Protein AF-A0A8J2J5H0-F1 (afdb_monomer)

Foldseek 3Di:
DDPLVPDDVVVVLVVCVPPQLVVLVVQLVVDVVSVVSCLVVCLVDPLSLLQLLLCCLQVVPLVSVVVSVVSPDDLFWRQDYPPDPDSWIDGSCLSNLVHVVSLVSSVVVPYALLDDIVPQDLVNSLVSLLPHALVSLLVCVVVVNCVSHPHSQLSLQSNLLCLLVCVLVVVDPDPCSVVRNLSSVVVVHAQQDFDDDDVDATAGSLLVLLLQLQPPPDLGGDPVSVSVNCSNCVSLHPLCVQLQVVLVVCLVPVVVDPDRPQRHGNCSSNLLSLPPVSNVVVVVSPDALADDSDDDPPPDPPPSRSLLVSLCCCLVPDPDRNPCCLVDPSNLVSSLVSLVRHNLFQNLLVCCVRRVVVAFDVNDDPVCLVSSLVSLLVNNVSSPPPRNHNPVPPVSLQVLLQVQQVVQQVPDDDDWRWRDRRHQSSLSNNLVSVVVVHDNPYPDDDPVQRVVSNVCSVVCSRDDTRGD

Solvent-accessible surface area (backbone atoms only — not comparable to full-atom values): 26565 Å² total; per-residue (Å²): 132,66,73,70,83,77,52,57,69,69,59,51,48,65,56,52,72,77,46,54,50,65,56,51,51,59,54,26,72,77,36,75,65,46,31,66,68,45,51,61,58,44,66,72,39,84,56,30,36,27,36,28,32,46,51,16,25,57,73,43,34,59,70,45,36,54,47,20,44,75,71,67,36,61,66,33,50,23,59,40,55,92,90,57,88,64,82,45,48,41,51,37,59,68,44,7,54,90,24,64,72,36,39,53,49,38,54,77,69,66,42,60,75,69,66,86,41,69,89,55,54,71,70,56,49,52,56,58,60,31,69,51,48,49,70,57,54,50,51,36,54,79,68,69,48,53,83,42,44,94,51,49,63,58,24,38,28,47,29,54,32,46,59,55,53,35,43,73,69,64,72,51,86,68,99,49,63,70,56,43,50,49,48,30,50,71,77,62,33,49,43,52,47,77,42,82,42,93,96,55,73,48,24,9,41,47,8,49,51,39,40,64,27,38,48,98,84,46,102,57,61,49,83,69,46,58,62,52,52,53,57,59,48,70,76,60,58,66,58,56,52,38,48,55,52,49,38,57,47,42,76,74,44,70,82,83,54,89,85,57,68,67,29,37,30,43,65,43,12,25,56,77,40,68,37,69,74,48,49,62,52,41,42,78,60,64,42,73,55,59,64,78,50,77,91,74,94,77,84,71,90,69,62,63,38,60,68,53,46,52,52,48,48,48,35,66,58,60,93,93,49,51,60,45,54,65,71,36,69,67,54,38,51,52,51,51,53,41,49,78,56,32,40,34,45,48,36,20,68,57,48,42,59,74,65,56,62,73,54,51,49,95,78,55,58,80,86,52,44,66,53,44,52,53,48,48,52,55,49,49,60,58,36,69,35,73,75,13,42,41,84,91,49,64,62,56,60,41,50,53,48,46,51,55,52,51,53,16,54,71,69,51,87,60,104,57,59,45,52,48,69,69,26,75,57,56,47,46,49,50,36,53,43,44,76,72,66,51,64,90,78,64,98,82,65,61,74,69,60,55,56,47,52,56,50,44,35,70,73,41,42,86,72,67,74,46,85,106

Mean predicted aligned error: 13.59 Å

Organism: Fusarium equiseti (NCBI:txid61235)

Structure (mmCIF, N/CA/C/O backbone):
data_AF-A0A8J2J5H0-F1
#
_entry.id   AF-A0A8J2J5H0-F1
#
loop_
_atom_site.group_PDB
_atom_site.id
_atom_site.type_symbol
_atom_site.label_atom_id
_atom_site.label_alt_id
_atom_site.label_comp_id
_atom_site.label_asym_id
_atom_site.label_entity_id
_atom_site.label_seq_id
_atom_site.pdbx_PDB_ins_code
_atom_site.Cartn_x
_atom_site.Cartn_y
_atom_site.Cartn_z
_atom_site.occupancy
_atom_site.B_iso_or_equiv
_atom_site.auth_seq_id
_atom_site.auth_comp_id
_atom_site.auth_asym_id
_atom_site.auth_atom_id
_atom_site.pdbx_PDB_model_num
ATOM 1 N N . MET A 1 1 ? 33.997 16.350 -49.266 1.00 54.44 1 MET A N 1
ATOM 2 C CA . MET A 1 1 ? 34.744 15.076 -49.368 1.00 54.44 1 MET A CA 1
ATOM 3 C C . MET A 1 1 ? 34.903 14.554 -47.956 1.00 54.44 1 MET A C 1
ATOM 5 O O . MET A 1 1 ? 35.323 15.339 -47.118 1.00 54.44 1 MET A O 1
ATOM 9 N N . ASP A 1 2 ? 34.510 13.311 -47.688 1.00 60.66 2 ASP A N 1
ATOM 10 C CA . ASP A 1 2 ? 34.562 12.729 -46.342 1.00 60.66 2 ASP A CA 1
ATOM 11 C C . ASP A 1 2 ? 36.013 12.357 -45.970 1.00 60.66 2 ASP A C 1
ATOM 13 O O . ASP A 1 2 ? 36.608 11.532 -46.672 1.00 60.66 2 ASP A O 1
ATOM 17 N N . PRO A 1 3 ? 36.612 12.961 -44.925 1.00 63.59 3 PRO A N 1
ATOM 18 C CA . PRO A 1 3 ? 38.009 12.723 -44.556 1.00 63.59 3 PRO A CA 1
ATOM 19 C C . PRO A 1 3 ? 38.295 11.261 -44.190 1.00 63.59 3 PRO A C 1
ATOM 21 O O . PRO A 1 3 ? 39.418 10.803 -44.395 1.00 63.59 3 PRO A O 1
ATOM 24 N N . PHE A 1 4 ? 37.290 10.507 -43.736 1.00 65.75 4 PHE A N 1
ATOM 25 C CA . PHE A 1 4 ? 37.459 9.111 -43.326 1.00 65.75 4 PHE A CA 1
ATOM 26 C C . PHE A 1 4 ? 37.600 8.144 -44.507 1.00 65.75 4 PHE A C 1
ATOM 28 O O . PHE A 1 4 ? 38.238 7.111 -44.378 1.00 65.75 4 PHE A O 1
ATOM 35 N N . THR A 1 5 ? 37.122 8.507 -45.702 1.00 64.38 5 THR A N 1
ATOM 36 C CA . THR A 1 5 ? 37.251 7.654 -46.905 1.00 64.38 5 THR A CA 1
ATOM 37 C C . THR A 1 5 ? 38.675 7.551 -47.461 1.00 64.38 5 THR A C 1
ATOM 39 O O . THR A 1 5 ? 38.933 6.731 -48.340 1.00 64.38 5 THR A O 1
ATOM 42 N N . ARG A 1 6 ? 39.602 8.397 -46.992 1.00 70.44 6 ARG A N 1
ATOM 43 C CA . ARG A 1 6 ? 41.007 8.430 -47.438 1.00 70.44 6 ARG A CA 1
ATOM 44 C C . ARG A 1 6 ? 41.990 7.900 -46.399 1.00 70.44 6 ARG A C 1
ATOM 46 O O . ARG A 1 6 ? 43.173 7.782 -46.712 1.00 70.44 6 ARG A O 1
ATOM 53 N N . LEU A 1 7 ? 41.529 7.641 -45.180 1.00 73.31 7 LEU A N 1
ATOM 54 C CA . LEU A 1 7 ? 42.373 7.136 -44.109 1.00 73.31 7 LEU A CA 1
ATOM 55 C C . LEU A 1 7 ? 42.416 5.601 -44.164 1.00 73.31 7 LEU A C 1
ATOM 57 O O . LEU A 1 7 ? 41.376 4.981 -44.375 1.00 73.31 7 LEU A O 1
ATOM 61 N N . PRO A 1 8 ? 43.592 4.977 -43.975 1.00 79.44 8 PRO A N 1
ATOM 62 C CA . PRO A 1 8 ? 43.678 3.545 -43.713 1.00 79.44 8 PRO A CA 1
ATOM 63 C C . PRO A 1 8 ? 42.857 3.176 -42.473 1.00 79.44 8 PRO A C 1
ATOM 65 O O . PRO A 1 8 ? 42.834 3.941 -41.503 1.00 79.44 8 PRO A O 1
ATOM 68 N N . ASN A 1 9 ? 42.221 2.002 -42.490 1.00 73.19 9 ASN A N 1
ATOM 69 C CA . ASN A 1 9 ? 41.387 1.523 -41.383 1.00 73.19 9 ASN A CA 1
ATOM 70 C C . ASN A 1 9 ? 42.159 1.503 -40.057 1.00 73.19 9 ASN A C 1
ATOM 72 O O . ASN A 1 9 ? 41.582 1.811 -39.025 1.00 73.19 9 ASN A O 1
ATOM 76 N N . GLU A 1 10 ? 43.469 1.257 -40.088 1.00 78.00 10 GLU A N 1
ATOM 77 C CA . GLU A 1 10 ? 44.342 1.230 -38.912 1.00 78.00 10 GLU A CA 1
ATOM 78 C C . GLU A 1 10 ? 44.469 2.606 -38.239 1.00 78.00 10 GLU A C 1
ATOM 80 O O . GLU A 1 10 ? 44.567 2.700 -37.017 1.00 78.00 10 GLU A O 1
ATOM 85 N N . ILE A 1 11 ? 44.458 3.690 -39.025 1.00 79.00 11 ILE A N 1
ATOM 86 C CA . ILE A 1 11 ? 44.484 5.060 -38.488 1.00 79.00 11 ILE A CA 1
ATOM 87 C C . ILE A 1 11 ? 43.112 5.419 -37.917 1.00 79.00 11 ILE A C 1
ATOM 89 O O . ILE A 1 11 ? 43.029 6.066 -36.874 1.00 79.00 11 ILE A O 1
ATOM 93 N N . ILE A 1 12 ? 42.041 4.981 -38.581 1.00 75.06 12 ILE A N 1
ATOM 94 C CA . ILE A 1 12 ? 40.669 5.150 -38.097 1.00 75.06 12 ILE A CA 1
ATOM 95 C C . ILE A 1 12 ? 40.523 4.412 -36.756 1.00 75.06 12 ILE A C 1
ATOM 97 O O . ILE A 1 12 ? 40.180 5.037 -35.756 1.00 75.06 12 ILE A O 1
ATOM 101 N N . ASP A 1 13 ? 40.913 3.141 -36.678 1.00 73.44 13 ASP A N 1
ATOM 102 C CA . ASP A 1 13 ? 40.928 2.349 -35.444 1.00 73.44 13 ASP A CA 1
ATOM 103 C C . ASP A 1 13 ? 41.720 3.031 -34.320 1.00 73.44 13 ASP A C 1
ATOM 105 O O . ASP A 1 13 ? 41.224 3.147 -33.199 1.00 73.44 13 ASP A O 1
ATOM 109 N N . ALA A 1 14 ? 42.916 3.552 -34.617 1.00 79.75 14 ALA A N 1
ATOM 110 C CA . ALA A 1 14 ? 43.751 4.245 -33.636 1.00 79.75 14 ALA A CA 1
ATOM 111 C C . ALA A 1 14 ? 43.118 5.540 -33.098 1.00 79.75 14 ALA A C 1
ATOM 113 O O . ALA A 1 14 ? 43.367 5.911 -31.955 1.00 79.75 14 ALA A O 1
ATOM 114 N N . ILE A 1 15 ? 42.293 6.232 -33.887 1.00 79.62 15 ILE A N 1
ATOM 115 C CA . ILE A 1 15 ? 41.553 7.416 -33.426 1.00 79.62 15 ILE A CA 1
ATOM 116 C C . ILE A 1 15 ? 40.339 6.981 -32.598 1.00 79.62 15 ILE A C 1
ATOM 118 O O . ILE A 1 15 ? 40.121 7.479 -31.492 1.00 79.62 15 ILE A O 1
ATOM 122 N N . PHE A 1 16 ? 39.552 6.035 -33.111 1.00 76.56 16 PHE A N 1
ATOM 123 C CA . PHE A 1 16 ? 38.263 5.671 -32.525 1.00 76.56 16 PHE A CA 1
ATOM 124 C C . PHE A 1 16 ? 38.369 4.747 -31.308 1.00 76.56 16 PHE A C 1
ATOM 126 O O . PHE A 1 16 ? 37.439 4.723 -30.500 1.00 76.56 16 PHE A O 1
ATOM 133 N N . ILE A 1 17 ? 39.494 4.055 -31.095 1.00 75.88 17 ILE A N 1
ATOM 134 C CA . ILE A 1 17 ? 39.741 3.309 -29.849 1.00 75.88 17 ILE A CA 1
ATOM 135 C C . ILE A 1 17 ? 39.779 4.231 -28.619 1.00 75.88 17 ILE A C 1
ATOM 137 O O . ILE A 1 17 ? 39.434 3.801 -27.519 1.00 75.88 17 ILE A O 1
ATOM 141 N N . HIS A 1 18 ? 40.137 5.506 -28.809 1.00 81.50 18 HIS A N 1
ATOM 142 C CA . HIS A 1 18 ? 40.194 6.515 -27.750 1.00 81.50 18 HIS A CA 1
ATOM 143 C C . HIS A 1 18 ? 38.890 7.296 -27.560 1.00 81.50 18 HIS A C 1
ATOM 145 O O . HIS A 1 18 ? 38.761 8.009 -26.568 1.00 81.50 18 HIS A O 1
ATOM 151 N N . LEU A 1 19 ? 37.927 7.154 -28.471 1.00 83.12 19 LEU A N 1
ATOM 152 C CA . LEU A 1 19 ? 36.612 7.776 -28.347 1.00 83.12 19 LEU A CA 1
ATOM 153 C C . LEU A 1 19 ? 35.642 6.839 -27.635 1.00 83.12 19 LEU A C 1
ATOM 155 O O . LEU A 1 19 ? 35.757 5.613 -27.720 1.00 83.12 19 LEU A O 1
ATOM 159 N N . ARG A 1 20 ? 34.664 7.397 -26.931 1.00 85.31 20 ARG A N 1
ATOM 160 C CA . ARG A 1 20 ? 33.553 6.620 -26.376 1.00 85.31 20 ARG A CA 1
ATOM 161 C C . ARG A 1 20 ? 32.531 6.311 -27.478 1.00 85.31 20 ARG A C 1
ATOM 163 O O . ARG A 1 20 ? 32.402 7.096 -28.419 1.00 85.31 20 ARG A O 1
ATOM 170 N N . PRO A 1 21 ? 31.798 5.187 -27.416 1.00 84.81 21 PRO A N 1
ATOM 171 C CA . PRO A 1 21 ? 30.831 4.840 -28.462 1.00 84.81 21 PRO A CA 1
ATOM 172 C C . PRO A 1 21 ? 29.758 5.916 -28.727 1.00 84.81 21 PRO A C 1
ATOM 174 O O . PRO A 1 21 ? 29.340 6.071 -29.874 1.00 84.81 21 PRO A O 1
ATOM 177 N N . ASP A 1 22 ? 29.375 6.719 -27.727 1.00 86.19 22 ASP A N 1
ATOM 178 C CA . ASP A 1 22 ? 28.482 7.882 -27.888 1.00 86.19 22 ASP A CA 1
ATOM 179 C C . ASP A 1 22 ? 29.107 9.022 -28.724 1.00 86.19 22 ASP A C 1
ATOM 181 O O . ASP A 1 22 ? 28.436 9.669 -29.537 1.00 86.19 22 ASP A O 1
ATOM 185 N N . GLU A 1 23 ? 30.418 9.226 -28.604 1.00 87.69 23 GLU A N 1
ATOM 186 C CA . GLU A 1 23 ? 31.182 10.212 -29.381 1.00 87.69 23 GLU A CA 1
ATOM 187 C C . GLU A 1 23 ? 31.368 9.748 -30.832 1.00 87.69 23 GLU A C 1
ATOM 189 O O . GLU A 1 23 ? 31.260 10.543 -31.775 1.00 87.69 23 GLU A O 1
ATOM 194 N N . VAL A 1 24 ? 31.582 8.441 -31.027 1.00 86.19 24 VAL A N 1
ATOM 195 C CA . VAL A 1 24 ? 31.617 7.821 -32.360 1.00 86.19 24 VAL A CA 1
ATOM 196 C C . VAL A 1 24 ? 30.269 7.997 -33.053 1.00 86.19 24 VAL A C 1
ATOM 198 O O . VAL A 1 24 ? 30.225 8.485 -34.181 1.00 86.19 24 VAL A O 1
ATOM 201 N N . TRP A 1 25 ? 29.169 7.691 -32.363 1.00 87.81 25 TRP A N 1
ATOM 202 C CA . TRP A 1 25 ? 27.814 7.895 -32.876 1.00 87.81 25 TRP A CA 1
ATOM 203 C C . TRP A 1 25 ? 27.547 9.355 -33.261 1.00 87.81 25 TRP A C 1
ATOM 205 O O . TRP A 1 25 ? 27.049 9.629 -34.353 1.00 87.81 25 TRP A O 1
ATOM 215 N N . THR A 1 26 ? 27.929 10.307 -32.411 1.00 87.31 26 THR A N 1
ATOM 216 C CA . THR A 1 26 ? 27.772 11.739 -32.710 1.00 87.31 26 THR A CA 1
ATOM 217 C C . THR A 1 26 ? 28.530 12.127 -33.984 1.00 87.31 26 THR A C 1
ATOM 219 O O . THR A 1 26 ? 28.010 12.858 -34.825 1.00 87.31 26 THR A O 1
ATOM 222 N N . THR A 1 27 ? 29.723 11.561 -34.186 1.00 85.19 27 THR A N 1
ATOM 223 C CA . THR A 1 27 ? 30.531 11.763 -35.399 1.00 85.19 27 THR A CA 1
ATOM 224 C C . THR A 1 27 ? 29.880 11.138 -36.640 1.00 85.19 27 THR A C 1
ATOM 226 O O . THR A 1 27 ? 29.919 11.730 -37.721 1.00 85.19 27 THR A O 1
ATOM 229 N N . GLN A 1 28 ? 29.227 9.978 -36.502 1.00 84.75 28 GLN A N 1
ATOM 230 C CA . GLN A 1 28 ? 28.496 9.324 -37.596 1.00 84.75 28 GLN A CA 1
ATOM 231 C C . GLN A 1 28 ? 27.339 10.174 -38.132 1.00 84.75 28 GLN A C 1
ATOM 233 O O . GLN A 1 28 ? 27.037 10.105 -39.323 1.00 84.75 28 GLN A O 1
ATOM 238 N N . GLN A 1 29 ? 26.725 11.019 -37.299 1.00 85.69 29 GLN A N 1
ATOM 239 C CA . GLN A 1 29 ? 25.613 11.875 -37.726 1.00 85.69 29 GLN A CA 1
ATOM 240 C C . GLN A 1 29 ? 26.025 13.004 -38.683 1.00 85.69 29 GLN A C 1
ATOM 242 O O . GLN A 1 29 ? 25.162 13.608 -39.320 1.00 85.69 29 GLN A O 1
ATOM 247 N N . CYS A 1 30 ? 27.322 13.289 -38.823 1.00 83.50 30 CYS A N 1
ATOM 248 C CA . CYS A 1 30 ? 27.812 14.375 -39.671 1.00 83.50 30 CYS A CA 1
ATOM 249 C C . CYS A 1 30 ? 27.607 14.112 -41.174 1.00 83.50 30 CYS A C 1
ATOM 251 O O . CYS A 1 30 ? 27.437 15.064 -41.939 1.00 83.50 30 CYS A O 1
ATOM 253 N N . SER A 1 31 ? 27.643 12.850 -41.628 1.00 82.94 31 SER A N 1
ATOM 254 C CA . SER A 1 31 ? 27.342 12.486 -43.021 1.00 82.94 31 SER A CA 1
ATOM 255 C C . SER A 1 31 ? 27.097 10.982 -43.206 1.00 82.94 31 SER A C 1
ATOM 257 O O . SER A 1 31 ? 27.693 10.161 -42.516 1.00 82.94 31 SER A O 1
ATOM 259 N N . THR A 1 32 ? 26.317 10.594 -44.225 1.00 82.38 32 THR A N 1
ATOM 260 C CA . THR A 1 32 ? 26.093 9.175 -44.589 1.00 82.38 32 THR A CA 1
ATOM 261 C C . THR A 1 32 ? 27.384 8.436 -44.958 1.00 82.38 32 THR A C 1
ATOM 263 O O . THR A 1 32 ? 27.482 7.221 -44.802 1.00 82.38 32 THR A O 1
ATOM 266 N N . SER A 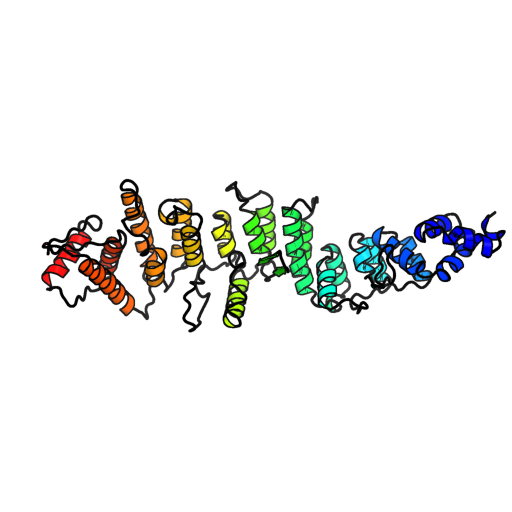1 33 ? 28.380 9.155 -45.482 1.00 80.38 33 SER A N 1
ATOM 267 C CA . SER A 1 33 ? 29.688 8.575 -45.797 1.00 80.38 33 SER A CA 1
ATOM 268 C C . SER A 1 33 ? 30.439 8.211 -44.515 1.00 80.38 33 SER A C 1
ATOM 270 O O . SER A 1 33 ? 30.919 7.087 -44.385 1.00 80.38 33 SER A O 1
ATOM 272 N N . THR A 1 34 ? 30.435 9.123 -43.541 1.00 80.12 34 THR A N 1
ATOM 273 C CA . THR A 1 34 ? 31.058 8.934 -42.228 1.00 80.12 34 THR A CA 1
ATOM 274 C C . THR A 1 34 ? 30.359 7.826 -41.445 1.00 80.12 34 THR A C 1
ATOM 276 O O . THR A 1 34 ? 31.020 6.980 -40.856 1.00 80.12 34 THR A O 1
ATOM 279 N N . GLU A 1 35 ? 29.028 7.762 -41.500 1.00 83.44 35 GLU A N 1
ATOM 280 C CA . GLU A 1 35 ? 28.255 6.664 -40.917 1.00 83.44 35 GLU A CA 1
ATOM 281 C C . GLU A 1 35 ? 28.731 5.297 -41.436 1.00 83.44 35 GLU A C 1
ATOM 283 O O . GLU A 1 35 ? 29.135 4.440 -40.649 1.00 83.44 35 GLU A O 1
ATOM 288 N N . ARG A 1 36 ? 28.764 5.120 -42.765 1.00 82.62 36 ARG A N 1
ATOM 289 C CA . ARG A 1 36 ? 29.197 3.863 -43.399 1.00 82.62 36 ARG A CA 1
ATOM 290 C C . ARG A 1 36 ? 30.649 3.516 -43.099 1.00 82.62 36 ARG A C 1
ATOM 292 O O . ARG A 1 36 ? 30.963 2.337 -42.969 1.00 82.62 36 ARG A O 1
ATOM 299 N N . ALA A 1 37 ? 31.519 4.522 -43.025 1.00 80.62 37 ALA A N 1
ATOM 300 C CA . ALA A 1 37 ? 32.927 4.320 -42.717 1.00 80.62 37 ALA A CA 1
ATOM 301 C C . ALA A 1 37 ? 33.124 3.814 -41.281 1.00 80.62 37 ALA A C 1
ATOM 303 O O . ALA A 1 37 ? 33.997 2.987 -41.059 1.00 80.62 37 ALA A O 1
ATOM 304 N N . LEU A 1 38 ? 32.305 4.268 -40.325 1.00 83.81 38 LEU A N 1
ATOM 305 C CA . LEU A 1 38 ? 32.493 3.990 -38.896 1.00 83.81 38 LEU A CA 1
ATOM 306 C C . LEU A 1 38 ? 31.690 2.791 -38.358 1.00 83.81 38 LEU A C 1
ATOM 308 O O . LEU A 1 38 ? 32.040 2.250 -37.311 1.00 83.81 38 LEU A O 1
ATOM 312 N N . ASP A 1 39 ? 30.666 2.320 -39.076 1.00 87.25 39 ASP A N 1
ATOM 313 C CA . ASP A 1 39 ? 29.870 1.144 -38.680 1.00 87.25 39 ASP A CA 1
ATOM 314 C C . ASP A 1 39 ? 30.697 -0.128 -38.416 1.00 87.25 39 ASP A C 1
ATOM 316 O O . ASP A 1 39 ? 30.445 -0.798 -37.408 1.00 87.25 39 ASP A O 1
ATOM 320 N N . PRO A 1 40 ? 31.684 -0.499 -39.262 1.00 85.94 40 PRO A N 1
ATOM 321 C CA . PRO A 1 40 ? 32.524 -1.664 -39.000 1.00 85.94 40 PRO A CA 1
ATOM 322 C C . PRO A 1 40 ? 33.300 -1.547 -37.685 1.00 85.94 40 PRO A C 1
ATOM 324 O O . PRO A 1 40 ? 33.435 -2.540 -36.981 1.00 85.94 40 PRO A O 1
ATOM 327 N N . HIS A 1 41 ? 33.741 -0.341 -37.325 1.00 80.69 41 HIS A N 1
ATOM 328 C CA . HIS A 1 41 ? 34.549 -0.098 -36.128 1.00 80.69 41 HIS A CA 1
ATOM 329 C C . HIS A 1 41 ? 33.739 -0.258 -34.835 1.00 80.69 41 HIS A C 1
ATOM 331 O O . HIS A 1 41 ? 34.240 -0.794 -33.847 1.00 80.69 41 HIS A O 1
ATOM 337 N N . LEU A 1 42 ? 32.461 0.140 -34.840 1.00 84.56 42 LEU A N 1
ATOM 338 C CA . LEU A 1 42 ? 31.557 -0.145 -33.720 1.00 84.56 42 LEU A CA 1
ATOM 339 C C . LEU A 1 42 ? 31.283 -1.647 -33.570 1.00 84.56 42 LEU A C 1
ATOM 341 O O . LEU A 1 42 ? 31.132 -2.124 -32.452 1.00 84.56 42 LEU A O 1
ATOM 345 N N . ARG A 1 43 ? 31.244 -2.399 -34.677 1.00 85.88 43 ARG A N 1
ATOM 346 C CA . ARG A 1 43 ? 31.010 -3.854 -34.652 1.00 85.88 43 ARG A CA 1
ATOM 347 C C . ARG A 1 43 ? 32.217 -4.658 -34.184 1.00 85.88 43 ARG A C 1
ATOM 349 O O . ARG A 1 43 ? 32.038 -5.697 -33.560 1.00 85.88 43 ARG A O 1
ATOM 356 N N . THR A 1 44 ? 33.429 -4.227 -34.522 1.00 82.56 44 THR A N 1
ATOM 357 C CA . THR A 1 44 ? 34.660 -4.952 -34.165 1.00 82.56 44 THR A CA 1
ATOM 358 C C . THR A 1 44 ? 35.124 -4.654 -32.746 1.00 82.56 44 THR A C 1
ATOM 360 O O . THR A 1 44 ? 35.828 -5.470 -32.149 1.00 82.56 44 THR A O 1
ATOM 363 N N . ARG A 1 45 ? 34.732 -3.507 -32.184 1.00 82.25 45 ARG A N 1
ATOM 364 C CA . ARG A 1 45 ? 35.090 -3.132 -30.820 1.00 82.25 45 ARG A CA 1
ATOM 365 C C . ARG A 1 45 ? 34.205 -3.844 -29.801 1.00 82.25 45 ARG A C 1
ATOM 367 O O . ARG A 1 45 ? 32.988 -3.667 -29.771 1.00 82.25 45 ARG A O 1
ATOM 374 N N . LEU A 1 46 ? 34.854 -4.589 -28.909 1.00 80.56 46 LEU A N 1
ATOM 375 C CA . LEU A 1 46 ? 34.206 -5.272 -27.794 1.00 80.56 46 LEU A CA 1
ATOM 376 C C . LEU A 1 46 ? 33.330 -4.291 -26.987 1.00 80.56 46 LEU A C 1
ATOM 378 O O . LEU A 1 46 ? 33.782 -3.197 -26.649 1.00 80.56 46 LEU A O 1
ATOM 382 N N . HIS A 1 47 ? 32.084 -4.687 -26.710 1.00 84.69 47 HIS A N 1
ATOM 383 C CA . HIS A 1 47 ? 31.081 -3.938 -25.934 1.00 84.69 47 HIS A CA 1
ATOM 384 C C . HIS A 1 47 ? 30.646 -2.570 -26.487 1.00 84.69 47 HIS A C 1
ATOM 386 O O . HIS A 1 47 ? 29.828 -1.899 -25.862 1.00 84.69 47 HIS A O 1
ATOM 392 N N . ALA A 1 48 ? 31.137 -2.126 -27.649 1.00 87.38 48 ALA A N 1
ATOM 393 C CA . ALA A 1 48 ? 30.808 -0.791 -28.154 1.00 87.38 48 ALA A CA 1
ATOM 394 C C . ALA A 1 48 ? 29.322 -0.637 -28.509 1.00 87.38 48 ALA A C 1
ATOM 396 O O . ALA A 1 48 ? 28.738 0.419 -28.270 1.00 87.38 48 ALA A O 1
ATOM 397 N N . ILE A 1 49 ? 28.708 -1.696 -29.045 1.00 91.69 49 ILE A N 1
ATOM 398 C CA . ILE A 1 49 ? 27.277 -1.730 -29.362 1.00 91.69 49 ILE A CA 1
ATOM 399 C C . ILE A 1 49 ? 26.429 -1.732 -28.082 1.00 91.69 49 ILE A C 1
ATOM 401 O O . ILE A 1 49 ? 25.478 -0.958 -27.999 1.00 91.69 49 ILE A O 1
ATOM 405 N N . ASP A 1 50 ? 26.794 -2.539 -27.078 1.00 89.56 50 ASP A N 1
ATOM 406 C CA . ASP A 1 50 ? 26.096 -2.588 -25.784 1.00 89.56 50 ASP A CA 1
ATOM 407 C C . ASP A 1 50 ? 26.177 -1.236 -25.063 1.00 89.56 50 ASP A C 1
ATOM 409 O O . ASP A 1 50 ? 25.160 -0.702 -24.629 1.00 89.56 50 ASP A O 1
ATOM 413 N N . TYR A 1 51 ? 27.361 -0.618 -25.024 1.00 89.44 51 TYR A N 1
ATOM 414 C CA . TYR A 1 51 ? 27.534 0.719 -24.457 1.00 89.44 51 TYR A CA 1
ATOM 415 C C . TYR A 1 51 ? 26.664 1.747 -25.192 1.00 89.44 51 TYR A C 1
ATOM 417 O O . TYR A 1 51 ? 26.021 2.581 -24.553 1.00 89.44 51 TYR A O 1
ATOM 425 N N . LEU A 1 52 ? 26.647 1.721 -26.534 1.00 91.94 52 LEU A N 1
ATOM 426 C CA . LEU A 1 52 ? 25.826 2.644 -27.320 1.00 91.94 52 LEU A CA 1
ATOM 427 C C . LEU A 1 52 ? 24.341 2.452 -26.997 1.00 91.94 52 LEU A C 1
ATOM 429 O O . LEU A 1 52 ? 23.633 3.443 -26.843 1.00 91.94 52 LEU A O 1
ATOM 433 N N . MET A 1 53 ? 23.888 1.203 -26.863 1.00 94.75 53 MET A N 1
ATOM 434 C CA . MET A 1 53 ? 22.516 0.868 -26.486 1.00 94.75 53 MET A CA 1
ATOM 435 C C . MET A 1 53 ? 22.172 1.385 -25.087 1.00 94.75 53 MET A C 1
ATOM 437 O O . MET A 1 53 ? 21.156 2.057 -24.923 1.00 94.75 53 MET A O 1
ATOM 441 N N . TRP A 1 54 ? 23.036 1.143 -24.099 1.00 92.44 54 TRP A N 1
ATOM 442 C CA . TRP A 1 54 ? 22.872 1.632 -22.728 1.00 92.44 54 TRP A CA 1
ATOM 443 C C . TRP A 1 54 ? 22.751 3.151 -22.667 1.00 92.44 54 TRP A C 1
ATOM 445 O O . TRP A 1 54 ? 21.777 3.680 -22.131 1.00 92.44 54 TRP A O 1
ATOM 455 N N . TRP A 1 55 ? 23.722 3.847 -23.263 1.00 92.25 55 TRP A N 1
ATOM 456 C CA . TRP A 1 55 ? 23.745 5.304 -23.308 1.00 92.25 55 TRP A CA 1
ATOM 457 C C . TRP A 1 55 ? 22.504 5.845 -24.017 1.00 92.25 55 TRP A C 1
ATOM 459 O O . TRP A 1 55 ? 21.850 6.752 -23.513 1.00 92.25 55 TRP A O 1
ATOM 469 N N . ALA A 1 56 ? 22.137 5.252 -25.157 1.00 94.69 56 ALA A N 1
ATOM 470 C CA . ALA A 1 56 ? 20.968 5.662 -25.921 1.00 94.69 56 ALA A CA 1
ATOM 471 C C . ALA A 1 56 ? 19.660 5.474 -25.143 1.00 94.69 56 ALA A C 1
ATOM 473 O O . ALA A 1 56 ? 18.787 6.336 -25.225 1.00 94.69 56 ALA A O 1
ATOM 474 N N . CYS A 1 57 ? 19.526 4.381 -24.388 1.00 94.69 57 CYS A N 1
ATOM 475 C CA . CYS A 1 57 ? 18.365 4.131 -23.537 1.00 94.69 57 CYS A CA 1
ATOM 476 C C . CYS A 1 57 ? 18.285 5.153 -22.395 1.00 94.69 57 CYS A C 1
ATOM 478 O O . CYS A 1 57 ? 17.249 5.799 -22.221 1.00 94.69 57 CYS A O 1
ATOM 480 N N . ARG A 1 58 ? 19.397 5.358 -21.682 1.00 91.62 58 ARG A N 1
ATOM 481 C CA . ARG A 1 58 ? 19.501 6.277 -20.540 1.00 91.62 58 ARG A CA 1
ATOM 482 C C . ARG A 1 58 ? 19.264 7.738 -20.918 1.00 91.62 58 ARG A C 1
ATOM 484 O O . ARG A 1 58 ? 18.561 8.449 -20.207 1.00 91.62 58 ARG A O 1
ATOM 491 N N . ASP A 1 59 ? 19.822 8.177 -22.042 1.00 92.38 59 ASP A N 1
ATOM 492 C CA . ASP A 1 59 ? 19.738 9.568 -22.505 1.00 92.38 59 ASP A CA 1
ATOM 493 C C . ASP A 1 59 ? 18.519 9.812 -23.427 1.00 92.38 59 ASP A C 1
ATOM 495 O O . ASP A 1 59 ? 18.357 10.904 -23.970 1.00 92.38 59 ASP A O 1
ATOM 499 N N . GLY A 1 60 ? 17.669 8.804 -23.657 1.00 94.75 60 GLY A N 1
ATOM 500 C CA . GLY A 1 60 ? 16.452 8.949 -24.462 1.00 94.75 60 GLY A CA 1
ATOM 501 C C . GLY A 1 60 ? 16.682 9.111 -25.975 1.00 94.75 60 GLY A C 1
ATOM 502 O O . GLY A 1 60 ? 15.849 9.665 -26.697 1.00 94.75 60 GLY A O 1
ATOM 503 N N . ASN A 1 61 ? 17.826 8.663 -26.498 1.00 95.88 61 ASN A N 1
ATOM 504 C CA . ASN A 1 61 ? 18.210 8.870 -27.894 1.00 95.88 61 ASN A CA 1
ATOM 505 C C . ASN A 1 61 ? 17.673 7.770 -28.825 1.00 95.88 61 ASN A C 1
ATOM 507 O O . ASN A 1 61 ? 18.392 6.861 -29.247 1.00 95.88 61 ASN A O 1
ATOM 511 N N . ASN A 1 62 ? 16.416 7.911 -29.243 1.00 96.81 62 ASN A N 1
ATOM 512 C CA . ASN A 1 62 ? 15.724 6.965 -30.130 1.00 96.81 62 ASN A CA 1
ATOM 513 C C . ASN A 1 62 ? 16.447 6.660 -31.455 1.00 96.81 62 ASN A C 1
ATOM 515 O O . ASN A 1 62 ? 16.332 5.556 -31.993 1.00 96.81 62 ASN A O 1
ATOM 519 N N . LYS A 1 63 ? 17.205 7.616 -32.010 1.00 95.06 63 LYS A N 1
ATOM 520 C CA . LYS A 1 63 ? 17.991 7.379 -33.234 1.00 95.06 63 LYS A CA 1
ATOM 521 C C . LYS A 1 63 ? 19.179 6.460 -32.956 1.00 95.06 63 LYS A C 1
ATOM 523 O O . LYS A 1 63 ? 19.445 5.563 -33.753 1.00 95.06 63 LYS A O 1
ATOM 528 N N . ALA A 1 64 ? 19.852 6.664 -31.826 1.00 94.94 64 ALA A N 1
ATOM 529 C CA . ALA A 1 64 ? 20.960 5.825 -31.391 1.00 94.94 64 ALA A CA 1
ATOM 530 C C . ALA A 1 64 ? 20.493 4.409 -31.024 1.00 94.94 64 ALA A C 1
ATOM 532 O O . ALA A 1 64 ? 21.151 3.453 -31.421 1.00 94.94 64 ALA A O 1
ATOM 533 N N . VAL A 1 65 ? 19.323 4.256 -30.384 1.00 96.81 65 VAL A N 1
ATOM 534 C CA . VAL A 1 65 ? 18.710 2.936 -30.120 1.00 96.81 65 VAL A CA 1
ATOM 535 C C . VAL A 1 65 ? 18.506 2.170 -31.427 1.00 96.81 65 VAL A C 1
ATOM 537 O O . VAL A 1 65 ? 19.006 1.059 -31.591 1.00 96.81 65 VAL A O 1
ATOM 540 N N . ARG A 1 66 ? 17.843 2.787 -32.417 1.00 96.75 66 ARG A N 1
ATOM 541 C CA . ARG A 1 66 ? 17.645 2.160 -33.738 1.00 96.75 66 ARG A CA 1
ATOM 542 C C . ARG A 1 66 ? 18.973 1.813 -34.407 1.00 96.75 66 ARG A C 1
ATOM 544 O O . ARG A 1 66 ? 19.072 0.766 -35.047 1.00 96.75 66 ARG A O 1
ATOM 551 N N . LYS A 1 67 ? 19.994 2.664 -34.252 1.00 94.31 67 LYS A N 1
ATOM 552 C CA . LYS A 1 67 ? 21.330 2.388 -34.782 1.00 94.31 67 LYS A CA 1
ATOM 553 C C . LYS A 1 67 ? 21.955 1.172 -34.111 1.00 94.31 67 LYS A C 1
ATOM 555 O O . LYS A 1 67 ? 22.371 0.267 -34.829 1.00 94.31 67 LYS A O 1
ATOM 560 N N . ALA A 1 68 ? 21.988 1.125 -32.783 1.00 94.75 68 ALA A N 1
ATOM 561 C CA . ALA A 1 68 ? 22.543 0.008 -32.027 1.00 94.75 68 ALA A CA 1
ATOM 562 C C . ALA A 1 68 ? 21.882 -1.316 -32.446 1.00 94.75 68 ALA A C 1
ATOM 564 O O . ALA A 1 68 ? 22.579 -2.259 -32.819 1.00 94.75 68 ALA A O 1
ATOM 565 N N . VAL A 1 69 ? 20.548 -1.345 -32.535 1.00 96.00 69 VAL A N 1
ATOM 566 C CA . VAL A 1 69 ? 19.790 -2.519 -33.004 1.00 96.00 69 VAL A CA 1
ATOM 567 C C . VAL A 1 69 ? 20.156 -2.894 -34.445 1.00 96.00 69 VAL A C 1
ATOM 569 O O . VAL A 1 69 ? 20.420 -4.059 -34.728 1.00 96.00 69 VAL A O 1
ATOM 572 N N . SER A 1 70 ? 20.289 -1.924 -35.358 1.00 94.75 70 SER A N 1
ATOM 573 C CA . SER A 1 70 ? 20.729 -2.190 -36.744 1.00 94.75 70 SER A CA 1
ATOM 574 C C . SER A 1 70 ? 22.165 -2.729 -36.855 1.00 94.75 70 SER A C 1
ATOM 576 O O . SER A 1 70 ? 22.533 -3.349 -37.858 1.00 94.75 70 SER A O 1
ATOM 578 N N . LEU A 1 71 ? 22.995 -2.480 -35.839 1.00 92.56 71 LEU A N 1
ATOM 579 C CA . LEU A 1 71 ? 24.358 -2.996 -35.746 1.00 92.56 71 LEU A CA 1
ATOM 580 C C . LEU A 1 71 ? 24.424 -4.372 -35.069 1.00 92.56 71 LEU A C 1
ATOM 582 O O . LEU A 1 71 ? 25.487 -4.987 -35.127 1.00 92.56 71 LEU A O 1
ATOM 586 N N . GLY A 1 72 ? 23.310 -4.870 -34.523 1.00 92.50 72 GLY A N 1
ATOM 587 C CA . GLY A 1 72 ? 23.197 -6.184 -33.890 1.00 92.50 72 GLY A CA 1
ATOM 588 C C . GLY A 1 72 ? 23.047 -6.154 -32.368 1.00 92.50 72 GLY A C 1
ATOM 589 O O . GLY A 1 72 ? 23.254 -7.194 -31.748 1.00 92.50 72 GLY A O 1
ATOM 590 N N . ALA A 1 73 ? 22.723 -5.004 -31.760 1.00 92.94 73 ALA A N 1
ATOM 591 C CA . ALA A 1 73 ? 22.397 -4.948 -30.334 1.00 92.94 73 A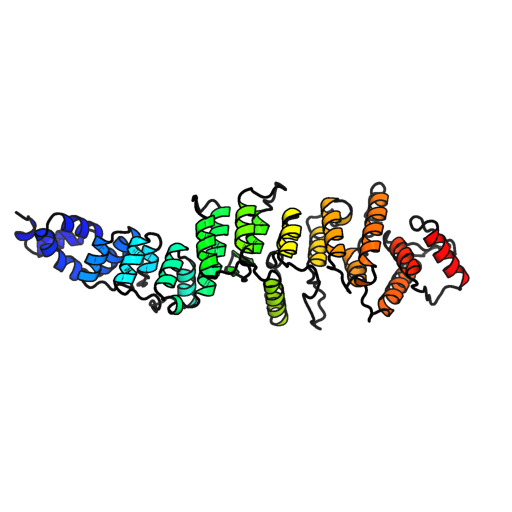LA A CA 1
ATOM 592 C C . ALA A 1 73 ? 21.189 -5.836 -30.018 1.00 92.94 73 ALA A C 1
ATOM 594 O O . ALA A 1 73 ? 20.215 -5.864 -30.775 1.00 92.94 73 ALA A O 1
ATOM 595 N N . ASP A 1 74 ? 21.240 -6.499 -28.868 1.00 92.31 74 ASP A N 1
ATOM 596 C CA . ASP A 1 74 ? 20.066 -7.134 -28.285 1.00 92.31 74 ASP A CA 1
ATOM 597 C C . ASP A 1 74 ? 19.099 -6.037 -27.816 1.00 92.31 74 ASP A C 1
ATOM 599 O O . ASP A 1 74 ? 19.497 -5.085 -27.145 1.00 92.31 74 ASP A O 1
ATOM 603 N N . VAL A 1 75 ? 17.829 -6.132 -28.211 1.00 94.56 75 VAL A N 1
ATOM 604 C CA . VAL A 1 75 ? 16.820 -5.114 -27.876 1.00 94.56 75 VAL A CA 1
ATOM 605 C C . VAL A 1 75 ? 16.500 -5.129 -26.384 1.00 94.56 75 VAL A C 1
ATOM 607 O O . VAL A 1 75 ? 16.047 -4.114 -25.862 1.00 94.56 75 VAL A O 1
ATOM 610 N N . SER A 1 76 ? 16.744 -6.242 -25.694 1.00 91.88 76 SER A N 1
ATOM 611 C CA . SER A 1 76 ? 16.250 -6.458 -24.334 1.00 91.88 76 SER A CA 1
ATOM 612 C C . SER A 1 76 ? 17.325 -6.443 -23.256 1.00 91.88 76 SER A C 1
ATOM 614 O O . SER A 1 76 ? 17.018 -6.197 -22.090 1.00 91.88 76 SER A O 1
ATOM 616 N N . VAL A 1 77 ? 18.585 -6.650 -23.638 1.00 89.69 77 VAL A N 1
ATOM 617 C CA . VAL A 1 77 ? 19.706 -6.752 -22.700 1.00 89.69 77 VAL A CA 1
ATOM 618 C C . VAL A 1 77 ? 20.877 -5.892 -23.144 1.00 89.69 77 VAL A C 1
ATOM 620 O O . VAL A 1 77 ? 21.267 -5.896 -24.309 1.00 89.69 77 VAL A O 1
ATOM 623 N N . VAL A 1 78 ? 21.498 -5.226 -22.178 1.00 88.12 78 VAL A N 1
ATOM 624 C CA . VAL A 1 78 ? 22.821 -4.616 -22.290 1.00 88.12 78 VAL A CA 1
ATOM 625 C C . VAL A 1 78 ? 23.799 -5.441 -21.461 1.00 88.12 78 VAL A C 1
ATOM 627 O O . VAL A 1 78 ? 23.611 -5.583 -20.259 1.00 88.12 78 VAL A O 1
ATOM 630 N N . ARG A 1 79 ? 24.868 -5.955 -22.077 1.00 81.38 79 ARG A N 1
ATOM 631 C CA . ARG A 1 79 ? 25.839 -6.840 -21.395 1.00 81.38 79 ARG A CA 1
ATOM 632 C C . ARG A 1 79 ? 27.068 -6.136 -20.820 1.00 81.38 79 ARG A C 1
ATOM 634 O O . ARG A 1 79 ? 27.906 -6.781 -20.206 1.00 81.38 79 ARG A O 1
ATOM 641 N N . ALA A 1 80 ? 27.224 -4.842 -21.080 1.00 71.56 80 ALA A N 1
ATOM 642 C CA . ALA A 1 80 ? 28.381 -4.085 -20.627 1.00 71.56 80 ALA A CA 1
ATOM 643 C C . ALA A 1 80 ? 28.024 -2.620 -20.395 1.00 71.56 80 ALA A C 1
ATOM 645 O O . ALA A 1 80 ? 27.710 -1.880 -21.332 1.00 71.56 80 ALA A O 1
ATOM 646 N N . VAL A 1 81 ? 28.117 -2.212 -19.133 1.00 66.56 81 VAL A N 1
ATOM 647 C CA . VAL A 1 81 ? 27.868 -0.845 -18.679 1.00 66.56 81 VAL A CA 1
ATOM 648 C C . VAL A 1 81 ? 29.199 -0.199 -18.288 1.00 66.56 81 VAL A C 1
ATOM 650 O O . VAL A 1 81 ? 30.012 -0.816 -17.598 1.00 66.56 81 VAL A O 1
ATOM 653 N N . PRO A 1 82 ? 29.482 1.041 -18.720 1.00 65.00 82 PRO A N 1
ATOM 654 C CA . PRO A 1 82 ? 30.732 1.698 -18.363 1.00 65.00 82 PRO A CA 1
ATOM 655 C C . PRO A 1 82 ? 30.899 1.897 -16.857 1.00 65.00 82 PRO A C 1
ATOM 657 O O . PRO A 1 82 ? 30.050 2.482 -16.193 1.00 65.00 82 PRO A O 1
ATOM 660 N N . GLY A 1 83 ? 32.055 1.469 -16.343 1.00 60.84 83 GLY A N 1
ATOM 661 C CA . GLY A 1 83 ? 32.409 1.583 -14.927 1.00 60.84 83 GLY A CA 1
ATOM 662 C C . GLY A 1 83 ? 31.985 0.384 -14.081 1.00 60.84 83 GLY A C 1
ATOM 663 O O . GLY A 1 83 ? 32.467 0.262 -12.954 1.00 60.84 83 GLY A O 1
ATOM 664 N N . ASP A 1 84 ? 31.173 -0.522 -14.628 1.00 61.25 84 ASP A N 1
ATOM 665 C CA . ASP A 1 84 ? 30.850 -1.785 -13.981 1.00 61.25 84 ASP A CA 1
ATOM 666 C C . ASP A 1 84 ? 31.973 -2.805 -14.229 1.00 61.25 84 ASP A C 1
ATOM 668 O O . ASP A 1 84 ? 32.421 -3.010 -15.358 1.00 61.25 84 ASP A O 1
ATOM 672 N N . ARG A 1 85 ? 32.497 -3.385 -13.146 1.00 53.62 85 ARG A N 1
ATOM 673 C CA . ARG A 1 85 ? 33.508 -4.459 -13.198 1.00 53.62 85 ARG A CA 1
ATOM 674 C C . ARG A 1 85 ? 32.875 -5.843 -13.140 1.00 53.62 85 ARG A C 1
ATOM 676 O O . ARG A 1 85 ? 33.590 -6.830 -13.295 1.00 53.62 85 ARG A O 1
ATOM 683 N N . SER A 1 86 ? 31.582 -5.910 -12.842 1.00 56.12 86 SER A N 1
ATOM 684 C CA . SER A 1 86 ? 30.806 -7.127 -12.975 1.00 56.12 86 SER A CA 1
ATOM 685 C C . SER A 1 86 ? 30.356 -7.235 -14.429 1.00 56.12 86 SER A C 1
ATOM 687 O O . SER A 1 86 ? 29.921 -6.247 -15.015 1.00 56.12 86 SER A O 1
ATOM 689 N N . ASP A 1 87 ? 30.470 -8.419 -15.029 1.00 57.34 87 ASP A N 1
ATOM 690 C CA . ASP A 1 87 ? 29.878 -8.731 -16.339 1.00 57.34 87 ASP A CA 1
ATOM 691 C C . ASP A 1 87 ? 28.335 -8.806 -16.227 1.00 57.34 87 ASP A C 1
ATOM 693 O O . ASP A 1 87 ? 27.711 -9.762 -16.691 1.00 57.34 87 ASP A O 1
ATOM 697 N N . SER A 1 88 ? 27.720 -7.859 -15.508 1.00 66.31 88 SER A N 1
ATOM 698 C CA . SER A 1 88 ? 26.302 -7.868 -15.188 1.00 66.31 88 SER A CA 1
ATOM 699 C C . SER A 1 88 ? 25.486 -7.417 -16.395 1.00 66.31 88 SER A C 1
ATOM 701 O O . SER A 1 88 ? 25.797 -6.442 -17.086 1.00 66.31 88 SER A O 1
ATOM 703 N N . GLU A 1 89 ? 24.442 -8.184 -16.682 1.00 77.38 89 GLU A N 1
ATOM 704 C CA . GLU A 1 89 ? 23.488 -7.882 -17.736 1.00 77.38 89 GLU A CA 1
ATOM 705 C C . GLU A 1 89 ? 22.397 -6.959 -17.181 1.00 77.38 89 GLU A C 1
ATOM 707 O O . GLU A 1 89 ? 21.856 -7.202 -16.104 1.00 77.38 89 GLU A O 1
ATOM 712 N N . HIS A 1 90 ? 22.059 -5.905 -17.924 1.00 79.31 90 HIS A N 1
ATOM 713 C CA . HIS A 1 90 ? 21.049 -4.915 -17.547 1.00 79.31 90 HIS A CA 1
ATOM 714 C C . HIS A 1 90 ? 19.886 -4.924 -18.530 1.00 79.31 90 HIS A C 1
ATOM 716 O O . HIS A 1 90 ? 20.077 -5.054 -19.741 1.00 79.31 90 HIS A O 1
ATOM 722 N N . SER A 1 91 ? 18.674 -4.712 -18.022 1.00 87.12 91 SER A N 1
ATOM 723 C CA . SER A 1 91 ? 17.486 -4.507 -18.854 1.00 87.12 91 SER A CA 1
ATOM 724 C C . SER A 1 91 ? 17.584 -3.185 -19.621 1.00 87.12 91 SER A C 1
ATOM 726 O O . SER A 1 91 ? 17.789 -2.124 -19.021 1.00 87.12 91 SER A O 1
ATOM 728 N N . THR A 1 92 ? 17.378 -3.212 -20.941 1.00 91.25 92 THR A N 1
ATOM 729 C CA . THR A 1 92 ? 17.287 -1.980 -21.756 1.00 91.25 92 THR A CA 1
ATOM 730 C C . THR A 1 92 ? 16.102 -1.113 -21.335 1.00 91.25 92 THR A C 1
ATOM 732 O O . THR A 1 92 ? 16.200 0.113 -21.337 1.00 91.25 92 THR A O 1
ATOM 735 N N . ILE A 1 93 ? 15.010 -1.746 -20.901 1.00 92.00 93 ILE A N 1
ATOM 736 C CA . ILE A 1 93 ? 13.817 -1.081 -20.375 1.00 92.00 93 ILE A CA 1
ATOM 737 C C . ILE A 1 93 ? 14.120 -0.371 -19.059 1.00 92.00 93 ILE A C 1
ATOM 739 O O . ILE A 1 93 ? 13.730 0.782 -18.897 1.00 92.00 93 ILE A O 1
ATOM 743 N N . HIS A 1 94 ? 14.868 -1.008 -18.155 1.00 87.25 94 HIS A N 1
ATOM 744 C CA . HIS A 1 94 ? 15.307 -0.353 -16.923 1.00 87.25 94 HIS A CA 1
ATOM 745 C C . HIS A 1 94 ? 16.211 0.848 -17.217 1.00 87.25 94 HIS A C 1
ATOM 747 O O . HIS A 1 94 ? 16.034 1.912 -16.638 1.00 87.25 94 HIS A O 1
ATOM 753 N N . CYS A 1 95 ? 17.116 0.729 -18.192 1.00 89.00 95 CYS A N 1
ATOM 754 C CA . CYS A 1 95 ? 17.951 1.853 -18.616 1.00 89.00 95 CYS A CA 1
ATOM 755 C C . CYS A 1 95 ? 17.121 3.010 -19.203 1.00 89.00 95 CYS A C 1
ATOM 757 O O . CYS A 1 95 ? 17.495 4.169 -19.054 1.00 89.00 95 CYS A O 1
ATOM 759 N N . ALA A 1 96 ? 16.010 2.704 -19.877 1.00 92.62 96 ALA A N 1
ATOM 760 C CA . ALA A 1 96 ? 15.132 3.675 -20.522 1.00 92.62 96 ALA A CA 1
ATOM 761 C C . ALA A 1 96 ? 13.967 4.163 -19.644 1.00 92.62 96 ALA A C 1
ATOM 763 O O . ALA A 1 96 ? 13.160 4.944 -20.142 1.00 92.62 96 ALA A O 1
ATOM 764 N N . CYS A 1 97 ? 13.840 3.733 -18.382 1.00 85.56 97 CYS A N 1
ATOM 765 C CA . CYS A 1 97 ? 12.597 3.882 -17.609 1.00 85.56 97 CYS A CA 1
ATOM 766 C C . CYS A 1 97 ? 12.143 5.338 -17.399 1.00 85.56 97 CYS A C 1
ATOM 768 O O . CYS A 1 97 ? 10.946 5.592 -17.301 1.00 85.56 97 CYS A O 1
ATOM 770 N N . TYR A 1 98 ? 13.071 6.297 -17.416 1.00 85.50 98 TYR A N 1
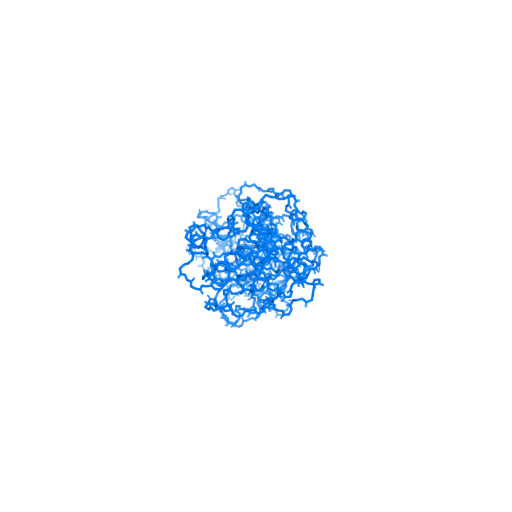ATOM 771 C CA . TYR A 1 98 ? 12.778 7.733 -17.328 1.00 85.50 98 TYR A CA 1
ATOM 772 C C . TYR A 1 98 ? 12.465 8.398 -18.684 1.00 85.50 98 TYR A C 1
ATOM 774 O O . TYR A 1 98 ? 12.148 9.582 -18.734 1.00 85.50 98 TYR A O 1
ATOM 782 N N . ASN A 1 99 ? 12.547 7.660 -19.795 1.00 92.94 99 ASN A N 1
ATOM 783 C CA . ASN A 1 99 ? 12.327 8.147 -21.157 1.00 92.94 99 ASN A CA 1
ATOM 784 C C . ASN A 1 99 ? 11.200 7.350 -21.834 1.00 92.94 99 ASN A C 1
ATOM 786 O O . ASN A 1 99 ? 11.452 6.415 -22.599 1.00 92.94 99 ASN A O 1
ATOM 790 N N . LEU A 1 100 ? 9.945 7.738 -21.593 1.00 92.38 100 LEU A N 1
ATOM 791 C CA . LEU A 1 100 ? 8.764 6.987 -22.044 1.00 92.38 100 LEU A CA 1
ATOM 792 C C . LEU A 1 100 ? 8.734 6.719 -23.560 1.00 92.38 100 LEU A C 1
ATOM 794 O O . LEU A 1 100 ? 8.369 5.627 -23.992 1.00 92.38 100 LEU A O 1
ATOM 798 N N . ASP A 1 101 ? 9.157 7.678 -24.387 1.00 95.94 101 ASP A N 1
ATOM 799 C CA . ASP A 1 101 ? 9.222 7.491 -25.844 1.00 95.94 101 ASP A CA 1
ATOM 800 C C . ASP A 1 101 ? 10.249 6.437 -26.267 1.00 95.94 101 ASP A C 1
ATOM 802 O O . ASP A 1 101 ? 10.059 5.744 -27.270 1.00 95.94 101 ASP A O 1
ATOM 806 N N . THR A 1 102 ? 11.320 6.285 -25.494 1.00 96.81 102 THR A N 1
ATOM 807 C CA . THR A 1 102 ? 12.320 5.238 -25.703 1.00 96.81 102 THR A CA 1
ATOM 808 C C . THR A 1 102 ? 11.785 3.884 -25.275 1.00 96.81 102 THR A C 1
ATOM 810 O O . THR A 1 102 ? 11.971 2.908 -25.997 1.00 96.81 102 THR A O 1
ATOM 813 N N . VAL A 1 103 ? 11.043 3.815 -24.167 1.00 95.94 103 VAL A N 1
ATOM 814 C CA . VAL A 1 103 ? 10.339 2.589 -23.759 1.00 95.94 103 VAL A CA 1
ATOM 815 C C . VAL A 1 103 ? 9.355 2.157 -24.850 1.00 95.94 103 VAL A C 1
ATOM 817 O O . VAL A 1 103 ? 9.395 1.008 -25.285 1.00 95.94 103 VAL A O 1
ATOM 820 N N . ARG A 1 104 ? 8.537 3.079 -25.379 1.00 96.50 104 ARG A N 1
ATOM 821 C CA . ARG A 1 104 ? 7.630 2.809 -26.514 1.00 96.50 104 ARG A CA 1
ATOM 822 C C . ARG A 1 104 ? 8.379 2.246 -27.719 1.00 96.50 104 ARG A C 1
ATOM 824 O O . ARG A 1 104 ? 7.949 1.246 -28.288 1.00 96.50 104 ARG A O 1
ATOM 831 N N . LEU A 1 105 ? 9.509 2.857 -28.075 1.00 97.62 105 LEU A N 1
ATOM 832 C CA . LEU A 1 105 ? 10.359 2.373 -29.157 1.00 97.62 105 LEU A CA 1
ATOM 833 C C . LEU A 1 105 ? 10.862 0.947 -28.900 1.00 97.62 105 LEU A C 1
ATOM 835 O O . LEU A 1 105 ? 10.805 0.120 -29.805 1.00 97.62 105 LEU A O 1
ATOM 839 N N . LEU A 1 106 ? 11.365 0.653 -27.702 1.00 96.56 106 LEU A N 1
ATOM 840 C CA . LEU A 1 106 ? 11.871 -0.679 -27.361 1.00 96.56 106 LEU A CA 1
ATOM 841 C C . LEU A 1 106 ? 10.762 -1.735 -27.461 1.00 96.56 106 LEU A C 1
ATOM 843 O O . LEU A 1 106 ? 10.984 -2.802 -28.032 1.00 96.56 106 LEU A O 1
ATOM 847 N N . LEU A 1 107 ? 9.549 -1.415 -27.008 1.00 94.94 107 LEU A N 1
ATOM 848 C CA . LEU A 1 107 ? 8.385 -2.296 -27.150 1.00 94.94 107 LEU A CA 1
ATOM 849 C C . LEU A 1 107 ? 8.024 -2.537 -28.620 1.00 94.94 107 LEU A C 1
ATOM 851 O O . LEU A 1 107 ? 7.767 -3.673 -29.010 1.00 94.94 107 LEU A O 1
ATOM 855 N N . ASP A 1 108 ? 8.070 -1.501 -29.462 1.00 95.62 108 ASP A N 1
ATOM 856 C CA . ASP A 1 108 ? 7.857 -1.639 -30.911 1.00 95.62 108 ASP A CA 1
ATOM 857 C C . ASP A 1 108 ? 8.944 -2.481 -31.596 1.00 95.62 108 ASP A C 1
ATOM 859 O O . ASP A 1 108 ? 8.696 -3.103 -32.629 1.00 95.62 108 ASP A O 1
ATOM 863 N N . LEU A 1 109 ? 10.151 -2.504 -31.028 1.00 95.94 109 LEU A N 1
ATOM 864 C CA . LEU A 1 109 ? 11.271 -3.318 -31.495 1.00 95.94 109 LEU A CA 1
ATOM 865 C C . LEU A 1 109 ? 11.241 -4.757 -30.949 1.00 95.94 109 LEU A C 1
ATOM 867 O O . LEU A 1 109 ? 12.110 -5.547 -31.315 1.00 95.94 109 LEU A O 1
ATOM 871 N N . GLY A 1 110 ? 10.243 -5.119 -30.136 1.00 93.88 110 GLY A N 1
ATOM 872 C CA . GLY A 1 110 ? 10.054 -6.481 -29.632 1.00 93.88 110 GLY A CA 1
ATOM 873 C C . GLY A 1 110 ? 10.880 -6.811 -28.390 1.00 93.88 110 GLY A C 1
ATOM 874 O O . GLY A 1 110 ? 11.335 -7.945 -28.244 1.00 93.88 110 GLY A O 1
ATOM 875 N N . VAL A 1 111 ? 11.100 -5.827 -27.516 1.00 93.00 111 VAL A N 1
ATOM 876 C CA . VAL A 1 111 ? 11.748 -6.044 -26.218 1.00 93.00 111 VAL A CA 1
ATOM 877 C C . VAL A 1 111 ? 10.998 -7.074 -25.365 1.00 93.00 111 VAL A C 1
ATOM 879 O O . VAL A 1 111 ? 9.767 -7.126 -25.373 1.00 93.00 111 VAL A O 1
ATOM 882 N N . ARG A 1 112 ? 11.745 -7.879 -24.610 1.00 89.88 112 ARG A N 1
ATOM 883 C CA . ARG A 1 112 ? 11.218 -8.841 -23.635 1.00 89.88 112 ARG A CA 1
ATOM 884 C C . ARG A 1 112 ? 11.536 -8.395 -22.213 1.00 89.88 112 ARG A C 1
ATOM 886 O O . ARG A 1 112 ? 12.621 -7.874 -21.965 1.00 89.88 112 ARG A O 1
ATOM 893 N N . LEU A 1 113 ? 10.597 -8.612 -21.296 1.00 84.50 113 LEU A N 1
ATOM 894 C CA . LEU A 1 113 ? 10.757 -8.319 -19.866 1.00 84.50 113 LEU A CA 1
ATOM 895 C C . LEU A 1 113 ? 11.119 -9.577 -19.064 1.00 84.50 113 LEU A C 1
ATOM 897 O O . LEU A 1 113 ? 11.773 -9.483 -18.031 1.00 84.50 113 LEU A O 1
ATOM 901 N N . ASP A 1 114 ? 10.760 -10.755 -19.576 1.00 82.31 114 ASP A N 1
ATOM 902 C CA . ASP A 1 114 ? 10.926 -12.065 -18.939 1.00 82.31 114 ASP A CA 1
ATOM 903 C C . ASP A 1 114 ? 12.341 -12.651 -19.077 1.00 82.31 114 ASP A C 1
ATOM 905 O O . ASP A 1 114 ? 12.526 -13.832 -19.381 1.00 82.31 114 ASP A O 1
ATOM 909 N N . ILE A 1 115 ? 13.358 -11.814 -18.887 1.00 72.75 115 ILE A N 1
ATOM 910 C CA . ILE A 1 115 ? 14.748 -12.192 -19.134 1.00 72.75 115 ILE A CA 1
ATOM 911 C C . ILE A 1 115 ? 15.430 -12.621 -17.846 1.00 72.75 115 ILE A C 1
ATOM 913 O O . ILE A 1 115 ? 15.423 -11.912 -16.844 1.00 72.75 115 ILE A O 1
ATOM 917 N N . ASP A 1 116 ? 16.063 -13.786 -17.923 1.00 67.12 116 ASP A N 1
ATOM 918 C CA . ASP A 1 116 ? 16.973 -14.299 -16.911 1.00 67.12 116 ASP A CA 1
ATOM 919 C C . ASP A 1 116 ? 18.340 -13.618 -17.092 1.00 67.12 116 ASP A C 1
ATOM 921 O O . ASP A 1 116 ? 19.115 -13.964 -17.990 1.00 67.12 116 ASP A O 1
ATOM 925 N N . PHE A 1 117 ? 18.594 -12.566 -16.309 1.00 68.06 117 PHE A N 1
ATOM 926 C CA . PHE A 1 117 ? 19.870 -11.855 -16.333 1.00 68.06 117 PHE A CA 1
ATOM 927 C C . PHE A 1 117 ? 20.926 -12.705 -15.635 1.00 68.06 117 PHE A C 1
ATOM 929 O O . PHE A 1 117 ? 20.752 -13.108 -14.482 1.00 68.06 117 PHE A O 1
ATOM 936 N N . LYS A 1 118 ? 22.070 -12.938 -16.289 1.00 61.84 118 LYS A N 1
ATOM 937 C CA . LYS A 1 118 ? 23.164 -13.685 -15.655 1.00 61.84 118 LYS A CA 1
ATOM 938 C C . LYS A 1 118 ? 23.573 -13.053 -14.321 1.00 61.84 118 LYS A C 1
ATOM 940 O O . LYS A 1 118 ? 24.165 -11.979 -14.286 1.00 61.84 118 LYS A O 1
ATOM 945 N N . GLY A 1 119 ? 23.323 -13.779 -13.231 1.00 55.72 119 GLY A N 1
ATOM 946 C CA . GLY A 1 119 ? 23.753 -13.402 -11.883 1.00 55.72 119 GLY A CA 1
ATOM 947 C C . GLY A 1 119 ? 22.756 -12.555 -11.089 1.00 55.72 119 GLY A C 1
ATOM 948 O O . GLY A 1 119 ? 23.086 -12.171 -9.968 1.00 55.72 119 GLY A O 1
ATOM 949 N N . VAL A 1 120 ? 21.553 -12.296 -11.611 1.00 61.09 120 VAL A N 1
ATOM 950 C CA . VAL A 1 120 ? 20.474 -11.647 -10.854 1.00 61.09 120 VAL A CA 1
ATOM 951 C C . VAL A 1 120 ? 19.525 -12.736 -10.363 1.00 61.09 120 VAL A C 1
ATOM 953 O O . VAL A 1 120 ? 18.868 -13.391 -11.160 1.00 61.09 120 VAL A O 1
ATOM 956 N N . ALA A 1 121 ? 19.484 -12.967 -9.049 1.00 66.12 121 ALA A N 1
ATOM 957 C CA . ALA A 1 121 ? 18.463 -13.831 -8.453 1.00 66.12 121 ALA A CA 1
ATOM 958 C C . ALA A 1 121 ? 17.060 -13.243 -8.695 1.00 66.12 121 ALA A C 1
ATOM 960 O O . ALA A 1 121 ? 16.944 -12.029 -8.872 1.00 66.12 121 ALA A O 1
ATOM 961 N N . ASP A 1 122 ? 16.008 -14.064 -8.632 1.00 69.19 122 ASP A N 1
ATOM 962 C CA . ASP A 1 122 ? 14.613 -13.615 -8.799 1.00 69.19 122 ASP A CA 1
ATOM 963 C C . ASP A 1 122 ? 14.296 -12.376 -7.937 1.00 69.19 122 ASP A C 1
ATOM 965 O O . ASP A 1 122 ? 13.722 -11.411 -8.431 1.00 69.19 122 ASP A O 1
ATOM 969 N N . GLU A 1 123 ? 14.816 -12.314 -6.705 1.00 68.44 123 GLU A N 1
ATOM 970 C CA . GLU A 1 123 ? 14.702 -11.149 -5.809 1.00 68.44 123 GLU A CA 1
ATOM 971 C C . GLU A 1 123 ? 15.272 -9.845 -6.403 1.00 68.44 123 GLU A C 1
ATOM 973 O O . GLU A 1 123 ? 14.734 -8.753 -6.207 1.00 68.44 123 GLU A O 1
ATOM 978 N N . GLY A 1 124 ? 16.387 -9.927 -7.131 1.00 72.69 124 GLY A N 1
ATOM 979 C CA . GLY A 1 124 ? 16.991 -8.776 -7.799 1.00 72.69 124 GLY A CA 1
ATOM 980 C C . GLY A 1 124 ? 16.150 -8.301 -8.981 1.00 72.69 124 GLY A C 1
ATOM 981 O O . GLY A 1 124 ? 16.039 -7.096 -9.210 1.00 72.69 124 GLY A O 1
ATOM 982 N N . ARG A 1 125 ? 15.510 -9.232 -9.692 1.00 75.00 125 ARG A N 1
ATOM 983 C CA . ARG A 1 125 ? 14.602 -8.921 -10.795 1.00 75.00 125 ARG A CA 1
ATOM 984 C C . ARG A 1 125 ? 13.287 -8.321 -10.291 1.00 75.00 125 ARG A C 1
ATOM 986 O O . ARG A 1 125 ? 12.873 -7.298 -10.829 1.00 75.00 125 ARG A O 1
ATOM 993 N N . GLU A 1 126 ? 12.696 -8.870 -9.231 1.00 77.75 126 GLU A N 1
ATOM 994 C CA . GLU A 1 126 ? 11.523 -8.284 -8.562 1.00 77.75 126 GLU A CA 1
ATOM 995 C C . GLU A 1 126 ? 11.788 -6.830 -8.154 1.00 77.75 126 GLU A C 1
ATOM 997 O O . GLU A 1 126 ? 10.983 -5.938 -8.415 1.00 77.75 126 GLU A O 1
ATOM 1002 N N . ASN A 1 127 ? 12.955 -6.559 -7.565 1.00 77.62 127 ASN A N 1
ATOM 1003 C CA . ASN A 1 127 ? 13.327 -5.200 -7.176 1.00 77.62 127 ASN A CA 1
ATOM 1004 C C . ASN A 1 127 ? 13.475 -4.255 -8.376 1.00 77.62 127 ASN A C 1
ATOM 1006 O O . ASN A 1 127 ? 13.130 -3.081 -8.264 1.00 77.62 127 ASN A O 1
ATOM 1010 N N . LEU A 1 128 ? 13.967 -4.724 -9.525 1.00 79.88 128 LEU A N 1
ATOM 1011 C CA . LEU A 1 128 ? 14.015 -3.905 -10.741 1.00 79.88 128 LEU A CA 1
ATOM 1012 C C . LEU A 1 128 ? 12.611 -3.616 -11.276 1.00 79.88 128 LEU A C 1
ATOM 1014 O O . LEU A 1 128 ? 12.329 -2.474 -11.640 1.00 79.88 128 LEU A O 1
ATOM 1018 N N . GLU A 1 129 ? 11.745 -4.632 -11.295 1.00 85.94 129 GLU A N 1
ATOM 1019 C CA . GLU A 1 129 ? 10.366 -4.520 -11.772 1.00 85.94 129 GLU A CA 1
ATOM 1020 C C . GLU A 1 129 ? 9.557 -3.533 -10.927 1.00 85.94 129 GLU A C 1
ATOM 1022 O O . GLU A 1 129 ? 8.864 -2.709 -11.510 1.00 85.94 129 GLU A O 1
ATOM 1027 N N . ARG A 1 130 ? 9.742 -3.511 -9.599 1.00 85.56 130 ARG A N 1
ATOM 1028 C CA . ARG A 1 130 ? 9.081 -2.581 -8.658 1.00 85.56 130 ARG A CA 1
ATOM 1029 C C . ARG A 1 130 ? 9.387 -1.091 -8.885 1.00 85.56 130 ARG A C 1
ATOM 1031 O O . ARG A 1 130 ? 8.628 -0.247 -8.411 1.00 85.56 130 ARG A O 1
ATOM 1038 N N . ASN A 1 131 ? 10.469 -0.756 -9.593 1.00 83.88 131 ASN A N 1
ATOM 1039 C CA . ASN A 1 131 ? 11.006 0.609 -9.705 1.00 83.88 131 ASN A CA 1
ATOM 1040 C C . ASN A 1 131 ? 10.641 1.343 -11.013 1.00 83.88 131 ASN A C 1
ATOM 1042 O O . ASN A 1 131 ? 11.246 2.369 -11.334 1.00 83.88 131 ASN A O 1
ATOM 1046 N N . PHE A 1 132 ? 9.686 0.842 -11.802 1.00 89.69 132 PHE A N 1
ATOM 1047 C CA . PHE A 1 132 ? 9.188 1.582 -12.967 1.00 89.69 132 PHE A CA 1
ATOM 1048 C C . PHE A 1 132 ? 8.257 2.733 -12.574 1.00 89.69 132 PHE A C 1
ATOM 1050 O O . PHE A 1 132 ? 7.610 2.699 -11.529 1.00 89.69 132 PHE A O 1
ATOM 1057 N N . ASN A 1 133 ? 8.163 3.745 -13.443 1.00 89.50 133 ASN A N 1
ATOM 1058 C CA . ASN A 1 133 ? 7.180 4.808 -13.267 1.00 89.50 133 ASN A CA 1
ATOM 1059 C C . ASN A 1 133 ? 5.756 4.313 -13.641 1.00 89.50 133 ASN A C 1
ATOM 1061 O O . ASN A 1 133 ? 5.602 3.354 -14.412 1.00 89.50 133 ASN A O 1
ATOM 1065 N N . PRO A 1 134 ? 4.696 4.980 -13.154 1.00 93.25 134 PRO A N 1
ATOM 1066 C CA . PRO A 1 134 ? 3.308 4.604 -13.445 1.00 93.25 134 PRO A CA 1
ATOM 1067 C C . PRO A 1 134 ? 2.961 4.538 -14.938 1.00 93.25 134 PRO A C 1
ATOM 1069 O O . PRO A 1 134 ? 2.266 3.620 -15.381 1.00 93.25 134 PRO A O 1
ATOM 1072 N N . GLU A 1 135 ? 3.463 5.479 -15.742 1.00 93.19 135 GLU A N 1
ATOM 1073 C CA . GLU A 1 135 ? 3.197 5.518 -17.186 1.00 93.19 135 GLU A CA 1
ATOM 1074 C C . GLU A 1 135 ? 3.796 4.324 -17.940 1.00 93.19 135 GLU A C 1
ATOM 1076 O O . GLU A 1 135 ? 3.206 3.838 -18.909 1.00 93.19 135 GLU A O 1
ATOM 1081 N N . VAL A 1 136 ? 4.949 3.824 -17.498 1.00 93.81 136 VAL A N 1
ATOM 1082 C CA . VAL A 1 136 ? 5.599 2.640 -18.063 1.00 93.81 136 VAL A CA 1
ATOM 1083 C C . VAL A 1 136 ? 4.793 1.384 -17.729 1.00 93.81 136 VAL A C 1
ATOM 1085 O O . VAL A 1 136 ? 4.538 0.586 -18.632 1.00 93.81 136 VAL A O 1
ATOM 1088 N N . TYR A 1 137 ? 4.283 1.234 -16.500 1.00 95.62 137 TYR A N 1
ATOM 1089 C CA . TYR A 1 137 ? 3.359 0.135 -16.182 1.00 95.62 137 TYR A CA 1
ATOM 1090 C C . TYR A 1 137 ? 2.085 0.182 -17.022 1.00 95.62 137 TYR A C 1
ATOM 1092 O O . TYR A 1 137 ? 1.636 -0.852 -17.526 1.00 95.62 137 TYR A O 1
ATOM 1100 N N . LYS A 1 138 ? 1.521 1.380 -17.218 1.00 96.00 138 LYS A N 1
ATOM 1101 C CA . LYS A 1 138 ? 0.356 1.569 -18.087 1.00 96.00 138 LYS A CA 1
ATOM 1102 C C . LYS A 1 138 ? 0.648 1.101 -19.503 1.00 96.00 138 LYS A C 1
ATOM 1104 O O . LYS A 1 138 ? -0.133 0.347 -20.074 1.00 96.00 138 LYS A O 1
ATOM 1109 N N . LEU A 1 139 ? 1.812 1.464 -20.030 1.00 95.38 139 LEU A N 1
ATOM 1110 C CA . LEU A 1 139 ? 2.246 1.042 -21.351 1.00 95.38 139 LEU A CA 1
ATOM 1111 C C . LEU A 1 139 ? 2.405 -0.485 -21.460 1.00 95.38 139 LEU A C 1
ATOM 1113 O O . LEU A 1 139 ? 2.003 -1.057 -22.472 1.00 95.38 139 LEU A O 1
ATOM 1117 N N . PHE A 1 140 ? 2.938 -1.162 -20.439 1.00 95.50 140 PHE A N 1
ATOM 1118 C CA . PHE A 1 140 ? 3.017 -2.630 -20.433 1.00 95.50 140 PHE A CA 1
ATOM 1119 C C . PHE A 1 140 ? 1.641 -3.291 -20.393 1.00 95.50 140 PHE A C 1
ATOM 1121 O O . PHE A 1 140 ? 1.405 -4.252 -21.128 1.00 95.50 140 PHE A O 1
ATOM 1128 N N . SER A 1 141 ? 0.722 -2.755 -19.589 1.00 95.88 141 SER A N 1
ATOM 1129 C CA . SER A 1 141 ? -0.667 -3.217 -19.545 1.00 95.88 141 SER A CA 1
ATOM 1130 C C . SER A 1 141 ? -1.364 -3.036 -20.895 1.00 95.88 141 SER A C 1
ATOM 1132 O O . SER A 1 141 ? -1.949 -3.985 -21.416 1.00 95.88 141 SER A O 1
ATOM 1134 N N . ASP A 1 142 ? -1.234 -1.862 -21.518 1.00 95.50 142 ASP A N 1
ATOM 1135 C CA . ASP A 1 142 ? -1.820 -1.552 -22.830 1.00 95.50 142 ASP A CA 1
ATOM 1136 C C . ASP A 1 142 ? -1.279 -2.461 -23.949 1.00 95.50 142 ASP A C 1
ATOM 1138 O O . ASP A 1 142 ? -1.966 -2.728 -24.938 1.00 95.50 142 ASP A O 1
ATOM 1142 N N . ARG A 1 143 ? -0.043 -2.955 -23.800 1.00 94.06 143 ARG A N 1
ATOM 1143 C CA . ARG A 1 143 ? 0.603 -3.897 -24.727 1.00 94.06 143 ARG A CA 1
ATOM 1144 C C . ARG A 1 143 ? 0.370 -5.369 -24.373 1.00 94.06 143 ARG A C 1
ATOM 1146 O O . ARG A 1 143 ? 0.838 -6.228 -25.115 1.00 94.06 143 ARG A O 1
ATOM 1153 N N . GLY A 1 144 ? -0.349 -5.665 -23.289 1.00 93.94 144 GLY A N 1
ATOM 1154 C CA . GLY A 1 144 ? -0.632 -7.033 -22.850 1.00 93.94 144 GLY A CA 1
ATOM 1155 C C . GLY A 1 144 ? 0.610 -7.804 -22.400 1.00 93.94 144 GLY A C 1
ATOM 1156 O O . GLY A 1 144 ? 0.689 -8.998 -22.652 1.00 93.94 144 GLY A O 1
ATOM 1157 N N . MET A 1 145 ? 1.581 -7.124 -21.781 1.00 93.00 145 MET A N 1
ATOM 1158 C CA . MET A 1 145 ? 2.865 -7.704 -21.347 1.00 93.00 145 MET A CA 1
ATOM 1159 C C . MET A 1 145 ? 2.935 -7.979 -19.837 1.00 93.00 145 MET A C 1
ATOM 1161 O O . MET A 1 145 ? 4.016 -8.172 -19.286 1.00 93.00 145 MET A O 1
ATOM 1165 N N . THR A 1 146 ? 1.797 -7.955 -19.142 1.00 92.94 146 THR A N 1
ATOM 1166 C CA . THR A 1 146 ? 1.737 -8.133 -17.683 1.00 92.94 146 THR A CA 1
ATOM 1167 C C . THR A 1 146 ? 2.122 -9.545 -17.235 1.00 92.94 146 THR A C 1
ATOM 1169 O O . THR A 1 146 ? 2.543 -9.725 -16.099 1.00 92.94 146 THR A O 1
ATOM 1172 N N . ASP A 1 147 ? 2.025 -10.535 -18.123 1.00 93.00 147 ASP A N 1
ATOM 1173 C CA . ASP A 1 147 ? 2.406 -11.934 -17.903 1.00 93.00 147 ASP A CA 1
ATOM 1174 C C . ASP A 1 147 ? 3.923 -12.171 -17.917 1.00 93.00 147 ASP A C 1
ATOM 1176 O O . ASP A 1 147 ? 4.381 -13.233 -17.501 1.00 93.00 147 ASP A O 1
ATOM 1180 N N . GLN A 1 148 ? 4.703 -11.192 -18.383 1.00 91.31 148 GLN A N 1
ATOM 1181 C CA . GLN A 1 148 ? 6.162 -11.270 -18.390 1.00 91.31 148 GLN A CA 1
ATOM 1182 C C . GLN A 1 148 ? 6.794 -10.840 -17.066 1.00 91.31 148 GLN A C 1
ATOM 1184 O O . GLN A 1 148 ? 7.993 -11.035 -16.911 1.00 91.31 148 GLN A O 1
ATOM 1189 N N . PHE A 1 149 ? 6.028 -10.270 -16.133 1.00 90.38 149 PHE A N 1
ATOM 1190 C CA . PHE A 1 149 ? 6.491 -9.912 -14.789 1.00 90.38 149 PHE A CA 1
ATOM 1191 C C . PHE A 1 149 ? 6.555 -11.141 -13.881 1.00 90.38 149 PHE A C 1
ATOM 1193 O O . PHE A 1 149 ? 5.806 -12.099 -14.081 1.00 90.38 149 PHE A O 1
ATOM 1200 N N . ILE A 1 150 ? 7.401 -11.093 -12.850 1.00 88.75 150 ILE A N 1
ATOM 1201 C CA . ILE A 1 150 ? 7.367 -12.096 -11.772 1.00 88.75 150 ILE A CA 1
ATOM 1202 C C . ILE A 1 150 ? 6.039 -11.974 -11.021 1.00 88.75 150 ILE A C 1
ATOM 1204 O O . ILE A 1 150 ? 5.295 -12.945 -10.886 1.00 88.75 150 ILE A O 1
ATOM 1208 N N . ASP A 1 151 ? 5.727 -10.752 -10.594 1.00 90.50 151 ASP A N 1
ATOM 1209 C CA . ASP A 1 151 ? 4.446 -10.395 -10.001 1.00 90.50 151 ASP A CA 1
ATOM 1210 C C . ASP A 1 151 ? 4.097 -8.947 -10.377 1.00 90.50 151 ASP A C 1
ATOM 1212 O O . ASP A 1 151 ? 4.542 -7.970 -9.762 1.00 90.50 151 ASP A O 1
ATOM 1216 N N . PHE A 1 152 ? 3.289 -8.799 -11.431 1.00 93.38 152 PHE A N 1
ATOM 1217 C CA . PHE A 1 152 ? 2.823 -7.485 -11.878 1.00 93.38 152 PHE A CA 1
ATOM 1218 C C . PHE A 1 152 ? 2.005 -6.777 -10.793 1.00 93.38 152 PHE A C 1
ATOM 1220 O O . PHE A 1 152 ? 2.061 -5.552 -10.682 1.00 93.38 152 PHE A O 1
ATOM 1227 N N . LYS A 1 153 ? 1.246 -7.534 -9.988 1.00 93.94 153 LYS A N 1
ATOM 1228 C CA . LYS A 1 153 ? 0.371 -6.970 -8.962 1.00 93.94 153 LYS A CA 1
ATOM 1229 C C . LYS A 1 153 ? 1.189 -6.398 -7.811 1.00 93.94 153 LYS A C 1
ATOM 1231 O O . LYS A 1 153 ? 0.923 -5.272 -7.395 1.00 93.94 153 LYS A O 1
ATOM 1236 N N . ASP A 1 154 ? 2.182 -7.142 -7.341 1.00 91.06 154 ASP A N 1
ATOM 1237 C CA . ASP A 1 154 ? 3.128 -6.666 -6.331 1.00 91.06 154 ASP A CA 1
ATOM 1238 C C . ASP A 1 154 ? 3.906 -5.437 -6.827 1.00 91.06 154 ASP A C 1
ATOM 1240 O O . ASP A 1 154 ? 4.033 -4.451 -6.104 1.00 91.06 154 ASP A O 1
ATOM 1244 N N . SER A 1 155 ? 4.326 -5.438 -8.096 1.00 92.25 155 SER A N 1
ATOM 1245 C CA . SER A 1 155 ? 5.060 -4.318 -8.704 1.00 92.25 155 SER A CA 1
ATOM 1246 C C . SER A 1 155 ? 4.260 -3.007 -8.683 1.00 92.25 155 SER A C 1
ATOM 1248 O O . SER A 1 155 ? 4.764 -1.978 -8.224 1.00 92.25 155 SER A O 1
ATOM 1250 N N . ILE A 1 156 ? 2.990 -3.031 -9.115 1.00 95.25 156 ILE A N 1
ATOM 1251 C CA . ILE A 1 156 ? 2.134 -1.829 -9.103 1.00 95.25 156 ILE A CA 1
ATOM 1252 C C . ILE A 1 156 ? 1.690 -1.425 -7.687 1.00 95.25 156 ILE A C 1
ATOM 1254 O O . ILE A 1 156 ? 1.526 -0.231 -7.427 1.00 95.25 156 ILE A O 1
ATOM 1258 N N . ASP A 1 157 ? 1.529 -2.379 -6.762 1.00 93.00 157 ASP A N 1
ATOM 1259 C CA . ASP A 1 157 ? 1.222 -2.097 -5.350 1.00 93.00 157 ASP A CA 1
ATOM 1260 C C . ASP A 1 157 ? 2.409 -1.418 -4.657 1.00 93.00 157 ASP A C 1
ATOM 1262 O O . ASP A 1 157 ? 2.239 -0.414 -3.958 1.00 93.00 157 ASP A O 1
ATOM 1266 N N . HIS A 1 158 ? 3.622 -1.915 -4.903 1.00 90.12 158 HIS A N 1
ATOM 1267 C CA . HIS A 1 158 ? 4.854 -1.321 -4.404 1.00 90.12 158 HIS A CA 1
ATOM 1268 C C . HIS A 1 158 ? 5.079 0.077 -4.987 1.00 90.12 158 HIS A C 1
ATOM 1270 O O . HIS A 1 158 ? 5.337 1.013 -4.230 1.00 90.12 158 HIS A O 1
ATOM 1276 N N . CYS A 1 159 ? 4.924 0.244 -6.306 1.00 91.75 159 CYS A N 1
ATOM 1277 C CA . CYS A 1 159 ? 5.035 1.545 -6.970 1.00 91.75 159 CYS A CA 1
ATOM 1278 C C . CYS A 1 159 ? 4.071 2.570 -6.355 1.00 91.75 159 CYS A C 1
ATOM 1280 O O . CYS A 1 159 ? 4.483 3.675 -6.012 1.00 91.75 159 CYS A O 1
ATOM 1282 N N . LEU A 1 160 ? 2.817 2.175 -6.095 1.00 92.56 160 LEU A N 1
ATOM 1283 C CA . LEU A 1 160 ? 1.823 3.040 -5.450 1.00 92.56 160 LEU A CA 1
ATOM 1284 C C . LEU A 1 160 ? 2.286 3.539 -4.076 1.00 92.56 160 LEU A C 1
ATOM 1286 O O . LEU A 1 160 ? 2.044 4.693 -3.729 1.00 92.56 160 LEU A O 1
ATOM 1290 N N . SER A 1 161 ? 2.955 2.693 -3.294 1.00 88.38 161 SER A N 1
ATOM 1291 C CA . SER A 1 161 ? 3.543 3.095 -2.011 1.00 88.38 161 SER A CA 1
ATOM 1292 C C . SER A 1 161 ? 4.738 4.032 -2.180 1.00 88.38 161 SER A C 1
ATOM 1294 O O . SER A 1 161 ? 4.820 5.046 -1.484 1.00 88.38 161 SER A O 1
ATOM 1296 N N . GLN A 1 162 ? 5.632 3.747 -3.131 1.00 86.50 162 GLN A N 1
ATOM 1297 C CA . GLN A 1 162 ? 6.815 4.575 -3.385 1.00 86.50 162 GLN A CA 1
ATOM 1298 C C . GLN A 1 162 ? 6.466 5.977 -3.883 1.00 86.50 162 GLN A C 1
ATOM 1300 O O . GLN A 1 162 ? 7.120 6.926 -3.465 1.00 86.50 162 GLN A O 1
ATOM 1305 N N . GLU A 1 163 ? 5.417 6.142 -4.693 1.00 87.44 163 GLU A N 1
ATOM 1306 C CA . GLU A 1 163 ? 4.946 7.472 -5.111 1.00 87.44 163 GLU A CA 1
ATOM 1307 C C . GLU A 1 163 ? 4.589 8.350 -3.897 1.00 87.44 163 GLU A C 1
ATOM 1309 O O . GLU A 1 163 ? 4.943 9.528 -3.840 1.00 87.44 163 GLU A O 1
ATOM 1314 N N . ILE A 1 164 ? 3.955 7.768 -2.873 1.00 84.62 164 ILE A N 1
ATOM 1315 C CA . ILE A 1 164 ? 3.581 8.492 -1.649 1.00 84.62 164 ILE A CA 1
ATOM 1316 C C . ILE A 1 164 ? 4.799 8.737 -0.747 1.00 84.62 164 ILE A C 1
ATOM 1318 O O . ILE A 1 164 ? 4.949 9.832 -0.203 1.00 84.62 164 ILE A O 1
ATOM 1322 N N . ILE A 1 165 ? 5.688 7.747 -0.601 1.00 79.62 165 ILE A N 1
ATOM 1323 C CA . ILE A 1 165 ? 6.923 7.870 0.194 1.00 79.62 165 ILE A CA 1
ATOM 1324 C C . ILE A 1 165 ? 7.877 8.906 -0.419 1.00 79.62 165 ILE A C 1
ATOM 1326 O O . ILE A 1 165 ? 8.425 9.748 0.294 1.00 79.62 165 ILE A O 1
ATOM 1330 N N . GLY A 1 166 ? 8.091 8.851 -1.733 1.00 76.62 166 GLY A N 1
ATOM 1331 C CA . GLY A 1 166 ? 8.977 9.753 -2.463 1.00 76.62 166 GLY A CA 1
ATOM 1332 C C . GLY A 1 166 ? 8.504 11.202 -2.399 1.00 76.62 166 GLY A C 1
ATOM 1333 O O . GLY A 1 166 ? 9.318 12.103 -2.198 1.00 76.62 166 GLY A O 1
ATOM 1334 N N . TRP A 1 167 ? 7.192 11.422 -2.485 1.00 75.00 167 TRP A N 1
ATOM 1335 C CA . TRP A 1 167 ? 6.591 12.740 -2.295 1.00 75.00 167 TRP A CA 1
ATOM 1336 C C . TRP A 1 167 ? 6.785 13.285 -0.883 1.00 75.00 167 TRP A C 1
ATOM 1338 O O . TRP A 1 167 ? 7.185 14.434 -0.719 1.00 75.00 167 TRP A O 1
ATOM 1348 N N . TRP A 1 168 ? 6.547 12.456 0.138 1.00 71.81 168 TRP A N 1
ATOM 1349 C CA . TRP A 1 168 ? 6.738 12.855 1.534 1.00 71.81 168 TRP A CA 1
ATOM 1350 C C . TRP A 1 168 ? 8.172 13.307 1.826 1.00 71.81 168 TRP A C 1
ATOM 1352 O O . TRP A 1 168 ? 8.380 14.296 2.519 1.00 71.81 168 TRP A O 1
ATOM 1362 N N . ASN A 1 169 ? 9.162 12.605 1.277 1.00 68.19 169 ASN A N 1
ATOM 1363 C CA . ASN A 1 169 ? 10.572 12.925 1.493 1.00 68.19 169 ASN A CA 1
ATOM 1364 C C . ASN A 1 169 ? 11.078 14.104 0.635 1.00 68.19 169 ASN A C 1
ATOM 1366 O O . ASN A 1 169 ? 12.289 14.309 0.572 1.00 68.19 169 ASN A O 1
ATOM 1370 N N . GLU A 1 170 ? 10.190 14.829 -0.061 1.00 65.75 170 GLU A N 1
ATOM 1371 C CA . GLU A 1 170 ? 10.529 15.884 -1.033 1.00 65.75 170 GLU A CA 1
ATOM 1372 C C . GLU A 1 170 ? 11.484 15.398 -2.147 1.00 65.75 170 GLU A C 1
ATOM 1374 O O . GLU A 1 170 ? 12.142 16.187 -2.820 1.00 65.75 170 GLU A O 1
ATOM 1379 N N . ILE A 1 171 ? 11.566 14.079 -2.363 1.00 55.59 171 ILE A N 1
ATOM 1380 C CA . ILE A 1 171 ? 12.417 13.461 -3.392 1.00 55.59 171 ILE A CA 1
ATOM 1381 C C . ILE A 1 171 ? 11.770 13.627 -4.774 1.00 55.59 171 ILE A C 1
ATOM 1383 O O . ILE A 1 171 ? 12.463 13.676 -5.790 1.00 55.59 171 ILE A O 1
ATOM 1387 N N . VAL A 1 172 ? 10.439 13.733 -4.813 1.00 53.25 172 VAL A N 1
ATOM 1388 C CA . VAL A 1 172 ? 9.658 13.936 -6.034 1.00 53.25 172 VAL A CA 1
ATOM 1389 C C . VAL A 1 172 ? 9.175 15.387 -6.087 1.00 53.25 172 VAL A C 1
ATOM 1391 O O . VAL A 1 172 ? 8.148 15.732 -5.512 1.00 53.25 172 VAL A O 1
ATOM 1394 N N . GLU A 1 173 ? 9.896 16.249 -6.805 1.00 45.16 173 GLU A N 1
ATOM 1395 C CA . GLU A 1 173 ? 9.357 17.537 -7.255 1.00 45.16 173 GLU A CA 1
ATOM 1396 C C . GLU A 1 173 ? 8.463 17.282 -8.480 1.00 45.16 173 GLU A C 1
ATOM 1398 O O . GLU A 1 173 ? 8.964 17.013 -9.573 1.00 45.16 173 GLU A O 1
ATOM 1403 N N . GLY A 1 174 ? 7.136 17.332 -8.336 1.00 53.81 174 GLY A N 1
ATOM 1404 C CA . GLY A 1 174 ? 6.258 17.078 -9.482 1.00 53.81 174 GLY A CA 1
ATOM 1405 C C . GLY A 1 174 ? 4.785 17.472 -9.301 1.00 53.81 174 GLY A C 1
ATOM 1406 O O . GLY A 1 174 ? 4.180 17.129 -8.293 1.00 53.81 174 GLY A O 1
ATOM 1407 N N . PRO A 1 175 ? 4.158 18.154 -10.276 1.00 52.72 175 PRO A N 1
ATOM 1408 C CA . PRO A 1 175 ? 2.743 18.533 -10.214 1.00 52.72 175 PRO A CA 1
ATOM 1409 C C . PRO A 1 175 ? 1.728 17.371 -10.322 1.00 52.72 175 PRO A C 1
ATOM 1411 O O . PRO A 1 175 ? 0.547 17.615 -10.086 1.00 52.72 175 PRO A O 1
ATOM 1414 N N . ASP A 1 176 ? 2.148 16.125 -10.590 1.00 77.00 176 ASP A N 1
ATOM 1415 C CA . ASP A 1 176 ? 1.238 15.060 -11.058 1.00 77.00 176 ASP A CA 1
ATOM 1416 C C . ASP A 1 176 ? 1.191 13.777 -10.197 1.00 77.00 176 ASP A C 1
ATOM 1418 O O . ASP A 1 176 ? 0.782 12.718 -10.673 1.00 77.00 176 ASP A O 1
ATOM 1422 N N . ILE A 1 177 ? 1.498 13.839 -8.891 1.00 84.69 177 ILE A N 1
ATOM 1423 C CA . ILE A 1 177 ? 1.304 12.681 -7.982 1.00 84.69 177 ILE A CA 1
ATOM 1424 C C . ILE A 1 177 ? -0.125 12.109 -8.047 1.00 84.69 177 ILE A C 1
ATOM 1426 O O . ILE A 1 177 ? -0.337 10.899 -7.995 1.00 84.69 177 ILE A O 1
ATOM 1430 N N . MET A 1 178 ? -1.128 12.976 -8.196 1.00 87.44 178 MET A N 1
ATOM 1431 C CA . MET A 1 178 ? -2.525 12.553 -8.313 1.00 87.44 178 MET A CA 1
ATOM 1432 C C . MET A 1 178 ? -2.784 11.763 -9.600 1.00 87.44 178 MET A C 1
ATOM 1434 O O . MET A 1 178 ? -3.568 10.814 -9.579 1.00 87.44 178 MET A O 1
ATOM 1438 N N . GLU A 1 179 ? -2.132 12.131 -10.705 1.00 91.19 179 GLU A N 1
ATOM 1439 C CA . GLU A 1 179 ? -2.230 11.405 -11.973 1.00 91.19 179 GLU A CA 1
ATOM 1440 C C . GLU A 1 179 ? -1.535 10.048 -11.867 1.00 91.19 179 GLU A C 1
ATOM 1442 O O . GLU A 1 179 ? -2.145 9.028 -12.188 1.00 91.19 179 GLU A O 1
ATOM 1447 N N . ASN A 1 180 ? -0.326 10.015 -11.305 1.00 91.56 180 ASN A N 1
ATOM 1448 C CA . ASN A 1 180 ? 0.431 8.791 -11.043 1.00 91.56 180 ASN A CA 1
ATOM 1449 C C . ASN A 1 180 ? -0.367 7.784 -10.205 1.00 91.56 180 ASN A C 1
ATOM 1451 O O . ASN A 1 180 ? -0.535 6.626 -10.597 1.00 91.56 180 ASN A O 1
ATOM 1455 N N . ILE A 1 181 ? -0.940 8.237 -9.087 1.00 93.12 181 ILE A N 1
ATOM 1456 C CA . ILE A 1 181 ? -1.804 7.407 -8.240 1.00 93.12 181 ILE A CA 1
ATOM 1457 C C . ILE A 1 181 ? -3.040 6.948 -9.021 1.00 93.12 181 ILE A C 1
ATOM 1459 O O . ILE A 1 181 ? -3.427 5.784 -8.922 1.00 93.12 181 ILE A O 1
ATOM 1463 N N . SER A 1 182 ? -3.662 7.826 -9.815 1.00 94.62 182 SER A N 1
ATOM 1464 C CA . SER A 1 182 ? -4.832 7.462 -10.622 1.00 94.62 182 SER A CA 1
ATOM 1465 C C . SER A 1 182 ? -4.506 6.358 -11.625 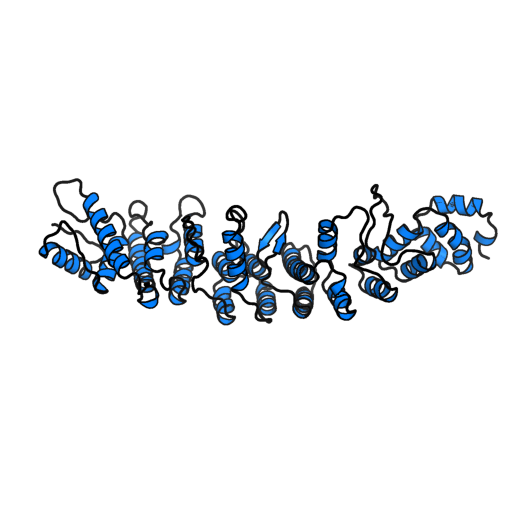1.00 94.62 182 SER A C 1
ATOM 1467 O O . SER A 1 182 ? -5.256 5.385 -11.707 1.00 94.62 182 SER A O 1
ATOM 1469 N N . ILE A 1 183 ? -3.376 6.464 -12.333 1.00 95.56 183 ILE A N 1
ATOM 1470 C CA . ILE A 1 183 ? -2.897 5.443 -13.272 1.00 95.56 183 ILE A CA 1
ATOM 1471 C C . ILE A 1 183 ? -2.748 4.099 -12.554 1.00 95.56 183 ILE A C 1
ATOM 1473 O O . ILE A 1 183 ? -3.308 3.099 -12.998 1.00 95.56 183 ILE A O 1
ATOM 1477 N N . LEU A 1 184 ? -2.053 4.066 -11.417 1.00 96.19 184 LEU A N 1
ATOM 1478 C CA . LEU A 1 184 ? -1.828 2.823 -10.674 1.00 96.19 184 LEU A CA 1
ATOM 1479 C C . LEU A 1 184 ? -3.142 2.204 -10.178 1.00 96.19 184 LEU A C 1
ATOM 1481 O O . LEU A 1 184 ? -3.354 0.998 -10.309 1.00 96.19 184 LEU A O 1
ATOM 1485 N N . LEU A 1 185 ? -4.072 3.017 -9.671 1.00 96.06 185 LEU A N 1
ATOM 1486 C CA . LEU A 1 185 ? -5.394 2.543 -9.250 1.00 96.06 185 LEU A CA 1
ATOM 1487 C C . LEU A 1 185 ? -6.256 2.056 -10.428 1.00 96.06 185 LEU A C 1
ATOM 1489 O O . LEU A 1 185 ? -7.108 1.185 -10.243 1.00 96.06 185 LEU A O 1
ATOM 1493 N N . GLU A 1 186 ? -6.092 2.615 -11.628 1.00 96.00 186 GLU A N 1
ATOM 1494 C CA . GLU A 1 186 ? -6.727 2.120 -12.859 1.00 96.00 186 GLU A CA 1
ATOM 1495 C C . GLU A 1 186 ? -6.152 0.773 -13.301 1.00 96.00 186 GLU A C 1
ATOM 1497 O O . GLU A 1 186 ? -6.912 -0.087 -13.743 1.00 96.00 186 GLU A O 1
ATOM 1502 N N . LEU A 1 187 ? -4.849 0.564 -13.102 1.00 96.44 187 LEU A N 1
ATOM 1503 C CA . LEU A 1 187 ? -4.167 -0.712 -13.339 1.00 96.44 187 LEU A CA 1
ATOM 1504 C C . LEU A 1 187 ? -4.512 -1.790 -12.299 1.00 96.44 187 LEU A C 1
ATOM 1506 O O . LEU A 1 187 ? -4.159 -2.953 -12.477 1.00 96.44 187 LEU A O 1
ATOM 1510 N N . GLY A 1 188 ? -5.232 -1.427 -11.235 1.00 95.56 188 GLY A N 1
ATOM 1511 C CA . GLY A 1 188 ? -5.669 -2.349 -10.188 1.00 95.56 188 GLY A CA 1
ATOM 1512 C C . GLY A 1 188 ? -4.736 -2.415 -8.982 1.00 95.56 188 GLY A C 1
ATOM 1513 O O . GLY A 1 188 ? -4.848 -3.353 -8.188 1.00 95.56 188 GLY A O 1
ATOM 1514 N N . ALA A 1 189 ? -3.842 -1.436 -8.811 1.00 95.19 189 ALA A N 1
ATOM 1515 C CA . ALA A 1 189 ? -3.065 -1.311 -7.588 1.00 95.19 189 ALA A CA 1
ATOM 1516 C C . ALA A 1 189 ? -3.996 -1.182 -6.370 1.00 95.19 189 ALA A C 1
ATOM 1518 O O . ALA A 1 189 ? -5.059 -0.556 -6.419 1.00 95.19 189 ALA A O 1
ATOM 1519 N N . SER A 1 190 ? -3.604 -1.805 -5.267 1.00 93.00 190 SER A N 1
ATOM 1520 C CA . SER A 1 190 ? -4.366 -1.870 -4.029 1.00 93.00 190 SER A CA 1
ATOM 1521 C C . SER A 1 190 ? -3.704 -0.994 -2.981 1.00 93.00 190 SER A C 1
ATOM 1523 O O . SER A 1 190 ? -2.548 -1.177 -2.613 1.00 93.00 190 SER A O 1
ATOM 1525 N N . SER A 1 191 ? -4.482 -0.061 -2.440 1.00 90.75 191 SER A N 1
ATOM 1526 C CA . SER A 1 191 ? -4.044 0.810 -1.351 1.00 90.75 191 SER A CA 1
ATOM 1527 C C . SER A 1 191 ? -3.969 0.092 0.003 1.00 90.75 191 SER A C 1
ATOM 1529 O O . SER A 1 191 ? -3.450 0.657 0.963 1.00 90.75 191 SER A O 1
ATOM 1531 N N . VAL A 1 192 ? -4.473 -1.143 0.082 1.00 88.81 192 VAL A N 1
ATOM 1532 C CA . VAL A 1 192 ? -4.560 -1.958 1.302 1.00 88.81 192 VAL A CA 1
ATOM 1533 C C . VAL A 1 192 ? -3.726 -3.241 1.223 1.00 88.81 192 VAL A C 1
ATOM 1535 O O . VAL A 1 192 ? -3.772 -4.048 2.141 1.00 88.81 192 VAL A O 1
ATOM 1538 N N . THR A 1 193 ? -2.945 -3.459 0.162 1.00 86.81 193 THR A N 1
ATOM 1539 C CA . THR A 1 193 ? -2.001 -4.588 0.141 1.00 86.81 193 THR A CA 1
ATOM 1540 C C . THR A 1 193 ? -0.893 -4.344 1.158 1.00 86.81 193 THR A C 1
ATOM 1542 O O . THR A 1 193 ? -0.404 -3.219 1.294 1.00 86.81 193 THR A O 1
ATOM 1545 N N . LEU A 1 194 ? -0.507 -5.391 1.888 1.00 81.38 194 LEU A N 1
ATOM 1546 C CA . LEU A 1 194 ? 0.626 -5.335 2.798 1.00 81.38 194 LEU A CA 1
ATOM 1547 C C . LEU A 1 194 ? 1.933 -5.305 2.001 1.00 81.38 194 LEU A C 1
ATOM 1549 O O . LEU A 1 194 ? 2.266 -6.268 1.317 1.00 81.38 194 LEU A O 1
ATOM 1553 N N . ILE A 1 195 ? 2.691 -4.224 2.144 1.00 78.75 195 ILE A N 1
ATOM 1554 C CA . ILE A 1 195 ? 3.981 -4.044 1.482 1.00 78.75 195 ILE A CA 1
ATOM 1555 C C . ILE A 1 195 ? 5.076 -4.265 2.516 1.00 78.75 195 ILE A C 1
ATOM 1557 O O . ILE A 1 195 ? 5.052 -3.685 3.607 1.00 78.75 195 ILE A O 1
ATOM 1561 N N . GLN A 1 196 ? 6.025 -5.133 2.175 1.00 72.19 196 GLN A N 1
ATOM 1562 C CA . GLN A 1 196 ? 7.190 -5.434 2.996 1.00 72.19 196 GLN A CA 1
ATOM 1563 C C . GLN A 1 196 ? 8.432 -4.884 2.305 1.00 72.19 196 GLN A C 1
ATOM 1565 O O . GLN A 1 196 ? 8.911 -5.456 1.331 1.00 72.19 196 GLN A O 1
ATOM 1570 N N . ASN A 1 197 ? 8.964 -3.780 2.827 1.00 64.69 197 ASN A N 1
ATOM 1571 C CA . ASN A 1 197 ? 10.239 -3.241 2.371 1.00 64.69 197 ASN A CA 1
ATOM 1572 C C . ASN A 1 197 ? 11.362 -3.739 3.287 1.00 64.69 197 ASN A C 1
ATOM 1574 O O . ASN A 1 197 ? 11.344 -3.419 4.480 1.00 64.69 197 ASN A O 1
ATOM 1578 N N . PRO A 1 198 ? 12.357 -4.483 2.770 1.00 55.59 198 PRO A N 1
ATOM 1579 C CA . PRO A 1 198 ? 13.538 -4.849 3.543 1.00 55.59 198 PRO A CA 1
ATOM 1580 C C . PRO A 1 198 ? 14.218 -3.590 4.106 1.00 55.59 198 PRO A C 1
ATOM 1582 O O . PRO A 1 198 ? 14.706 -2.749 3.355 1.00 55.59 198 PRO A O 1
ATOM 1585 N N . GLY A 1 199 ? 14.213 -3.433 5.434 1.00 55.19 199 GLY A N 1
ATOM 1586 C CA . GLY A 1 199 ? 14.790 -2.267 6.119 1.00 55.19 199 GLY A CA 1
ATOM 1587 C C . GLY A 1 199 ? 13.942 -0.985 6.091 1.00 55.19 199 GLY A C 1
ATOM 1588 O O . GLY A 1 199 ? 14.443 0.063 6.497 1.00 55.19 199 GLY A O 1
ATOM 1589 N N . GLY A 1 200 ? 12.685 -1.047 5.634 1.00 62.12 200 GLY A N 1
ATOM 1590 C CA . GLY A 1 200 ? 11.784 0.103 5.507 1.00 62.12 200 GLY A CA 1
ATOM 1591 C C . GLY A 1 200 ? 10.421 -0.084 6.181 1.00 62.12 200 GLY A C 1
ATOM 1592 O O . GLY A 1 200 ? 10.214 -0.977 6.999 1.00 62.12 200 GLY A O 1
ATOM 1593 N N . PHE A 1 201 ? 9.470 0.790 5.839 1.00 64.12 201 PHE A N 1
ATOM 1594 C CA . PHE A 1 201 ? 8.088 0.715 6.320 1.00 64.12 201 PHE A CA 1
ATOM 1595 C C . PHE A 1 201 ? 7.437 -0.624 5.937 1.00 64.12 201 PHE A C 1
ATOM 1597 O O . PHE A 1 201 ? 7.459 -1.015 4.772 1.00 64.12 201 PHE A O 1
ATOM 1604 N N . THR A 1 202 ? 6.830 -1.294 6.920 1.00 70.50 202 THR A N 1
ATOM 1605 C CA . THR A 1 202 ? 5.925 -2.428 6.700 1.00 70.50 202 THR A CA 1
ATOM 1606 C C . THR A 1 202 ? 4.505 -1.980 7.018 1.00 70.50 202 THR A C 1
ATOM 1608 O O . THR A 1 202 ? 4.225 -1.538 8.132 1.00 70.50 202 THR A O 1
ATOM 1611 N N . GLY A 1 203 ? 3.608 -2.080 6.045 1.00 76.69 203 GLY A N 1
ATOM 1612 C CA . GLY A 1 203 ? 2.221 -1.652 6.194 1.00 76.69 203 GLY A CA 1
ATOM 1613 C C . GLY A 1 203 ? 1.533 -1.513 4.846 1.00 76.69 203 GLY A C 1
ATOM 1614 O O . GLY A 1 203 ? 2.035 -1.992 3.833 1.00 76.69 203 GLY A O 1
ATOM 1615 N N . THR A 1 204 ? 0.373 -0.866 4.832 1.00 85.81 204 THR A N 1
ATOM 1616 C CA . THR A 1 204 ? -0.341 -0.583 3.582 1.00 85.81 204 THR A CA 1
ATOM 1617 C C . THR A 1 204 ? -0.097 0.848 3.137 1.00 85.81 204 THR A C 1
ATOM 1619 O O . THR A 1 204 ? 0.143 1.734 3.965 1.00 85.81 204 THR A O 1
ATOM 1622 N N . THR A 1 205 ? -0.208 1.101 1.835 1.00 88.25 205 THR A N 1
ATOM 1623 C CA . THR A 1 205 ? -0.076 2.451 1.276 1.00 88.25 205 THR A CA 1
ATOM 1624 C C . THR A 1 205 ? -1.060 3.437 1.913 1.00 88.25 205 THR A C 1
ATOM 1626 O O . THR A 1 205 ? -0.710 4.574 2.239 1.00 88.25 205 THR A O 1
ATOM 1629 N N . LEU A 1 206 ? -2.294 2.990 2.155 1.00 87.62 206 LEU A N 1
ATOM 1630 C CA . LEU A 1 206 ? -3.333 3.782 2.803 1.00 87.62 206 LEU A CA 1
ATOM 1631 C C . LEU A 1 206 ? -2.961 4.135 4.247 1.00 87.62 206 LEU A C 1
ATOM 1633 O O . LEU A 1 206 ? -3.052 5.298 4.637 1.00 87.62 206 LEU A O 1
ATOM 1637 N N . SER A 1 207 ? -2.501 3.161 5.028 1.00 80.69 207 SER A N 1
ATOM 1638 C CA . SER A 1 207 ? -2.065 3.405 6.403 1.00 80.69 207 SER A CA 1
ATOM 1639 C C . SER A 1 207 ? -0.842 4.319 6.477 1.00 80.69 207 SER A C 1
ATOM 1641 O O . SER A 1 207 ? -0.773 5.162 7.370 1.00 80.69 207 SER A O 1
ATOM 1643 N N . TYR A 1 208 ? 0.095 4.209 5.530 1.00 80.81 208 TYR A N 1
ATOM 1644 C CA . TYR A 1 208 ? 1.230 5.128 5.432 1.00 80.81 208 TYR A CA 1
ATOM 1645 C C . TYR A 1 208 ? 0.779 6.558 5.125 1.00 80.81 208 TYR A C 1
ATOM 1647 O O . TYR A 1 208 ? 1.199 7.495 5.794 1.00 80.81 208 TYR A O 1
ATOM 1655 N N . THR A 1 209 ? -0.149 6.728 4.180 1.00 82.50 209 THR A N 1
ATOM 1656 C CA . THR A 1 209 ? -0.708 8.047 3.833 1.00 82.50 209 THR A CA 1
ATOM 1657 C C . THR A 1 209 ? -1.368 8.701 5.044 1.00 82.50 209 THR A C 1
ATOM 1659 O O . THR A 1 209 ? -1.191 9.890 5.296 1.00 82.50 209 THR A O 1
ATOM 1662 N N . ILE A 1 210 ? -2.119 7.914 5.817 1.00 79.88 210 ILE A N 1
ATOM 1663 C CA . ILE A 1 210 ? -2.742 8.369 7.058 1.00 79.88 210 ILE A CA 1
ATOM 1664 C C . ILE A 1 210 ? -1.678 8.737 8.098 1.00 79.88 210 ILE A C 1
ATOM 1666 O O . ILE A 1 210 ? -1.802 9.769 8.749 1.00 79.88 210 ILE A O 1
ATOM 1670 N N . LYS A 1 211 ? -0.603 7.949 8.213 1.00 75.88 211 LYS A N 1
ATOM 1671 C CA . LYS A 1 211 ? 0.535 8.275 9.079 1.00 75.88 211 LYS A CA 1
ATOM 1672 C C . LYS A 1 211 ? 1.173 9.615 8.710 1.00 75.88 211 LYS A C 1
ATOM 1674 O O . LYS A 1 211 ? 1.418 10.425 9.598 1.00 75.88 211 LYS A O 1
ATOM 1679 N N . CYS A 1 212 ? 1.385 9.873 7.423 1.00 73.50 212 CYS A N 1
ATOM 1680 C CA . CYS A 1 212 ? 1.940 11.135 6.927 1.00 73.50 212 CYS A CA 1
ATOM 1681 C C . CYS A 1 212 ? 1.021 12.348 7.160 1.00 73.50 212 CYS A C 1
ATOM 1683 O O . CYS A 1 212 ? 1.489 13.478 7.100 1.00 73.50 212 CYS A O 1
ATOM 1685 N N . MET A 1 213 ? -0.275 12.159 7.445 1.00 69.62 213 MET A N 1
ATOM 1686 C CA . MET A 1 213 ? -1.147 13.269 7.868 1.00 69.62 213 MET A CA 1
ATOM 1687 C C . MET A 1 213 ? -0.790 13.809 9.250 1.00 69.62 213 MET A C 1
ATOM 1689 O O . MET A 1 213 ? -1.132 14.946 9.553 1.00 69.62 213 MET A O 1
ATOM 1693 N N . HIS A 1 214 ? -0.156 12.996 10.087 1.00 63.88 214 HIS A N 1
ATOM 1694 C CA . HIS A 1 214 ? 0.228 13.349 11.445 1.00 63.88 214 HIS A CA 1
ATOM 1695 C C . HIS A 1 214 ? 1.725 13.629 11.477 1.00 63.88 214 HIS A C 1
ATOM 1697 O O . HIS A 1 214 ? 2.510 12.873 12.060 1.00 63.88 214 HIS A O 1
ATOM 1703 N N . ASP A 1 215 ? 2.123 14.702 10.794 1.00 55.09 215 ASP A N 1
ATOM 1704 C CA . ASP A 1 215 ? 3.468 15.235 10.948 1.00 55.09 215 ASP A CA 1
ATOM 1705 C C . ASP A 1 215 ? 3.683 15.549 12.433 1.00 55.09 215 ASP A C 1
ATOM 1707 O O . ASP A 1 215 ? 2.812 16.125 13.087 1.00 55.09 215 ASP A O 1
ATOM 1711 N N . TRP A 1 216 ? 4.794 15.081 12.997 1.00 51.75 216 TRP A N 1
ATOM 1712 C CA . TRP A 1 216 ? 4.945 14.765 14.428 1.00 51.75 216 TRP A CA 1
ATOM 1713 C C . TRP A 1 216 ? 4.878 15.973 15.391 1.00 51.75 216 TRP A C 1
ATOM 1715 O O . TRP A 1 216 ? 5.111 15.815 16.589 1.00 51.75 216 TRP A O 1
ATOM 1725 N N . TYR A 1 217 ? 4.542 17.167 14.895 1.00 46.94 217 TYR A N 1
ATOM 1726 C CA . TYR A 1 217 ? 4.559 18.425 15.642 1.00 46.94 217 TYR A CA 1
ATOM 1727 C C . TYR A 1 217 ? 3.374 19.368 15.379 1.00 46.94 217 TYR A C 1
ATOM 1729 O O . TYR A 1 217 ? 3.185 20.289 16.171 1.00 46.94 217 TYR A O 1
ATOM 1737 N N . ASP A 1 218 ? 2.550 19.135 14.350 1.00 48.19 218 ASP A N 1
ATOM 1738 C CA . ASP A 1 218 ? 1.390 19.976 14.038 1.00 48.19 218 ASP A CA 1
ATOM 1739 C C . ASP A 1 218 ? 0.146 19.102 13.835 1.00 48.19 218 ASP A C 1
ATOM 1741 O O . ASP A 1 218 ? 0.038 18.334 12.885 1.00 48.19 218 ASP A O 1
ATOM 1745 N N . TYR A 1 219 ? -0.842 19.244 14.722 1.00 51.81 219 TYR A N 1
ATOM 1746 C CA . TYR A 1 219 ? -2.118 18.508 14.708 1.00 51.81 219 TYR A CA 1
ATOM 1747 C C . TYR A 1 219 ? -3.027 18.835 13.498 1.00 51.81 219 TYR A C 1
ATOM 1749 O O . TYR A 1 219 ? -4.241 18.611 13.550 1.00 51.81 219 TYR A O 1
ATOM 1757 N N . GLN A 1 220 ? -2.488 19.406 12.416 1.00 56.19 220 GLN A N 1
ATOM 1758 C CA . GLN A 1 220 ? -3.229 19.729 11.202 1.00 56.19 220 GLN A CA 1
ATOM 1759 C C . GLN A 1 220 ? -2.773 18.842 10.039 1.00 56.19 220 GLN A C 1
ATOM 1761 O O . GLN A 1 220 ? -1.604 18.890 9.663 1.00 56.19 220 GLN A O 1
ATOM 1766 N N . PRO A 1 221 ? -3.687 18.066 9.423 1.00 61.00 221 PRO A N 1
ATOM 1767 C CA . PRO A 1 221 ? -3.341 17.249 8.272 1.00 61.00 221 PRO A CA 1
ATOM 1768 C C . PRO A 1 221 ? -2.869 18.137 7.126 1.00 61.00 221 PRO A C 1
ATOM 1770 O O . PRO A 1 221 ? -3.542 19.109 6.764 1.00 61.00 221 PRO A O 1
ATOM 1773 N N . ALA A 1 222 ? -1.732 17.781 6.531 1.00 67.25 222 ALA A N 1
ATOM 1774 C CA . ALA A 1 222 ? -1.200 18.528 5.407 1.00 67.25 222 ALA A CA 1
ATOM 1775 C C . ALA A 1 222 ? -2.241 18.591 4.260 1.00 67.25 222 ALA A C 1
ATOM 1777 O O . ALA A 1 222 ? -2.892 17.580 3.959 1.00 67.25 222 ALA A O 1
ATOM 1778 N N . PRO A 1 223 ? -2.425 19.750 3.592 1.00 69.81 223 PRO A N 1
ATOM 1779 C CA . PRO A 1 223 ? -3.495 19.942 2.605 1.00 69.81 223 PRO A CA 1
ATOM 1780 C C . PRO A 1 223 ? -3.499 18.932 1.447 1.00 69.81 223 PRO A C 1
ATOM 1782 O O . PRO A 1 223 ? -4.549 18.670 0.859 1.00 69.81 223 PRO A O 1
ATOM 1785 N N . TRP A 1 224 ? -2.337 18.356 1.127 1.00 75.19 224 TRP A N 1
ATOM 1786 C CA . TRP A 1 224 ? -2.157 17.384 0.048 1.00 75.19 224 TRP A CA 1
ATOM 1787 C C . TRP A 1 224 ? -2.675 15.979 0.400 1.00 75.19 224 TRP A C 1
ATOM 1789 O O . TRP A 1 224 ? -3.064 15.229 -0.497 1.00 75.19 224 TRP A O 1
ATOM 1799 N N . CYS A 1 225 ? -2.753 15.619 1.686 1.00 75.75 225 CYS A N 1
ATOM 1800 C CA . CYS A 1 225 ? -3.101 14.259 2.096 1.00 75.75 225 CYS A CA 1
ATOM 1801 C C . CYS A 1 225 ? -4.566 13.909 1.821 1.00 75.75 225 CYS A C 1
ATOM 1803 O O . CYS A 1 225 ? -4.886 12.775 1.468 1.00 75.75 225 CYS A O 1
ATOM 1805 N N . LEU A 1 226 ? -5.485 14.864 2.005 1.00 78.00 226 LEU A N 1
ATOM 1806 C CA . LEU A 1 226 ? -6.921 14.603 1.873 1.00 78.00 226 LEU A CA 1
ATOM 1807 C C . LEU A 1 226 ? -7.334 14.257 0.426 1.00 78.00 226 LEU A C 1
ATOM 1809 O O . LEU A 1 226 ? -8.089 13.296 0.258 1.00 78.00 226 LEU A O 1
ATOM 1813 N N . PRO A 1 227 ? -6.878 14.972 -0.624 1.00 84.56 227 PRO A N 1
ATOM 1814 C CA . PRO A 1 227 ? -7.079 14.551 -2.012 1.00 84.56 227 PRO A CA 1
ATOM 1815 C C . PRO A 1 227 ? -6.583 13.129 -2.298 1.00 84.56 227 PRO A C 1
ATOM 1817 O O . PRO A 1 227 ? -7.328 12.342 -2.882 1.00 84.56 227 PRO A O 1
ATOM 1820 N N . ILE A 1 228 ? -5.381 12.779 -1.827 1.00 86.94 228 ILE A N 1
ATOM 1821 C CA . ILE A 1 228 ? -4.813 11.437 -2.006 1.00 86.94 228 ILE A CA 1
ATOM 1822 C C . ILE A 1 228 ? -5.664 10.391 -1.282 1.00 86.94 228 ILE A C 1
ATOM 1824 O O . ILE A 1 228 ? -6.043 9.389 -1.882 1.00 86.94 228 ILE A O 1
ATOM 1828 N N . LEU A 1 229 ? -6.060 10.641 -0.031 1.00 85.69 229 LEU A N 1
ATOM 1829 C CA . LEU A 1 229 ? -6.923 9.735 0.731 1.00 85.69 229 LEU A CA 1
ATOM 1830 C C . LEU A 1 229 ? -8.245 9.460 0.003 1.00 85.69 229 LEU A C 1
ATOM 1832 O O . LEU A 1 229 ? -8.663 8.310 -0.123 1.00 85.69 229 LEU A O 1
ATOM 1836 N N . LYS A 1 230 ? -8.893 10.513 -0.510 1.00 86.94 230 LYS A N 1
ATOM 1837 C CA . LYS A 1 230 ? -10.127 10.390 -1.301 1.00 86.94 230 LYS A CA 1
ATOM 1838 C C . LYS A 1 230 ? -9.908 9.537 -2.548 1.00 86.94 230 LYS A C 1
ATOM 1840 O O . LYS A 1 230 ? -10.759 8.714 -2.881 1.00 86.94 230 LYS A O 1
ATOM 1845 N N . LEU A 1 231 ? -8.775 9.719 -3.224 1.00 90.88 231 LEU A N 1
ATOM 1846 C CA . LEU A 1 231 ? -8.426 8.956 -4.415 1.00 90.88 231 LEU A CA 1
ATOM 1847 C C . LEU A 1 231 ? -8.180 7.475 -4.086 1.00 90.88 231 LEU A C 1
ATOM 1849 O O . LEU A 1 231 ? -8.789 6.614 -4.719 1.00 90.88 231 LEU A O 1
ATOM 1853 N N . LEU A 1 232 ? -7.403 7.165 -3.044 1.00 91.44 232 LEU A N 1
ATOM 1854 C CA . LEU A 1 232 ? -7.136 5.788 -2.599 1.00 91.44 232 LEU A CA 1
ATOM 1855 C C . LEU A 1 232 ? -8.407 5.044 -2.154 1.00 91.44 232 LEU A C 1
ATOM 1857 O O . LEU A 1 232 ? -8.510 3.832 -2.353 1.00 91.44 232 LEU A O 1
ATOM 1861 N N . LEU A 1 233 ? -9.385 5.750 -1.575 1.00 89.94 233 LEU A N 1
ATOM 1862 C CA . LEU A 1 233 ? -10.677 5.177 -1.178 1.00 89.94 233 LEU A CA 1
ATOM 1863 C C . LEU A 1 233 ? -11.702 5.115 -2.320 1.00 89.94 233 LEU A C 1
ATOM 1865 O O . LEU A 1 233 ? -12.704 4.407 -2.199 1.00 89.94 233 LEU A O 1
ATOM 1869 N N . SER A 1 234 ? -11.465 5.803 -3.441 1.00 90.06 234 SER A N 1
ATOM 1870 C CA . SER A 1 234 ? -12.407 5.855 -4.572 1.00 90.06 234 SER A CA 1
ATOM 1871 C C . SER A 1 234 ? -12.697 4.478 -5.180 1.00 90.06 234 SER A C 1
ATOM 1873 O O . SER A 1 234 ? -13.800 4.235 -5.674 1.00 90.06 234 SER A O 1
ATOM 1875 N N . LYS A 1 235 ? -11.736 3.551 -5.085 1.00 89.44 235 LYS A N 1
ATOM 1876 C CA . LYS A 1 235 ? -11.866 2.158 -5.534 1.00 89.44 235 LYS A CA 1
ATOM 1877 C C . LYS A 1 235 ? -12.550 1.241 -4.513 1.00 89.44 235 LYS A C 1
ATOM 1879 O O . LYS A 1 235 ? -12.718 0.062 -4.798 1.00 89.44 235 LYS A O 1
ATOM 1884 N N . ARG A 1 236 ? -12.986 1.778 -3.364 1.00 88.25 236 ARG A N 1
ATOM 1885 C CA . ARG A 1 236 ? -13.642 1.050 -2.260 1.00 88.25 236 ARG A CA 1
ATOM 1886 C C . ARG A 1 236 ? -12.849 -0.192 -1.817 1.00 88.25 236 ARG A C 1
ATOM 1888 O O . ARG A 1 236 ? -13.389 -1.298 -1.868 1.00 88.25 236 ARG A O 1
ATOM 1895 N N . PRO A 1 237 ? -11.573 -0.027 -1.426 1.00 87.69 237 PRO A N 1
ATOM 1896 C CA . PRO A 1 237 ? -10.778 -1.143 -0.924 1.00 87.69 237 PRO A CA 1
ATOM 1897 C C . PRO A 1 237 ? -11.421 -1.749 0.333 1.00 87.69 237 PRO A C 1
ATOM 1899 O O . PRO A 1 237 ? -12.080 -1.042 1.097 1.00 87.69 237 PRO A O 1
ATOM 1902 N N . ASP A 1 238 ? -11.202 -3.043 0.577 1.00 85.81 238 ASP A N 1
ATOM 1903 C CA . ASP A 1 238 ? -11.593 -3.659 1.847 1.00 85.81 238 ASP A CA 1
ATOM 1904 C C . ASP A 1 238 ? -10.638 -3.201 2.953 1.00 85.81 238 ASP A C 1
ATOM 1906 O O . ASP A 1 238 ? -9.529 -3.709 3.115 1.00 85.81 238 ASP A O 1
ATOM 1910 N N . LEU A 1 239 ? -11.092 -2.217 3.724 1.00 82.81 239 LEU A N 1
ATOM 1911 C CA . LEU A 1 239 ? -10.326 -1.586 4.797 1.00 82.81 239 LEU A CA 1
ATOM 1912 C C . LEU A 1 239 ? -10.001 -2.538 5.958 1.00 82.81 239 LEU A C 1
ATOM 1914 O O . LEU A 1 239 ? -9.163 -2.200 6.795 1.00 82.81 239 LEU A O 1
ATOM 1918 N N . ASN A 1 240 ? -10.633 -3.713 6.004 1.00 76.38 240 ASN A N 1
ATOM 1919 C CA . ASN A 1 240 ? -10.448 -4.716 7.049 1.00 76.38 240 ASN A CA 1
ATOM 1920 C C . ASN A 1 240 ? -9.610 -5.920 6.568 1.00 76.38 240 ASN A C 1
ATOM 1922 O O . ASN A 1 240 ? -9.184 -6.732 7.388 1.00 76.38 240 ASN A O 1
ATOM 1926 N N . ALA A 1 241 ? -9.328 -6.041 5.266 1.00 76.62 241 ALA A N 1
ATOM 1927 C CA . ALA A 1 241 ? -8.509 -7.125 4.715 1.00 76.62 241 ALA A CA 1
ATOM 1928 C C . ALA A 1 241 ? -7.067 -7.191 5.274 1.00 76.62 241 ALA A C 1
ATOM 1930 O O . ALA A 1 241 ? -6.636 -8.296 5.618 1.00 76.62 241 ALA A O 1
ATOM 1931 N N . PRO A 1 242 ? -6.329 -6.070 5.454 1.00 73.56 242 PRO A N 1
ATOM 1932 C CA . PRO A 1 242 ? -4.955 -6.113 5.978 1.00 73.56 242 PRO A CA 1
ATOM 1933 C C . PRO A 1 242 ? -4.888 -6.728 7.376 1.00 73.56 242 PRO A C 1
ATOM 1935 O O . PRO A 1 242 ? -3.971 -7.473 7.718 1.00 73.56 242 PRO A O 1
ATOM 1938 N N . SER A 1 243 ? -5.903 -6.416 8.179 1.00 64.56 243 SER A N 1
ATOM 1939 C CA . SER A 1 243 ? -6.095 -6.918 9.531 1.00 64.56 243 SER A CA 1
ATOM 1940 C C . SER A 1 243 ? -6.201 -8.437 9.550 1.00 64.56 243 SER A C 1
ATOM 1942 O O . SER A 1 243 ? -5.467 -9.105 10.272 1.00 64.56 243 SER A O 1
ATOM 1944 N N . LEU A 1 244 ? -7.074 -8.985 8.701 1.00 65.69 244 LEU A N 1
ATOM 1945 C CA . LEU A 1 244 ? -7.282 -10.426 8.571 1.00 65.69 244 LEU A CA 1
ATOM 1946 C C . LEU A 1 244 ? -6.016 -11.142 8.089 1.00 65.69 244 LEU A C 1
ATOM 1948 O O . LEU A 1 244 ? -5.694 -12.229 8.573 1.00 65.69 244 LEU A O 1
ATOM 1952 N N . GLU A 1 245 ? -5.290 -10.535 7.150 1.00 69.56 245 GLU A N 1
ATOM 1953 C CA . GLU A 1 245 ? -4.057 -11.102 6.615 1.00 69.56 245 GLU A CA 1
ATOM 1954 C C . GLU A 1 245 ? -2.964 -11.203 7.687 1.00 69.56 245 GLU A C 1
ATOM 1956 O O . GLU A 1 245 ? -2.370 -12.273 7.857 1.00 69.56 245 GLU A O 1
ATOM 1961 N N . ILE A 1 246 ? -2.731 -10.128 8.449 1.00 64.69 246 ILE A N 1
ATOM 1962 C CA . ILE A 1 246 ? -1.771 -10.138 9.560 1.00 64.69 246 ILE A CA 1
ATOM 1963 C C . ILE A 1 246 ? -2.175 -11.136 10.627 1.00 64.69 246 ILE A C 1
ATOM 1965 O O . ILE A 1 246 ? -1.332 -11.923 11.057 1.00 64.69 246 ILE A O 1
ATOM 1969 N N . THR A 1 247 ? -3.453 -11.167 11.004 1.00 55.41 247 THR A N 1
ATOM 1970 C CA . THR A 1 247 ? -3.977 -12.178 11.923 1.00 55.41 247 THR A CA 1
ATOM 1971 C C . THR A 1 247 ? -3.621 -13.584 11.436 1.00 55.41 247 THR A C 1
ATOM 1973 O O . THR A 1 247 ? -3.134 -14.404 12.214 1.00 55.41 247 THR A O 1
ATOM 1976 N N . GLY A 1 248 ? -3.787 -13.862 10.141 1.00 59.31 248 GLY A N 1
ATOM 1977 C CA . GLY A 1 248 ? -3.393 -15.134 9.538 1.00 59.31 248 GLY A CA 1
ATOM 1978 C C . GLY A 1 248 ? -1.882 -15.400 9.566 1.00 59.31 248 GLY A C 1
ATOM 1979 O O . GLY A 1 248 ? -1.476 -16.543 9.770 1.00 59.31 248 GLY A O 1
ATOM 1980 N N . ARG A 1 249 ? -1.038 -14.377 9.371 1.00 65.00 249 ARG A N 1
ATOM 1981 C CA . ARG A 1 249 ? 0.431 -14.496 9.450 1.00 65.00 249 ARG A CA 1
ATOM 1982 C C . ARG A 1 249 ? 0.896 -14.761 10.888 1.00 65.00 249 ARG A C 1
ATOM 1984 O O . ARG A 1 249 ? 1.648 -15.709 11.088 1.00 65.00 249 ARG A O 1
ATOM 1991 N N . PHE A 1 250 ? 0.374 -14.030 11.872 1.00 54.31 250 PHE A N 1
ATOM 1992 C CA . PHE A 1 250 ? 0.673 -14.220 13.297 1.00 54.31 250 PHE A CA 1
ATOM 1993 C C . PHE A 1 250 ? 0.334 -15.625 13.792 1.00 54.31 250 PHE A C 1
ATOM 1995 O O . PHE A 1 250 ? 1.121 -16.253 14.492 1.00 54.31 250 PHE A O 1
ATOM 2002 N N . LEU A 1 251 ? -0.830 -16.151 13.394 1.00 51.94 251 LEU A N 1
ATOM 2003 C CA . LEU A 1 251 ? -1.239 -17.508 13.768 1.00 51.94 251 LEU A CA 1
ATOM 2004 C C . LEU A 1 251 ? -0.311 -18.592 13.197 1.00 51.94 251 LEU A C 1
ATOM 2006 O O . LEU A 1 251 ? -0.288 -19.703 13.725 1.00 51.94 251 LEU A O 1
ATOM 2010 N N . ARG A 1 252 ? 0.432 -18.293 12.124 1.00 60.06 252 ARG A N 1
ATOM 2011 C CA . ARG A 1 252 ? 1.414 -19.208 11.527 1.00 60.06 252 ARG A CA 1
ATOM 2012 C C . ARG A 1 252 ? 2.802 -19.053 12.138 1.00 60.06 252 ARG A C 1
ATOM 2014 O O . ARG A 1 252 ? 3.464 -20.064 12.342 1.00 60.06 252 ARG A O 1
ATOM 2021 N N . ASP A 1 253 ? 3.221 -17.822 12.414 1.00 59.16 253 ASP A N 1
ATOM 2022 C CA . ASP A 1 253 ? 4.531 -17.511 12.984 1.00 59.16 253 ASP A CA 1
ATOM 2023 C C . ASP A 1 253 ? 4.445 -16.292 13.930 1.00 59.16 253 ASP A C 1
ATOM 2025 O O . ASP A 1 253 ? 4.460 -15.143 13.474 1.00 59.16 253 ASP A O 1
ATOM 2029 N N . PRO A 1 254 ? 4.323 -16.526 15.250 1.00 53.22 254 PRO A N 1
ATOM 2030 C CA . PRO A 1 254 ? 4.199 -15.462 16.246 1.00 53.22 254 PRO A CA 1
ATOM 2031 C C . PRO A 1 254 ? 5.454 -14.590 16.403 1.00 53.22 254 PRO A C 1
ATOM 2033 O O . PRO A 1 254 ? 5.349 -13.474 16.913 1.00 53.22 254 PRO A O 1
ATOM 2036 N N . ASP A 1 255 ? 6.629 -15.076 15.990 1.00 51.06 255 ASP A N 1
ATOM 2037 C CA . ASP A 1 255 ? 7.913 -14.402 16.231 1.00 51.06 255 ASP A CA 1
ATOM 2038 C C . ASP A 1 255 ? 8.259 -13.379 15.127 1.00 51.06 255 ASP A C 1
ATOM 2040 O O . ASP A 1 255 ? 9.106 -12.506 15.322 1.00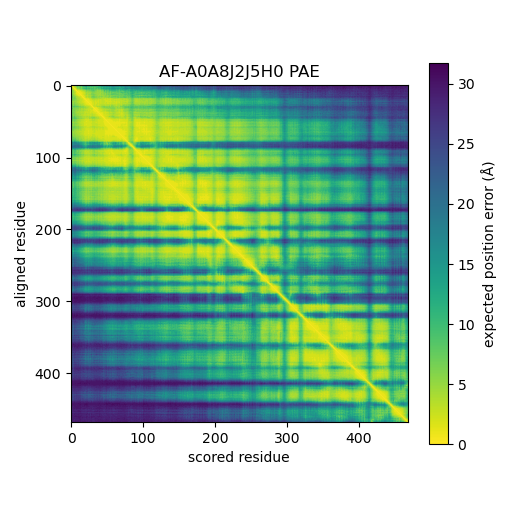 51.06 255 ASP A O 1
ATOM 2044 N N . VAL A 1 256 ? 7.564 -13.423 13.984 1.00 49.84 256 VAL A N 1
ATOM 2045 C CA . VAL A 1 256 ? 7.805 -12.552 12.813 1.00 49.84 256 VAL A CA 1
ATOM 2046 C C . VAL A 1 256 ? 7.326 -11.107 13.015 1.00 49.84 256 VAL A C 1
ATOM 2048 O O . VAL A 1 256 ? 7.711 -10.210 12.266 1.00 49.84 256 VAL A O 1
ATOM 2051 N N . LEU A 1 257 ? 6.501 -10.843 14.027 1.00 50.03 257 LEU A N 1
ATOM 2052 C CA . LEU A 1 257 ? 5.631 -9.665 14.027 1.00 50.03 257 LEU A CA 1
ATOM 2053 C C . LEU A 1 257 ? 5.967 -8.574 15.060 1.00 50.03 257 LEU A C 1
ATOM 2055 O O . LEU A 1 257 ? 5.449 -7.472 14.980 1.00 50.03 257 LEU A O 1
ATOM 2059 N N . MET A 1 258 ? 6.921 -8.792 15.961 1.00 46.22 258 MET A N 1
ATOM 2060 C CA . MET A 1 258 ? 7.035 -8.023 17.212 1.00 46.22 258 MET A CA 1
ATOM 2061 C C . MET A 1 258 ? 7.382 -6.511 17.167 1.00 46.22 258 MET A C 1
ATOM 2063 O O . MET A 1 258 ? 7.460 -5.913 18.238 1.00 46.22 258 MET A O 1
ATOM 2067 N N . TRP A 1 259 ? 7.615 -5.861 16.016 1.00 46.34 259 TRP A N 1
ATOM 2068 C CA . TRP A 1 259 ? 8.219 -4.507 16.022 1.00 46.34 259 TRP A CA 1
ATOM 2069 C C . TRP A 1 259 ? 7.634 -3.450 15.060 1.00 46.34 259 TRP A C 1
ATOM 2071 O O . TRP A 1 259 ? 8.073 -2.304 15.121 1.00 46.34 259 TRP A O 1
ATOM 2081 N N . TRP A 1 260 ? 6.648 -3.763 14.201 1.00 48.00 260 TRP A N 1
ATOM 2082 C CA . TRP A 1 260 ? 6.246 -2.853 13.097 1.00 48.00 260 TRP A CA 1
ATOM 2083 C C . TRP A 1 260 ? 4.718 -2.667 12.908 1.00 48.00 260 TRP A C 1
ATOM 2085 O O . TRP A 1 260 ? 4.269 -2.133 11.897 1.00 48.00 260 TRP A O 1
ATOM 2095 N N . GLU A 1 261 ? 3.896 -3.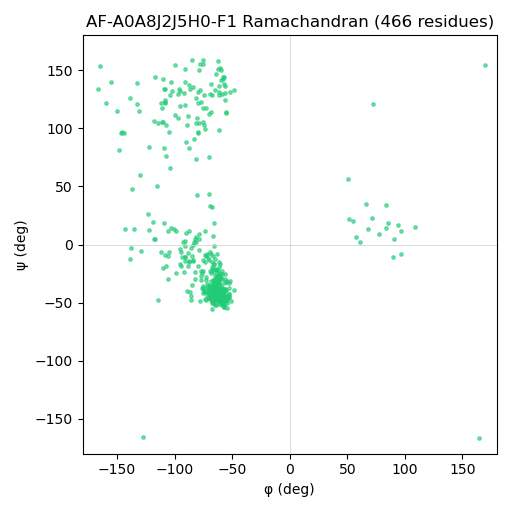087 13.874 1.00 52.47 261 GLU A N 1
ATOM 2096 C CA . GLU A 1 261 ? 2.491 -3.485 13.637 1.00 52.47 261 GLU A CA 1
ATOM 2097 C C . GLU A 1 261 ? 1.430 -2.370 13.678 1.00 52.47 261 GLU A C 1
ATOM 2099 O O . GLU A 1 261 ? 0.316 -2.565 13.187 1.00 52.47 261 GLU A O 1
ATOM 2104 N N . ALA A 1 262 ? 1.741 -1.184 14.210 1.00 50.66 262 ALA A N 1
ATOM 2105 C CA . ALA A 1 262 ? 0.732 -0.139 14.440 1.00 50.66 262 ALA A CA 1
ATOM 2106 C C . ALA A 1 262 ? 0.140 0.472 13.151 1.00 50.66 262 ALA A C 1
ATOM 2108 O O . ALA A 1 262 ? -0.885 1.153 13.190 1.00 50.66 262 ALA A O 1
ATOM 2109 N N . HIS A 1 263 ? 0.780 0.251 11.998 1.00 54.66 263 HIS A N 1
ATOM 2110 C CA . HIS A 1 263 ? 0.491 0.969 10.753 1.00 54.66 263 HIS A CA 1
ATOM 2111 C C . HIS A 1 263 ? 0.017 0.073 9.613 1.00 54.66 263 HIS A C 1
ATOM 2113 O O . HIS A 1 263 ? 0.096 0.459 8.449 1.00 54.66 263 HIS A O 1
ATOM 2119 N N . VAL A 1 264 ? -0.456 -1.135 9.899 1.00 61.69 264 VAL A N 1
ATOM 2120 C CA . VAL A 1 264 ? -0.927 -2.006 8.816 1.00 61.69 264 VAL A CA 1
ATOM 2121 C C . VAL A 1 264 ? -2.387 -1.724 8.499 1.00 61.69 264 VAL A C 1
ATOM 2123 O O . VAL A 1 264 ? -2.762 -1.607 7.333 1.00 61.69 264 VAL A O 1
ATOM 2126 N N . CYS A 1 265 ? -3.206 -1.512 9.522 1.00 70.06 265 CYS A N 1
ATOM 2127 C CA . CYS A 1 265 ? -4.618 -1.244 9.322 1.00 70.06 265 CYS A CA 1
ATOM 2128 C C . CYS A 1 265 ? -4.913 0.255 9.223 1.00 70.06 265 CYS A C 1
ATOM 2130 O O . CYS A 1 265 ? -4.521 0.998 10.126 1.00 70.06 265 CYS A O 1
ATOM 2132 N N . PRO A 1 266 ? -5.667 0.693 8.199 1.00 73.94 266 PRO A N 1
ATOM 2133 C CA . PRO A 1 266 ? -6.007 2.100 8.017 1.00 73.94 266 PRO A CA 1
ATOM 2134 C C . PRO A 1 266 ? -6.711 2.712 9.227 1.00 73.94 266 PRO A C 1
ATOM 2136 O O . PRO A 1 266 ? -6.420 3.850 9.589 1.00 73.94 266 PRO A O 1
ATOM 2139 N N . ILE A 1 267 ? -7.605 1.958 9.886 1.00 71.31 267 ILE A N 1
ATOM 2140 C CA . ILE A 1 267 ? -8.286 2.458 11.084 1.00 71.31 267 ILE A CA 1
ATOM 2141 C C . ILE A 1 267 ? -7.287 2.604 12.231 1.00 71.31 267 ILE A C 1
ATOM 2143 O O . ILE A 1 267 ? -7.208 3.677 12.798 1.00 71.31 267 ILE A O 1
ATOM 2147 N N . ALA A 1 268 ? -6.440 1.609 12.511 1.00 68.38 268 ALA A N 1
ATOM 2148 C CA . ALA A 1 268 ? -5.433 1.708 13.572 1.00 68.38 268 ALA A CA 1
ATOM 2149 C C . ALA A 1 268 ? -4.423 2.844 13.315 1.00 68.38 268 ALA A C 1
ATOM 2151 O O . ALA A 1 268 ? -4.101 3.600 14.230 1.00 68.38 268 ALA A O 1
ATOM 2152 N N . ALA A 1 269 ? -4.000 3.024 12.061 1.00 72.00 269 ALA A N 1
ATOM 2153 C CA . ALA A 1 269 ? -3.120 4.113 11.654 1.00 72.00 269 ALA A CA 1
ATOM 2154 C C . ALA A 1 269 ? -3.777 5.481 11.861 1.00 72.00 269 ALA A C 1
ATOM 2156 O O . ALA A 1 269 ? -3.160 6.368 12.442 1.00 72.00 269 ALA A O 1
ATOM 2157 N N . ALA A 1 270 ? -5.045 5.646 11.465 1.00 70.94 270 ALA A N 1
ATOM 2158 C CA . ALA A 1 270 ? -5.775 6.887 11.723 1.00 70.94 270 ALA A CA 1
ATOM 2159 C C . ALA A 1 270 ? -5.800 7.200 13.213 1.00 70.94 270 ALA A C 1
ATOM 2161 O O . ALA A 1 270 ? -5.697 8.364 13.588 1.00 70.94 270 ALA A O 1
ATOM 2162 N N . VAL A 1 271 ? -5.949 6.147 14.023 1.00 65.81 271 VAL A N 1
ATOM 2163 C CA . VAL A 1 271 ? -6.248 6.197 15.457 1.00 65.81 271 VAL A CA 1
ATOM 2164 C C . VAL A 1 271 ? -5.043 6.663 16.233 1.00 65.81 271 VAL A C 1
ATOM 2166 O O . VAL A 1 271 ? -5.128 7.597 17.031 1.00 65.81 271 VAL A O 1
ATOM 2169 N N . TRP A 1 272 ? -3.912 6.057 15.906 1.00 63.28 272 TRP A N 1
ATOM 2170 C CA . TRP A 1 272 ? -2.605 6.507 16.337 1.00 63.28 272 TRP A CA 1
ATOM 2171 C C . TRP A 1 272 ? -2.371 7.984 16.011 1.00 63.28 272 TRP A C 1
ATOM 2173 O O . TRP A 1 272 ? -1.884 8.751 16.833 1.00 63.28 272 TRP A O 1
ATOM 2183 N N . CYS A 1 273 ? -2.770 8.390 14.811 1.00 65.50 273 CYS A N 1
ATOM 2184 C CA . CYS A 1 273 ? -2.565 9.730 14.285 1.00 65.50 273 CYS A CA 1
ATOM 2185 C C . CYS A 1 273 ? -3.602 10.760 14.762 1.00 65.50 273 CYS A C 1
ATOM 2187 O O . CYS A 1 273 ? -3.592 11.886 14.277 1.00 65.50 273 CYS A O 1
ATOM 2189 N N . MET A 1 274 ? -4.523 10.410 15.670 1.00 62.12 274 MET A N 1
ATOM 2190 C CA . MET A 1 274 ? -5.530 11.325 16.234 1.00 62.12 274 MET A CA 1
ATOM 2191 C C . MET A 1 274 ? -6.351 12.121 15.188 1.00 62.12 274 MET A C 1
ATOM 2193 O O . MET A 1 274 ? -6.959 13.144 15.510 1.00 62.12 274 MET A O 1
ATOM 2197 N N . VAL A 1 275 ? -6.448 11.647 13.940 1.00 62.31 275 VAL A N 1
ATOM 2198 C CA . VAL A 1 275 ? -7.109 12.387 12.852 1.00 62.31 275 VAL A CA 1
ATOM 2199 C C . VAL A 1 275 ? -8.617 12.151 12.916 1.00 62.31 275 VAL A C 1
ATOM 2201 O O . VAL A 1 275 ? -9.138 11.232 12.286 1.00 62.31 275 VAL A O 1
ATOM 2204 N N . VAL A 1 276 ? -9.345 13.008 13.644 1.00 57.00 276 VAL A N 1
ATOM 2205 C CA . VAL A 1 276 ? -10.817 12.920 13.798 1.00 57.00 276 VAL A CA 1
ATOM 2206 C C . VAL A 1 276 ? -11.540 12.838 12.445 1.00 57.00 276 VAL A C 1
ATOM 2208 O O . VAL A 1 276 ? -12.420 11.998 12.255 1.00 57.00 276 VAL A O 1
ATOM 2211 N N . LEU A 1 277 ? -11.100 13.646 11.473 1.00 56.16 277 LEU A N 1
ATOM 2212 C CA . LEU A 1 277 ? -11.605 13.629 10.093 1.00 56.16 277 LEU A CA 1
ATOM 2213 C C . LEU A 1 277 ? -11.314 12.310 9.359 1.00 56.16 277 LEU A C 1
ATOM 2215 O O . LEU A 1 277 ? -12.080 11.916 8.484 1.00 56.16 277 LEU A O 1
ATOM 2219 N N . GLY A 1 278 ? -10.231 11.618 9.717 1.00 64.06 278 GLY A N 1
ATOM 2220 C CA . GLY A 1 278 ? -9.846 10.335 9.140 1.00 64.06 278 GLY A CA 1
ATOM 2221 C C . GLY A 1 278 ? -10.813 9.221 9.532 1.00 64.06 278 GLY A C 1
ATOM 2222 O O . GLY A 1 278 ? -11.193 8.428 8.675 1.00 64.06 278 GLY A O 1
ATOM 2223 N N . TYR A 1 279 ? -11.285 9.185 10.785 1.00 69.56 279 TYR A N 1
ATOM 2224 C CA . TYR A 1 279 ? -12.179 8.116 11.256 1.00 69.56 279 TYR A CA 1
ATOM 2225 C C . TYR A 1 279 ? -13.545 8.160 10.603 1.00 69.56 279 TYR A C 1
ATOM 2227 O O . TYR A 1 279 ? -13.971 7.168 10.022 1.00 69.56 279 TYR A O 1
ATOM 2235 N N . GLU A 1 280 ? -14.239 9.297 10.693 1.00 68.94 280 GLU A N 1
ATOM 2236 C CA . GLU A 1 280 ? -15.587 9.432 10.132 1.00 68.94 280 GLU A CA 1
ATOM 2237 C C . GLU A 1 280 ? -15.578 9.123 8.638 1.00 68.94 280 GLU A C 1
ATOM 2239 O O . GLU A 1 280 ? -16.463 8.432 8.121 1.00 68.94 280 GLU A O 1
ATOM 2244 N N . TYR A 1 281 ? -14.512 9.554 7.965 1.00 74.19 281 TYR A N 1
ATOM 2245 C CA . TYR A 1 281 ? -14.307 9.279 6.562 1.00 74.19 281 TYR A CA 1
ATOM 2246 C C . TYR A 1 281 ? -14.071 7.785 6.293 1.00 74.19 281 TYR A C 1
ATOM 2248 O O . TYR A 1 281 ? -14.809 7.210 5.496 1.00 74.19 281 TYR A O 1
ATOM 2256 N N . LEU A 1 282 ? -13.158 7.111 6.997 1.00 77.44 282 LEU A N 1
ATOM 2257 C CA . LEU A 1 282 ? -12.918 5.667 6.837 1.00 77.44 282 LEU A CA 1
ATOM 2258 C C . LEU A 1 282 ? -14.157 4.816 7.165 1.00 77.44 282 LEU A C 1
ATOM 2260 O O . LEU A 1 282 ? -14.476 3.883 6.428 1.00 77.44 282 LEU A O 1
ATOM 2264 N N . ILE A 1 283 ? -14.905 5.160 8.216 1.00 75.81 283 ILE A N 1
ATOM 2265 C CA . ILE A 1 283 ? -16.147 4.466 8.600 1.00 75.81 283 ILE A CA 1
ATOM 2266 C C . ILE A 1 283 ? -17.195 4.598 7.501 1.00 75.81 283 ILE A C 1
ATOM 2268 O O . ILE A 1 283 ? -17.827 3.613 7.123 1.00 75.81 283 ILE A O 1
ATOM 2272 N N . SER A 1 284 ? -17.369 5.806 6.953 1.00 80.50 284 SER A N 1
ATOM 2273 C CA . SER A 1 284 ? -18.300 6.023 5.838 1.00 80.50 284 SER A CA 1
ATOM 2274 C C . SER A 1 284 ? -17.928 5.222 4.579 1.00 80.50 284 SER A C 1
ATOM 2276 O O . SER A 1 284 ? -18.776 5.036 3.709 1.00 80.50 284 SER A O 1
ATOM 2278 N N . HIS A 1 285 ? -16.699 4.696 4.514 1.00 80.50 285 HIS A N 1
ATOM 2279 C CA . HIS A 1 285 ? -16.191 3.825 3.452 1.00 80.50 285 HIS A CA 1
ATOM 2280 C C . HIS A 1 285 ? -16.072 2.347 3.878 1.00 80.50 285 HIS A C 1
ATOM 2282 O O . HIS A 1 285 ? -15.504 1.550 3.137 1.00 80.50 285 HIS A O 1
ATOM 2288 N N . GLY A 1 286 ? -16.646 1.953 5.023 1.00 79.06 286 GLY A N 1
ATOM 2289 C CA . GLY A 1 286 ? -16.770 0.549 5.437 1.00 79.06 286 GLY A CA 1
ATOM 2290 C C . GLY A 1 286 ? -15.684 0.031 6.386 1.00 79.06 286 GLY A C 1
ATOM 2291 O O . GLY A 1 286 ? -15.614 -1.178 6.616 1.00 79.06 286 GLY A O 1
ATOM 2292 N N . ALA A 1 287 ? -14.851 0.906 6.960 1.00 78.12 287 ALA A N 1
ATOM 2293 C CA . ALA A 1 287 ? -13.948 0.504 8.038 1.00 78.12 287 ALA A CA 1
ATOM 2294 C C . ALA A 1 287 ? -14.756 0.080 9.273 1.00 78.12 287 ALA A C 1
ATOM 2296 O O . ALA A 1 287 ? -15.682 0.785 9.688 1.00 78.12 287 ALA A O 1
ATOM 2297 N N . SER A 1 288 ? -14.404 -1.062 9.862 1.00 75.00 288 SER A N 1
ATOM 2298 C CA . SER A 1 288 ? -15.075 -1.586 11.047 1.00 75.00 288 SER A CA 1
ATOM 2299 C C . SER A 1 288 ? -14.243 -1.361 12.302 1.00 75.00 288 SER A C 1
ATOM 2301 O O . SER A 1 288 ? -13.027 -1.549 12.310 1.00 75.00 288 SER A O 1
ATOM 2303 N N . PHE A 1 289 ? -14.930 -1.004 13.386 1.00 66.88 289 PHE A N 1
ATOM 2304 C CA . PHE A 1 289 ? -14.371 -1.078 14.733 1.00 66.88 289 PHE A CA 1
ATOM 2305 C C . PHE A 1 289 ? -14.653 -2.418 15.406 1.00 66.88 289 PHE A C 1
ATOM 2307 O O . PHE A 1 289 ? -14.057 -2.684 16.446 1.00 66.88 289 PHE A O 1
ATOM 2314 N N . GLU A 1 290 ? -15.570 -3.232 14.865 1.00 63.91 290 GLU A N 1
ATOM 2315 C CA . GLU A 1 290 ? -15.965 -4.476 15.519 1.00 63.91 290 GLU A CA 1
ATOM 2316 C C . GLU A 1 290 ? -14.764 -5.427 15.653 1.00 63.91 290 GLU A C 1
ATOM 2318 O O . GLU A 1 290 ? -13.981 -5.597 14.711 1.00 63.91 290 GLU A O 1
ATOM 2323 N N . PRO A 1 291 ? -14.612 -6.067 16.821 1.00 50.41 291 PRO A N 1
ATOM 2324 C CA . PRO A 1 291 ? -13.442 -6.859 17.121 1.00 50.41 291 PRO A CA 1
ATOM 2325 C C . PRO A 1 291 ? -13.652 -8.293 16.645 1.00 50.41 291 PRO A C 1
ATOM 2327 O O . PRO A 1 291 ? -14.397 -9.039 17.269 1.00 50.41 291 PRO A O 1
ATOM 2330 N N . VAL A 1 292 ? -12.934 -8.726 15.613 1.00 51.91 292 VAL A N 1
ATOM 2331 C CA . VAL A 1 292 ? -12.270 -10.036 15.678 1.00 51.91 292 VAL A CA 1
ATOM 2332 C C . VAL A 1 292 ? -10.942 -9.916 14.957 1.00 51.91 292 VAL A C 1
ATOM 2334 O O . VAL A 1 292 ? -10.853 -10.050 13.742 1.00 51.91 292 VAL A O 1
ATOM 2337 N N . TRP A 1 293 ? -9.906 -9.678 15.747 1.00 52.97 293 TRP A N 1
ATOM 2338 C CA . TRP A 1 293 ? -8.529 -9.741 15.288 1.00 52.97 293 TRP A CA 1
ATOM 2339 C C . TRP A 1 293 ? -7.822 -11.011 15.766 1.00 52.97 293 TRP A C 1
ATOM 2341 O O . TRP A 1 293 ? -6.732 -11.272 15.285 1.00 52.97 293 TRP A O 1
ATOM 2351 N N . HIS A 1 294 ? -8.438 -11.841 16.627 1.00 49.41 294 HIS A N 1
ATOM 2352 C CA . HIS A 1 294 ? -8.052 -13.241 16.867 1.00 49.41 294 HIS A CA 1
ATOM 2353 C C . HIS A 1 294 ? -9.221 -14.092 17.397 1.00 49.41 294 HIS A C 1
ATOM 2355 O O . HIS A 1 294 ? -9.960 -13.686 18.290 1.00 49.41 294 HIS A O 1
ATOM 2361 N N . LEU A 1 295 ? -9.299 -15.324 16.891 1.00 33.75 295 LEU A N 1
ATOM 2362 C CA . LEU A 1 295 ? -9.732 -16.519 17.617 1.00 33.75 295 LEU A CA 1
ATOM 2363 C C . LEU A 1 295 ? -8.504 -17.443 17.588 1.00 33.75 295 LEU A C 1
ATOM 2365 O O . LEU A 1 295 ? -8.147 -17.947 16.527 1.00 33.75 295 LEU A O 1
ATOM 2369 N N . GLY A 1 296 ? -7.801 -17.586 18.711 1.00 36.81 296 GLY A N 1
ATOM 2370 C CA . GLY A 1 296 ? -6.613 -18.434 18.810 1.00 36.81 296 GLY A CA 1
ATOM 2371 C C . GLY A 1 296 ? -6.319 -18.807 20.259 1.00 36.81 296 GLY A C 1
ATOM 2372 O O . GLY A 1 296 ? -6.141 -17.938 21.103 1.00 36.81 296 GLY A O 1
ATOM 2373 N N . GLU A 1 297 ? -6.288 -20.108 20.542 1.00 37.47 297 GLU A N 1
ATOM 2374 C CA . GLU A 1 297 ? -6.209 -20.730 21.875 1.00 37.47 297 GLU A CA 1
ATOM 2375 C C . GLU A 1 297 ? -4.819 -20.631 22.556 1.00 37.47 297 GLU A C 1
ATOM 2377 O O . GLU A 1 297 ? -4.573 -21.301 23.555 1.00 37.47 297 GLU A O 1
ATOM 2382 N N . SER A 1 298 ? -3.880 -19.825 22.042 1.00 40.66 298 SER A N 1
ATOM 2383 C CA . SER A 1 298 ? -2.449 -19.921 22.395 1.00 40.66 298 SER A CA 1
ATOM 2384 C C . SER A 1 298 ? -1.968 -19.081 23.593 1.00 40.66 298 SER A C 1
ATOM 2386 O O . SER A 1 298 ? -0.768 -19.034 23.859 1.00 40.66 298 SER A O 1
ATOM 2388 N N . GLY A 1 299 ? -2.861 -18.471 24.377 1.00 40.75 299 GLY A N 1
ATOM 2389 C CA . GLY A 1 299 ? -2.549 -18.078 25.762 1.00 40.75 299 GLY A CA 1
ATOM 2390 C C . GLY A 1 299 ? -1.514 -16.960 25.984 1.00 40.75 299 GLY A C 1
ATOM 2391 O O . GLY A 1 299 ? -1.092 -16.767 27.123 1.00 40.75 299 GLY A O 1
ATOM 2392 N N . ARG A 1 300 ? -1.115 -16.193 24.959 1.00 42.22 300 ARG A N 1
ATOM 2393 C CA . ARG A 1 300 ? -0.484 -14.872 25.143 1.00 42.22 300 ARG A CA 1
ATOM 2394 C C . ARG A 1 300 ? -1.482 -13.791 24.726 1.00 42.22 300 ARG A C 1
ATOM 2396 O O . ARG A 1 300 ? -1.701 -13.581 23.539 1.00 42.22 300 ARG A O 1
ATOM 2403 N N . ASP A 1 301 ? -2.104 -13.145 25.713 1.00 45.88 301 ASP A N 1
ATOM 2404 C CA . ASP A 1 301 ? -3.077 -12.057 25.538 1.00 45.88 301 ASP A CA 1
ATOM 2405 C C . ASP A 1 301 ? -2.386 -10.778 25.032 1.00 45.88 301 ASP A C 1
ATOM 2407 O O . ASP A 1 301 ? -2.158 -9.828 25.778 1.00 45.88 301 ASP A O 1
ATOM 2411 N N . ILE A 1 302 ? -2.027 -10.740 23.750 1.00 50.28 302 ILE A N 1
ATOM 2412 C CA . ILE A 1 302 ? -1.831 -9.468 23.054 1.00 50.28 302 ILE A CA 1
ATOM 2413 C C . ILE A 1 302 ? -3.203 -9.107 22.491 1.00 50.28 302 ILE A C 1
ATOM 2415 O O . ILE A 1 302 ? -3.678 -9.719 21.535 1.00 50.28 302 ILE A O 1
ATOM 2419 N N . ASP A 1 303 ? -3.886 -8.175 23.153 1.00 53.00 303 ASP A N 1
ATOM 2420 C CA . ASP A 1 303 ? -5.203 -7.700 22.740 1.00 53.00 303 ASP A CA 1
ATOM 2421 C C . ASP A 1 303 ? -5.116 -7.057 21.346 1.00 53.00 303 ASP A C 1
ATOM 2423 O O . ASP A 1 303 ? -4.750 -5.895 21.197 1.00 53.00 303 ASP A O 1
ATOM 2427 N N . SER A 1 304 ? -5.475 -7.813 20.308 1.00 52.66 304 SER A N 1
ATOM 2428 C CA . SER A 1 304 ? -5.353 -7.398 18.904 1.00 52.66 304 SER A CA 1
ATOM 2429 C C . SER A 1 304 ? -6.458 -6.453 18.430 1.00 52.66 304 SER A C 1
ATOM 2431 O O . SER A 1 304 ? -6.522 -6.087 17.259 1.00 52.66 304 SER A O 1
ATOM 2433 N N . THR A 1 305 ? -7.349 -6.032 19.329 1.00 65.06 305 THR A N 1
ATOM 2434 C CA . THR A 1 305 ? -8.365 -5.038 18.985 1.00 65.06 305 THR A CA 1
ATOM 2435 C C . THR A 1 305 ? -7.732 -3.641 19.014 1.00 65.06 305 THR A C 1
ATOM 2437 O O . THR A 1 305 ? -7.131 -3.288 20.032 1.00 65.06 305 THR A O 1
ATOM 2440 N N . PRO A 1 306 ? -7.925 -2.798 17.979 1.00 65.56 306 PRO A N 1
ATOM 2441 C CA . PRO A 1 306 ? -7.278 -1.487 17.886 1.00 65.56 306 PRO A CA 1
ATOM 2442 C C . PRO A 1 306 ? -7.457 -0.590 19.117 1.00 65.56 306 PRO A C 1
ATOM 2444 O O . PRO A 1 306 ? -6.542 0.148 19.464 1.00 65.56 306 PRO A O 1
ATOM 2447 N N . ILE A 1 307 ? -8.599 -0.675 19.816 1.00 71.31 307 ILE A N 1
ATOM 2448 C CA . ILE A 1 307 ? -8.833 0.115 21.036 1.00 71.31 307 ILE A CA 1
ATOM 2449 C C . ILE A 1 307 ? -7.894 -0.276 22.189 1.00 71.31 307 ILE A C 1
ATOM 2451 O O . ILE A 1 307 ? -7.450 0.598 22.921 1.00 71.31 307 ILE A O 1
ATOM 2455 N N . PHE A 1 308 ? -7.553 -1.558 22.353 1.00 74.19 308 PHE A N 1
ATOM 2456 C CA . PHE A 1 308 ? -6.656 -1.992 23.429 1.00 74.19 308 PHE A CA 1
ATOM 2457 C C . PHE A 1 308 ? -5.212 -1.596 23.135 1.00 74.19 308 PHE A C 1
ATOM 2459 O O . PHE A 1 308 ? -4.528 -1.111 24.030 1.00 74.19 308 PHE A O 1
ATOM 2466 N N . PHE A 1 309 ? -4.773 -1.741 21.881 1.00 68.69 309 PHE A N 1
ATOM 2467 C CA . PHE A 1 309 ? -3.456 -1.274 21.451 1.00 68.69 309 PHE A CA 1
ATOM 2468 C C . PHE A 1 309 ? -3.313 0.239 21.631 1.00 68.69 309 PHE A C 1
ATOM 2470 O O . PHE A 1 309 ? -2.322 0.695 22.188 1.00 68.69 309 PHE A O 1
ATOM 2477 N N . LEU A 1 310 ? -4.336 1.005 21.240 1.00 69.75 310 LEU A N 1
ATOM 2478 C CA . LEU A 1 310 ? -4.366 2.452 21.427 1.00 69.75 310 LEU A CA 1
ATOM 2479 C C . LEU A 1 310 ? -4.227 2.845 22.898 1.00 69.75 310 LEU A C 1
ATOM 2481 O O . LEU A 1 310 ? -3.422 3.70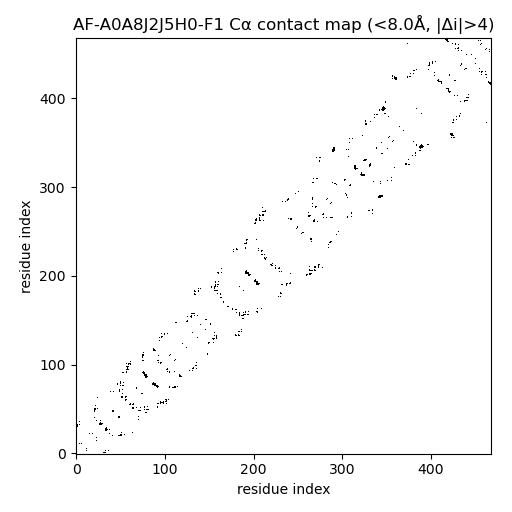5 23.243 1.00 69.75 310 LEU A O 1
ATOM 2485 N N . CYS A 1 311 ? -5.017 2.219 23.772 1.00 73.25 311 CYS A N 1
ATOM 2486 C CA . CYS A 1 311 ? -4.939 2.507 25.196 1.00 73.25 311 CYS A CA 1
ATOM 2487 C C . CYS A 1 311 ? -3.583 2.095 25.770 1.00 73.25 311 CYS A C 1
ATOM 2489 O O . CYS A 1 311 ? -3.011 2.869 26.527 1.00 73.25 311 CYS A O 1
ATOM 2491 N N . LYS A 1 312 ? -3.049 0.931 25.382 1.00 70.00 312 LYS A N 1
ATOM 2492 C CA . LYS A 1 312 ? -1.721 0.472 25.802 1.00 70.00 312 LYS A CA 1
ATOM 2493 C C . LYS A 1 312 ? -0.627 1.446 25.376 1.00 70.00 312 LYS A C 1
ATOM 2495 O O . LYS A 1 312 ? 0.191 1.812 26.204 1.00 70.00 312 LYS A O 1
ATOM 2500 N N . ASP A 1 313 ? -0.627 1.896 24.128 1.00 63.00 313 ASP A N 1
ATOM 2501 C CA . ASP A 1 313 ? 0.375 2.850 23.663 1.00 63.00 313 ASP A CA 1
ATOM 2502 C C . ASP A 1 313 ? 0.303 4.167 24.439 1.00 63.00 313 ASP A C 1
ATOM 2504 O O . ASP A 1 313 ? 1.307 4.633 24.963 1.00 63.00 313 ASP A O 1
ATOM 2508 N N . TRP A 1 314 ? -0.901 4.704 24.644 1.00 70.31 314 TRP A N 1
ATOM 2509 C CA . TRP A 1 314 ? -1.093 5.895 25.473 1.00 70.31 314 TRP A CA 1
ATOM 2510 C C . TRP A 1 314 ? -0.765 5.686 26.963 1.00 70.31 314 TRP A C 1
ATOM 2512 O O . TRP A 1 314 ? -0.599 6.674 27.686 1.00 70.31 314 TRP A O 1
ATOM 2522 N N . HIS A 1 315 ? -0.684 4.433 27.421 1.00 64.81 315 HIS A N 1
ATOM 2523 C CA . HIS A 1 315 ? -0.171 4.051 28.737 1.00 64.81 315 HIS A CA 1
ATOM 2524 C C . HIS A 1 315 ? 1.367 3.901 28.748 1.00 64.81 315 HIS A C 1
ATOM 2526 O O . HIS A 1 315 ? 1.992 4.255 29.744 1.00 64.81 315 HIS A O 1
ATOM 2532 N N . ASP A 1 316 ? 1.987 3.425 27.665 1.00 57.12 316 ASP A N 1
ATOM 2533 C CA . ASP A 1 316 ? 3.420 3.088 27.597 1.00 57.12 316 ASP A CA 1
ATOM 2534 C C . ASP A 1 316 ? 4.299 4.235 27.040 1.00 57.12 316 ASP A C 1
ATOM 2536 O O . ASP A 1 316 ? 5.519 4.256 27.245 1.00 57.12 316 ASP A O 1
ATOM 2540 N N . SER A 1 317 ? 3.715 5.214 26.343 1.00 49.69 317 SER A N 1
ATOM 2541 C CA . SER A 1 317 ? 4.448 6.291 25.677 1.00 49.69 317 SER A CA 1
ATOM 2542 C C . SER A 1 317 ? 4.985 7.347 26.663 1.00 49.69 317 SER A C 1
ATOM 2544 O O . SER A 1 317 ? 4.263 8.247 27.083 1.00 49.69 317 SER A O 1
ATOM 2546 N N . ILE A 1 318 ? 6.298 7.255 26.919 1.00 42.16 318 ILE A N 1
ATOM 2547 C CA . ILE A 1 318 ? 7.224 8.232 27.531 1.00 42.16 318 ILE A CA 1
ATOM 2548 C C . ILE A 1 318 ? 7.038 8.442 29.045 1.00 42.16 318 ILE A C 1
ATOM 2550 O O . ILE A 1 318 ? 5.989 8.826 29.551 1.00 42.16 318 ILE A O 1
ATOM 2554 N N . GLY A 1 319 ? 8.123 8.165 29.775 1.00 41.81 319 GLY A N 1
ATOM 2555 C CA . GLY A 1 319 ? 8.160 8.069 31.228 1.00 41.81 319 GLY A CA 1
ATOM 2556 C C . GLY A 1 319 ? 7.492 9.234 31.960 1.00 41.81 319 GLY A C 1
ATOM 2557 O O . GLY A 1 319 ? 7.785 10.395 31.691 1.00 41.81 319 GLY A O 1
ATOM 2558 N N . LEU A 1 320 ? 6.674 8.844 32.943 1.00 39.16 320 LEU A N 1
ATOM 2559 C CA . LEU A 1 320 ? 5.932 9.627 33.943 1.00 39.16 320 LEU A CA 1
ATOM 2560 C C . LEU A 1 320 ? 4.460 9.965 33.650 1.00 39.16 320 LEU A C 1
ATOM 2562 O O . LEU A 1 320 ? 3.782 10.360 34.591 1.00 39.16 320 LEU A O 1
ATOM 2566 N N . GLU A 1 321 ? 3.899 9.710 32.462 1.00 47.28 321 GLU A N 1
ATOM 2567 C CA . GLU A 1 321 ? 2.472 10.013 32.203 1.00 47.28 321 GLU A CA 1
ATOM 2568 C C . GLU A 1 321 ? 1.718 8.916 31.437 1.00 47.28 321 GLU A C 1
ATOM 2570 O O . GLU A 1 321 ? 0.936 9.180 30.522 1.00 47.28 321 GLU A O 1
ATOM 2575 N N . GLY A 1 322 ? 1.860 7.664 31.871 1.00 44.59 322 GLY A N 1
ATOM 2576 C CA . GLY A 1 322 ? 1.085 6.528 31.361 1.00 44.59 322 GLY A CA 1
ATOM 2577 C C . GLY A 1 322 ? -0.410 6.565 31.693 1.00 44.59 322 GLY A C 1
ATOM 2578 O O . GLY A 1 322 ? -1.003 5.537 31.978 1.00 44.59 322 GLY A O 1
ATOM 2579 N N . ARG A 1 323 ? -1.032 7.744 31.778 1.00 57.06 323 ARG A N 1
ATOM 2580 C CA . ARG A 1 323 ? -2.404 7.960 32.274 1.00 57.06 323 ARG A CA 1
ATOM 2581 C C . ARG A 1 323 ? -3.151 9.054 31.500 1.00 57.06 323 ARG A C 1
ATOM 2583 O O . ARG A 1 323 ? -4.222 9.486 31.918 1.00 57.06 323 ARG A O 1
ATOM 2590 N N . THR A 1 324 ? -2.626 9.482 30.347 1.00 58.12 324 THR A N 1
ATOM 2591 C CA . THR A 1 324 ? -3.174 10.574 29.510 1.00 58.12 324 THR A CA 1
ATOM 2592 C C . THR A 1 324 ? -4.594 10.328 28.985 1.00 58.12 324 THR A C 1
ATOM 2594 O O . THR A 1 324 ? -5.281 11.278 28.616 1.00 58.12 324 THR A O 1
ATOM 2597 N N . LEU A 1 325 ? -5.075 9.083 29.016 1.00 70.19 325 LEU A N 1
ATOM 2598 C CA . LEU A 1 325 ? -6.394 8.670 28.535 1.00 70.19 325 LEU A CA 1
ATOM 2599 C C . LEU A 1 325 ? -7.567 9.490 29.079 1.00 70.19 325 LEU A C 1
ATOM 2601 O O . LEU A 1 325 ? -8.465 9.895 28.345 1.00 70.19 325 LEU A O 1
ATOM 2605 N N . LEU A 1 326 ? -7.569 9.663 30.401 1.00 73.31 326 LEU A N 1
ATOM 2606 C CA . LEU A 1 326 ? -8.649 10.292 31.148 1.00 73.31 326 LEU A CA 1
ATOM 2607 C C . LEU A 1 326 ? -8.380 11.774 31.384 1.00 73.31 326 LEU A C 1
ATOM 2609 O O . LEU A 1 326 ? -9.245 12.446 31.929 1.00 73.31 326 LEU A O 1
ATOM 2613 N N . PHE A 1 327 ? -7.221 12.298 30.982 1.00 73.38 327 PHE A N 1
ATOM 2614 C CA . PHE A 1 327 ? -6.846 13.702 31.172 1.00 73.38 327 PHE A CA 1
ATOM 2615 C C . PHE A 1 327 ? -6.924 14.509 29.876 1.00 73.38 327 PHE A C 1
ATOM 2617 O O . PHE A 1 327 ? -7.302 15.678 29.920 1.00 73.38 327 PHE A O 1
ATOM 2624 N N . ASP A 1 328 ? -6.712 13.870 28.731 1.00 74.88 328 ASP A N 1
ATOM 2625 C CA . ASP A 1 328 ? -6.810 14.491 27.415 1.00 74.88 328 ASP A CA 1
ATOM 2626 C C . ASP A 1 328 ? -8.234 14.367 26.835 1.00 74.88 328 ASP A C 1
ATOM 2628 O O . ASP A 1 328 ? -8.757 13.266 26.642 1.00 74.88 328 ASP A O 1
ATOM 2632 N N . ASP A 1 329 ? -8.880 15.505 26.556 1.00 75.12 329 ASP A N 1
ATOM 2633 C CA . ASP A 1 329 ? -10.238 15.543 25.988 1.00 75.12 329 ASP A CA 1
ATOM 2634 C C . ASP A 1 329 ? -10.317 14.925 24.583 1.00 75.12 329 ASP A C 1
ATOM 2636 O O . ASP A 1 329 ? -11.332 14.316 24.228 1.00 75.12 329 ASP A O 1
ATOM 2640 N N . GLY A 1 330 ? -9.251 15.044 23.787 1.00 70.56 330 GLY A N 1
ATOM 2641 C CA . GLY A 1 330 ? -9.155 14.449 22.458 1.00 70.56 330 GLY A CA 1
ATOM 2642 C C . GLY A 1 330 ? -9.102 12.925 22.534 1.00 70.56 330 GLY A C 1
ATOM 2643 O O . GLY A 1 330 ? -9.909 12.246 21.891 1.00 70.56 330 GLY A O 1
ATOM 2644 N N . LYS A 1 331 ? -8.218 12.376 23.374 1.00 74.62 331 LYS A N 1
ATOM 2645 C CA . LYS A 1 331 ? -8.099 10.925 23.607 1.00 74.62 331 LYS A CA 1
ATOM 2646 C C . LYS A 1 331 ? -9.392 10.343 24.173 1.00 74.62 331 LYS A C 1
ATOM 2648 O O . LYS A 1 331 ? -9.881 9.331 23.665 1.00 74.62 331 LYS A O 1
ATOM 2653 N N . LEU A 1 332 ? -10.003 11.011 25.155 1.00 78.38 332 LEU A N 1
ATOM 2654 C CA . LEU A 1 332 ? -11.298 10.604 25.706 1.00 78.38 332 LEU A CA 1
ATOM 2655 C C . LEU A 1 332 ? -12.391 10.584 24.627 1.00 78.38 332 LEU A C 1
ATOM 2657 O O . LEU A 1 332 ? -13.168 9.627 24.550 1.00 78.38 332 LEU A O 1
ATOM 2661 N N . GLY A 1 333 ? -12.454 11.621 23.787 1.00 76.06 333 GLY A N 1
ATOM 2662 C CA . GLY A 1 333 ? -13.391 11.703 22.667 1.00 76.06 333 GLY A CA 1
ATOM 2663 C C . GLY A 1 333 ? -13.249 10.529 21.695 1.00 76.06 333 GLY A C 1
ATOM 2664 O O . GLY A 1 333 ? -14.254 9.924 21.314 1.00 76.06 333 GLY A O 1
ATOM 2665 N N . ILE A 1 334 ? -12.011 10.152 21.363 1.00 72.56 334 ILE A N 1
ATOM 2666 C CA . ILE A 1 334 ? -11.710 9.013 20.484 1.00 72.56 334 ILE A CA 1
ATOM 2667 C C . ILE A 1 334 ? -12.199 7.698 21.104 1.00 72.56 334 ILE A C 1
ATOM 2669 O O . ILE A 1 334 ? -12.897 6.935 20.440 1.00 72.56 334 ILE A O 1
ATOM 2673 N N . ILE A 1 335 ? -11.919 7.429 22.381 1.00 78.75 335 ILE A N 1
ATOM 2674 C CA . ILE A 1 335 ? -12.369 6.178 23.025 1.00 78.75 335 ILE A CA 1
ATOM 2675 C C . ILE A 1 335 ? -13.886 6.095 23.069 1.00 78.75 335 ILE A C 1
ATOM 2677 O O . ILE A 1 335 ? -14.453 5.044 22.763 1.00 78.75 335 ILE A O 1
ATOM 2681 N N . LYS A 1 336 ? -14.556 7.192 23.437 1.00 83.06 336 LYS A N 1
ATOM 2682 C CA . LYS A 1 336 ? -16.020 7.233 23.441 1.00 83.06 336 LYS A CA 1
ATOM 2683 C C . LYS A 1 336 ? -16.568 6.859 22.071 1.00 83.06 336 LYS A C 1
ATOM 2685 O O . LYS A 1 336 ? -17.410 5.969 21.996 1.00 83.06 336 LYS A O 1
ATOM 2690 N N . LEU A 1 337 ? -16.033 7.471 21.012 1.00 76.12 337 LEU A N 1
ATOM 2691 C CA . LEU A 1 337 ? -16.416 7.165 19.638 1.00 76.12 337 LEU A CA 1
ATOM 2692 C C . LEU A 1 337 ? -16.227 5.674 19.333 1.00 76.12 337 LEU A C 1
ATOM 2694 O O . LEU A 1 337 ? -17.137 5.035 18.821 1.00 76.12 337 LEU A O 1
ATOM 2698 N N . PHE A 1 338 ? -15.086 5.093 19.686 1.00 78.44 338 PHE A N 1
ATOM 2699 C CA . PHE A 1 338 ? -14.823 3.670 19.484 1.00 78.44 338 PHE A CA 1
ATOM 2700 C C . PHE A 1 338 ? -15.844 2.762 20.168 1.00 78.44 338 PHE A C 1
ATOM 2702 O O . PHE A 1 338 ? -16.408 1.869 19.531 1.00 78.44 338 PHE A O 1
ATOM 2709 N N . ILE A 1 339 ? -16.086 2.997 21.460 1.00 82.25 339 ILE A N 1
ATOM 2710 C CA . ILE A 1 339 ? -17.038 2.208 22.245 1.00 82.25 339 ILE A CA 1
ATOM 2711 C C . ILE A 1 339 ? -18.439 2.338 21.643 1.00 82.25 339 ILE A C 1
ATOM 2713 O O . ILE A 1 339 ? -19.125 1.335 21.459 1.00 82.25 339 ILE A O 1
ATOM 2717 N N . GLU A 1 340 ? -18.851 3.557 21.287 1.00 82.62 340 GLU A N 1
ATOM 2718 C CA . GLU A 1 340 ? -20.143 3.841 20.648 1.00 82.62 340 GLU A CA 1
ATOM 2719 C C . GLU A 1 340 ? -20.293 3.176 19.274 1.00 82.62 340 GLU A C 1
ATOM 2721 O O . GLU A 1 340 ? -21.414 2.956 18.815 1.00 82.62 340 GLU A O 1
ATOM 2726 N N . ARG A 1 341 ? -19.181 2.829 18.622 1.00 77.62 341 ARG A N 1
ATOM 2727 C CA . ARG A 1 341 ? -19.145 2.123 17.336 1.00 77.62 341 ARG A CA 1
ATOM 2728 C C . ARG A 1 341 ? -18.896 0.619 17.474 1.00 77.62 341 ARG A C 1
ATOM 2730 O O . ARG A 1 341 ? -18.678 -0.049 16.468 1.00 77.62 341 ARG A O 1
ATOM 2737 N N . GLY A 1 342 ? -18.970 0.077 18.690 1.00 79.19 342 GLY A N 1
ATOM 2738 C CA . GLY A 1 342 ? -18.948 -1.365 18.935 1.00 79.19 342 GLY A CA 1
ATOM 2739 C C . GLY A 1 342 ? -17.554 -1.984 19.031 1.00 79.19 342 GLY A C 1
ATOM 2740 O O . GLY A 1 342 ? -17.434 -3.204 18.940 1.00 79.19 342 GLY A O 1
ATOM 2741 N N . SER A 1 343 ? -16.500 -1.195 19.258 1.00 78.00 343 SER A N 1
ATOM 2742 C CA . SER A 1 343 ? -15.134 -1.728 19.410 1.00 78.00 343 SER A CA 1
ATOM 2743 C C . SER A 1 343 ? -14.952 -2.676 20.595 1.00 78.00 343 SER A C 1
ATOM 2745 O O . SER A 1 343 ? -14.067 -3.526 20.591 1.00 78.00 343 SER A O 1
ATOM 2747 N N . VAL A 1 344 ? -15.805 -2.539 21.610 1.00 81.62 344 VAL A N 1
ATOM 2748 C CA . VAL A 1 344 ? -15.826 -3.381 22.812 1.00 81.62 344 VAL A CA 1
ATOM 2749 C C . VAL A 1 344 ? -17.046 -4.305 22.839 1.00 81.62 344 VAL A C 1
ATOM 2751 O O . VAL A 1 344 ? -17.400 -4.841 23.892 1.00 81.62 344 VAL A O 1
ATOM 2754 N N . LYS A 1 345 ? -17.696 -4.519 21.688 1.00 84.31 345 LYS A N 1
ATOM 2755 C CA . LYS A 1 345 ? -18.839 -5.426 21.552 1.00 84.31 345 LYS A CA 1
ATOM 2756 C C . LYS A 1 345 ? -18.447 -6.828 22.019 1.00 84.31 345 LYS A C 1
ATOM 2758 O O . LYS A 1 345 ? -17.474 -7.389 21.528 1.00 84.31 345 LYS A O 1
ATOM 2763 N N . LYS A 1 346 ? -19.192 -7.389 22.978 1.00 83.38 346 LYS A N 1
ATOM 2764 C CA . LYS A 1 346 ? -18.876 -8.645 23.701 1.00 83.38 346 LYS A CA 1
ATOM 2765 C C . LYS A 1 346 ? -17.526 -8.682 24.446 1.00 83.38 346 LYS A C 1
ATOM 2767 O O . LYS A 1 346 ? -17.168 -9.727 24.981 1.00 83.38 346 LYS A O 1
ATOM 2772 N N . LEU A 1 347 ? -16.787 -7.575 24.520 1.00 82.50 347 LEU A N 1
ATOM 2773 C CA . LEU A 1 347 ? -15.473 -7.477 25.168 1.00 82.50 347 LEU A CA 1
ATOM 2774 C C . LEU A 1 347 ? -15.460 -6.501 26.352 1.00 82.50 347 LEU A C 1
ATOM 2776 O O . LEU A 1 347 ? -14.406 -6.279 26.946 1.00 82.50 347 LEU A O 1
ATOM 2780 N N . GLY A 1 348 ? -16.606 -5.928 26.731 1.00 86.12 348 GLY A N 1
ATOM 2781 C CA . GLY A 1 348 ? -16.675 -4.835 27.700 1.00 86.12 348 GLY A CA 1
ATOM 2782 C C . GLY A 1 348 ? -16.018 -5.152 29.046 1.00 86.12 348 GLY A C 1
ATOM 2783 O O . GLY A 1 348 ? -15.234 -4.353 29.546 1.00 86.12 348 GLY A O 1
ATOM 2784 N N . LEU A 1 349 ? -16.247 -6.346 29.606 1.00 85.38 349 LEU A N 1
ATOM 2785 C CA . LEU A 1 349 ? -15.624 -6.746 30.879 1.00 85.38 349 LEU A CA 1
ATOM 2786 C C . LEU A 1 349 ? -14.103 -6.895 30.776 1.00 85.38 349 LEU A C 1
ATOM 2788 O O . LEU A 1 349 ? -13.386 -6.516 31.699 1.00 85.38 349 LEU A O 1
ATOM 2792 N N . ARG A 1 350 ? -13.608 -7.422 29.652 1.00 83.06 350 ARG A N 1
ATOM 2793 C CA . ARG A 1 350 ? -12.169 -7.548 29.388 1.00 83.06 350 ARG A CA 1
ATOM 2794 C C . ARG A 1 350 ? -11.527 -6.170 29.255 1.00 83.06 350 ARG A C 1
ATOM 2796 O O . ARG A 1 350 ? -10.493 -5.924 29.862 1.00 83.06 350 ARG A O 1
ATOM 2803 N N . PHE A 1 351 ? -12.179 -5.255 28.537 1.00 84.00 351 PHE A N 1
ATOM 2804 C CA . PHE A 1 351 ? -11.717 -3.874 28.404 1.00 84.00 351 PHE A CA 1
ATOM 2805 C C . PHE A 1 351 ? -11.646 -3.167 29.763 1.00 84.00 351 PHE A C 1
ATOM 2807 O O . PHE A 1 351 ? -10.643 -2.535 30.080 1.00 84.00 351 PHE A O 1
ATOM 2814 N N . VAL A 1 352 ? -12.662 -3.341 30.617 1.00 86.00 352 VAL A N 1
ATOM 2815 C CA . VAL A 1 352 ? -12.629 -2.826 31.995 1.00 86.00 352 VAL A CA 1
ATOM 2816 C C . VAL A 1 352 ? -11.415 -3.365 32.757 1.00 86.00 352 VAL A C 1
ATOM 2818 O O . VAL A 1 352 ? -10.690 -2.575 33.355 1.00 86.00 352 VAL A O 1
ATOM 2821 N N . LYS A 1 353 ? -11.169 -4.681 32.715 1.00 81.81 353 LYS A N 1
ATOM 2822 C CA . LYS A 1 353 ? -10.060 -5.322 33.440 1.00 81.81 353 LYS A CA 1
ATOM 2823 C C . LYS A 1 353 ? -8.678 -4.875 32.959 1.00 81.81 353 LYS A C 1
ATOM 2825 O O . LYS A 1 353 ? -7.825 -4.611 33.798 1.00 81.81 353 LYS A O 1
ATOM 2830 N N . ASN A 1 354 ? -8.470 -4.784 31.648 1.00 78.00 354 ASN A N 1
ATOM 2831 C CA . ASN A 1 354 ? -7.135 -4.581 31.076 1.00 78.00 354 ASN A CA 1
ATOM 2832 C C . ASN A 1 354 ? -6.782 -3.105 30.857 1.00 78.00 354 ASN A C 1
ATOM 2834 O O . ASN A 1 354 ? -5.602 -2.782 30.793 1.00 78.00 354 ASN A O 1
ATOM 2838 N N . VAL A 1 355 ? -7.778 -2.223 30.718 1.00 78.62 355 VAL A N 1
ATOM 2839 C CA . VAL A 1 355 ? -7.553 -0.811 30.363 1.00 78.62 355 VAL A CA 1
ATOM 2840 C C . VAL A 1 355 ? -7.947 0.142 31.486 1.00 78.62 355 VAL A C 1
ATOM 2842 O O . VAL A 1 355 ? -7.177 1.029 31.831 1.00 78.62 355 VAL A O 1
ATOM 2845 N N . LEU A 1 356 ? -9.133 -0.020 32.082 1.00 80.44 356 LEU A N 1
ATOM 2846 C CA . LEU A 1 356 ? -9.601 0.925 33.103 1.00 80.44 356 LEU A CA 1
ATOM 2847 C C . LEU A 1 356 ? -9.092 0.576 34.511 1.00 80.44 356 LEU A C 1
ATOM 2849 O O . LEU A 1 356 ? -8.577 1.444 35.206 1.00 80.44 356 LEU A O 1
ATOM 2853 N N . ARG A 1 357 ? -9.193 -0.685 34.946 1.00 78.44 357 ARG A N 1
ATOM 2854 C CA . ARG A 1 357 ? -8.818 -1.114 36.313 1.00 78.44 357 ARG A CA 1
ATOM 2855 C C . ARG A 1 357 ? -7.323 -1.047 36.679 1.00 78.44 357 ARG A C 1
ATOM 2857 O O . ARG A 1 357 ? -7.029 -1.039 37.869 1.00 78.44 357 ARG A O 1
ATOM 2864 N N . PRO A 1 358 ? -6.350 -0.989 35.760 1.00 72.88 358 PRO A N 1
ATOM 2865 C CA . PRO A 1 358 ? -4.960 -0.754 36.161 1.00 72.88 358 PRO A CA 1
ATOM 2866 C C . PRO A 1 358 ? -4.683 0.662 36.710 1.00 72.88 358 PRO A C 1
ATOM 2868 O O . PRO A 1 358 ? -3.599 0.910 37.226 1.00 72.88 358 PRO A O 1
ATOM 2871 N N . ILE A 1 359 ? -5.641 1.596 36.636 1.00 67.81 359 ILE A N 1
ATOM 2872 C CA . ILE A 1 359 ? -5.484 2.985 37.101 1.00 67.81 359 ILE A CA 1
ATOM 2873 C C . ILE A 1 359 ? -5.660 3.062 38.634 1.00 67.81 359 ILE A C 1
ATOM 2875 O O . ILE A 1 359 ? -6.781 3.135 39.122 1.00 67.81 359 ILE A O 1
ATOM 2879 N N . THR A 1 360 ? -4.570 3.033 39.405 1.00 63.22 360 THR A N 1
ATOM 2880 C CA . THR A 1 360 ? -4.567 3.076 40.891 1.00 63.22 360 THR A CA 1
ATOM 2881 C C . THR A 1 360 ? -4.630 4.496 41.482 1.00 63.22 360 THR A C 1
ATOM 2883 O O . THR A 1 360 ? -4.229 5.465 40.828 1.00 63.22 360 THR A O 1
ATOM 2886 N N . ASP A 1 361 ? -5.070 4.613 42.742 1.00 55.84 361 ASP A N 1
ATOM 2887 C CA . ASP A 1 361 ? -5.286 5.894 43.451 1.00 55.84 361 ASP A CA 1
ATOM 2888 C C . ASP A 1 361 ? -4.005 6.617 43.871 1.00 55.84 361 ASP A C 1
ATOM 2890 O O . ASP A 1 361 ? -3.987 7.845 43.961 1.00 55.84 361 ASP A O 1
ATOM 2894 N N . GLU A 1 362 ? -2.927 5.868 44.109 1.00 56.06 362 GLU A N 1
ATOM 2895 C CA . GLU A 1 362 ? -1.659 6.387 44.646 1.00 56.06 362 GLU A CA 1
ATOM 2896 C C . GLU A 1 362 ? -0.928 7.338 43.682 1.00 56.06 362 GLU A C 1
ATOM 2898 O O . GLU A 1 362 ? 0.021 8.017 44.068 1.00 56.06 362 GLU A O 1
ATOM 2903 N N . GLU A 1 363 ? -1.384 7.422 42.434 1.00 54.94 363 GLU A N 1
ATOM 2904 C CA . GLU A 1 363 ? -0.702 8.131 41.351 1.00 54.94 363 GLU A CA 1
ATOM 2905 C C . GLU A 1 363 ? -1.582 9.230 40.712 1.00 54.94 363 GLU A C 1
ATOM 2907 O O . GLU A 1 363 ? -1.257 9.733 39.636 1.00 54.94 363 GLU A O 1
ATOM 2912 N N . ILE A 1 364 ? -2.711 9.609 41.333 1.00 64.25 364 ILE A N 1
ATOM 2913 C CA . ILE A 1 364 ? -3.584 10.699 40.858 1.00 64.25 364 ILE A CA 1
ATOM 2914 C C . ILE A 1 364 ? -3.496 11.886 41.824 1.00 64.25 364 ILE A C 1
ATOM 2916 O O . ILE A 1 364 ? -3.898 11.785 42.984 1.00 64.25 364 ILE A O 1
ATOM 2920 N N . GLU A 1 365 ? -3.020 13.035 41.333 1.00 66.44 365 GLU A N 1
ATOM 2921 C CA . GLU A 1 365 ? -3.029 14.292 42.093 1.00 66.44 365 GLU A CA 1
ATOM 2922 C C . GLU A 1 365 ? -4.459 14.644 42.546 1.00 66.44 365 GLU A C 1
ATOM 2924 O O . GLU A 1 365 ? -5.425 14.503 41.791 1.00 66.44 365 GLU A O 1
ATOM 2929 N N . GLY A 1 366 ? -4.615 15.085 43.798 1.00 67.75 366 GLY A N 1
ATOM 2930 C CA . GLY A 1 366 ? -5.933 15.252 44.427 1.00 67.75 366 GLY A CA 1
ATOM 2931 C C . GLY A 1 366 ? -6.880 16.224 43.707 1.00 67.75 366 GLY A C 1
ATOM 2932 O O . GLY A 1 366 ? -8.095 16.077 43.797 1.00 67.75 366 GLY A O 1
ATOM 2933 N N . ASP A 1 367 ? -6.353 17.188 42.955 1.00 72.75 367 ASP A N 1
ATOM 2934 C CA . ASP A 1 367 ? -7.122 18.135 42.139 1.00 72.75 367 ASP A CA 1
ATOM 2935 C C . ASP A 1 367 ? -7.649 17.525 40.827 1.00 72.75 367 ASP A C 1
ATOM 2937 O O . ASP A 1 367 ? -8.659 17.986 40.290 1.00 72.75 367 ASP A O 1
ATOM 2941 N N . LYS A 1 368 ? -7.019 16.454 40.337 1.00 73.88 368 LYS A N 1
ATOM 2942 C CA . LYS A 1 368 ? -7.403 15.721 39.122 1.00 73.88 368 LYS A CA 1
ATOM 2943 C C . LYS A 1 368 ? -8.413 14.598 39.382 1.00 73.88 368 LYS A C 1
ATOM 2945 O O . LYS A 1 368 ? -9.097 14.172 38.448 1.00 73.88 368 LYS A O 1
ATOM 2950 N N . GLN A 1 369 ? -8.558 14.147 40.630 1.00 73.69 369 GLN A N 1
ATOM 2951 C CA . GLN A 1 369 ? -9.475 13.062 41.012 1.00 73.69 369 GLN A CA 1
ATOM 2952 C C . GLN A 1 369 ? -10.931 13.273 40.551 1.00 73.69 369 GLN A C 1
ATOM 2954 O O . GLN A 1 369 ? -11.489 12.339 39.971 1.00 73.69 369 GLN A O 1
ATOM 2959 N N . PRO A 1 370 ? -11.559 14.462 40.700 1.00 77.06 370 PRO A N 1
ATOM 2960 C CA . PRO A 1 370 ? -12.942 14.659 40.258 1.00 77.06 370 PRO A CA 1
ATOM 2961 C C . PRO A 1 370 ? -13.139 14.419 38.754 1.00 77.06 370 PRO A C 1
ATOM 2963 O O . PRO A 1 370 ? -14.121 13.798 38.350 1.00 77.06 370 PRO A O 1
ATOM 2966 N N . ALA A 1 371 ? -12.181 14.851 37.927 1.00 78.44 371 ALA A N 1
ATOM 2967 C CA . ALA A 1 371 ? -12.232 14.651 36.481 1.00 78.44 371 ALA A CA 1
ATOM 2968 C C . ALA A 1 371 ? -12.062 13.170 36.103 1.00 78.44 371 ALA A C 1
ATOM 2970 O O . ALA A 1 371 ? -12.771 12.675 35.225 1.00 78.44 371 ALA A O 1
ATOM 2971 N N . VAL A 1 372 ? -11.172 12.440 36.789 1.00 77.81 372 VAL A N 1
ATOM 2972 C CA . VAL A 1 372 ? -11.001 10.986 36.596 1.00 77.81 372 VAL A CA 1
ATOM 2973 C C . VAL A 1 372 ? -12.285 10.245 36.929 1.00 77.81 372 VAL A C 1
ATOM 2975 O O . VAL A 1 372 ? -12.715 9.399 36.145 1.00 77.81 372 VAL A O 1
ATOM 2978 N N . ILE A 1 373 ? -12.912 10.575 38.058 1.00 77.81 373 ILE A N 1
ATOM 2979 C CA . ILE A 1 373 ? -14.183 9.988 38.489 1.00 77.81 373 ILE A CA 1
ATOM 2980 C C . ILE A 1 373 ? -15.256 10.203 37.420 1.00 77.81 373 ILE A C 1
ATOM 2982 O O . ILE A 1 373 ? -15.879 9.246 36.953 1.00 77.81 373 ILE A O 1
ATOM 2986 N N . GLU A 1 374 ? -15.459 11.456 37.010 1.00 82.81 374 GLU A N 1
ATOM 2987 C CA . GLU A 1 374 ? -16.489 11.821 36.041 1.00 82.81 374 GLU A CA 1
ATOM 2988 C C . GLU A 1 374 ? -16.277 11.096 34.705 1.00 82.81 374 GLU A C 1
ATOM 2990 O O . GLU A 1 374 ? -17.196 10.464 34.172 1.00 82.81 374 GLU A O 1
ATOM 2995 N N . ARG A 1 375 ? -15.049 11.125 34.181 1.00 86.00 375 ARG A N 1
ATOM 2996 C CA . ARG A 1 375 ? -14.705 10.532 32.882 1.00 86.00 375 ARG A CA 1
ATOM 2997 C C . ARG A 1 375 ? -14.738 9.003 32.920 1.00 86.00 375 ARG A C 1
ATOM 2999 O O . ARG A 1 375 ? -15.254 8.390 31.984 1.00 86.00 375 ARG A O 1
ATOM 3006 N N . SER A 1 376 ? -14.301 8.383 34.015 1.00 84.00 376 SER A N 1
ATOM 3007 C CA . SER A 1 376 ? -14.421 6.932 34.225 1.00 84.00 376 SER A CA 1
ATOM 3008 C C . SER A 1 376 ? -15.879 6.498 34.281 1.00 84.00 376 SER A C 1
ATOM 3010 O O . SER A 1 376 ? -16.257 5.515 33.647 1.00 84.00 376 SER A O 1
ATOM 3012 N N . HIS A 1 377 ? -16.733 7.258 34.968 1.00 84.31 377 HIS A N 1
ATOM 3013 C CA . HIS A 1 377 ? -18.165 6.985 35.025 1.00 84.31 377 HIS A CA 1
ATOM 3014 C C . HIS A 1 377 ? -18.828 7.078 33.639 1.00 84.31 377 HIS A C 1
ATOM 3016 O O . HIS A 1 377 ? -19.642 6.217 33.288 1.00 84.31 377 HIS A O 1
ATOM 3022 N N . ILE A 1 378 ? -18.446 8.063 32.817 1.00 87.81 378 ILE A N 1
ATOM 3023 C CA . ILE A 1 378 ? -18.888 8.166 31.417 1.00 87.81 378 ILE A CA 1
ATOM 3024 C C . ILE A 1 378 ? -18.478 6.915 30.630 1.00 87.81 378 ILE A C 1
ATOM 3026 O O . ILE A 1 378 ? -19.336 6.284 30.009 1.00 87.81 378 ILE A O 1
ATOM 3030 N N . LEU A 1 379 ? -17.199 6.532 30.670 1.00 88.25 379 LEU A N 1
ATOM 3031 C CA . LEU A 1 379 ? -16.698 5.376 29.922 1.00 88.25 379 LEU A CA 1
ATOM 3032 C C . LEU A 1 379 ? -17.338 4.068 30.391 1.00 88.25 379 LEU A C 1
ATOM 3034 O O . LEU A 1 379 ? -17.824 3.305 29.560 1.00 88.25 379 LEU A O 1
ATOM 3038 N N . LEU A 1 380 ? -17.424 3.825 31.699 1.00 89.12 380 LEU A N 1
ATOM 3039 C CA . LEU A 1 380 ? -18.041 2.618 32.252 1.00 89.12 380 LEU A CA 1
ATOM 3040 C C . LEU A 1 380 ? -19.505 2.469 31.826 1.00 89.12 380 LEU A C 1
ATOM 3042 O O . LEU A 1 380 ? -19.931 1.369 31.473 1.00 89.12 380 LEU A O 1
ATOM 3046 N N . ARG A 1 381 ? -20.278 3.563 31.779 1.00 89.12 381 ARG A N 1
ATOM 3047 C CA . ARG A 1 381 ? -21.661 3.528 31.270 1.00 89.12 381 ARG A CA 1
ATOM 3048 C C . ARG A 1 381 ? -21.748 3.156 29.794 1.00 89.12 381 ARG A C 1
ATOM 3050 O O . ARG A 1 381 ? -22.726 2.528 29.394 1.00 89.12 381 ARG A O 1
ATOM 3057 N N . LEU A 1 382 ? -20.766 3.552 28.986 1.00 90.81 382 LEU A N 1
ATOM 3058 C CA . LEU A 1 382 ? -20.690 3.162 27.578 1.00 90.81 382 LEU A CA 1
ATOM 3059 C C . LEU A 1 382 ? -20.264 1.693 27.435 1.00 90.81 382 LEU A C 1
ATOM 3061 O O . LEU A 1 382 ? -20.903 0.928 26.713 1.00 90.81 382 LEU A O 1
ATOM 3065 N N . ILE A 1 383 ? -19.227 1.276 28.161 1.00 89.81 383 ILE A N 1
ATOM 3066 C CA . ILE A 1 383 ? -18.633 -0.065 28.067 1.00 89.81 383 ILE A CA 1
ATOM 3067 C C . ILE A 1 383 ? -19.581 -1.140 28.594 1.00 89.81 383 ILE A C 1
ATOM 3069 O O . ILE A 1 383 ? -19.642 -2.227 28.034 1.00 89.81 383 ILE A O 1
ATOM 3073 N N . LEU A 1 384 ? -20.348 -0.853 29.644 1.00 88.25 384 LEU A N 1
ATOM 3074 C CA . LEU A 1 384 ? -21.224 -1.837 30.285 1.00 88.25 384 LEU A CA 1
ATOM 3075 C C . LEU A 1 384 ? -22.624 -1.916 29.652 1.00 88.25 384 LEU A C 1
ATOM 3077 O O . LEU A 1 384 ? -23.520 -2.538 30.225 1.00 88.25 384 LEU A O 1
ATOM 3081 N N . ARG A 1 385 ? -22.851 -1.308 28.480 1.00 89.31 385 ARG A N 1
ATOM 3082 C CA . ARG A 1 385 ? -24.081 -1.514 27.690 1.00 89.31 385 ARG A CA 1
ATOM 3083 C C . ARG A 1 385 ? -24.247 -2.988 27.314 1.00 89.31 385 ARG A C 1
ATOM 3085 O O . ARG A 1 385 ? -23.265 -3.694 27.121 1.00 89.31 385 ARG A O 1
ATOM 3092 N N . ASP A 1 386 ? -25.489 -3.448 27.176 1.00 84.06 386 ASP A N 1
ATOM 3093 C CA . ASP A 1 386 ? -25.782 -4.879 26.991 1.00 84.06 386 ASP A CA 1
ATOM 3094 C C . ASP A 1 386 ? -25.155 -5.461 25.714 1.00 84.06 386 ASP A C 1
ATOM 3096 O O . ASP A 1 386 ? -24.722 -6.606 25.710 1.00 84.06 386 ASP A O 1
ATOM 3100 N N . GLU A 1 387 ? -25.034 -4.660 24.653 1.00 83.06 387 GLU A N 1
ATOM 3101 C CA . GLU A 1 387 ? -24.356 -5.036 23.402 1.00 83.06 387 GLU A CA 1
ATOM 3102 C C . GLU A 1 387 ? -22.853 -5.328 23.575 1.00 83.06 387 GLU A C 1
ATOM 3104 O O . GLU A 1 387 ? -22.269 -6.113 22.825 1.00 83.06 387 GLU A O 1
ATOM 3109 N N . ASN A 1 388 ? -22.232 -4.734 24.594 1.00 85.31 388 ASN A N 1
ATOM 3110 C CA . ASN A 1 388 ? -20.809 -4.857 24.895 1.00 85.31 388 ASN A CA 1
ATOM 3111 C C . ASN A 1 388 ? -20.495 -6.012 25.849 1.00 85.31 388 ASN A C 1
ATOM 3113 O O . ASN A 1 388 ? -19.334 -6.392 26.006 1.00 85.31 388 ASN A O 1
ATOM 3117 N N . LEU A 1 389 ? -21.516 -6.616 26.450 1.00 84.88 389 LEU A N 1
ATOM 3118 C CA . LEU A 1 389 ? -21.376 -7.753 27.347 1.00 84.88 389 LEU A CA 1
ATOM 3119 C C . LEU A 1 389 ? -21.606 -9.048 26.567 1.00 84.88 389 LEU A C 1
ATOM 3121 O O . LEU A 1 389 ? -22.556 -9.157 25.796 1.00 84.88 389 LEU A O 1
ATOM 3125 N N . ASP A 1 390 ? -20.735 -10.040 26.756 1.00 80.38 390 ASP A N 1
ATOM 3126 C CA . ASP A 1 390 ? -20.946 -11.353 26.149 1.00 80.38 390 ASP A CA 1
ATOM 3127 C C . ASP A 1 390 ? -22.158 -12.037 26.813 1.00 80.38 390 ASP A C 1
ATOM 3129 O O . ASP A 1 390 ? -22.097 -12.376 28.002 1.00 80.38 390 ASP A O 1
ATOM 3133 N N . PRO A 1 391 ? -23.267 -12.273 26.081 1.00 73.69 391 PRO A N 1
ATOM 3134 C CA . PRO A 1 391 ? -24.463 -12.884 26.652 1.00 73.69 391 PRO A CA 1
ATOM 3135 C C . PRO A 1 391 ? -24.229 -14.321 27.132 1.00 73.69 391 PRO A C 1
ATOM 3137 O O . PRO A 1 391 ? -25.000 -14.800 27.968 1.00 73.69 391 PRO A O 1
ATOM 3140 N N . ASN A 1 392 ? -23.189 -14.993 26.628 1.00 75.88 392 ASN A N 1
ATOM 3141 C CA . ASN A 1 392 ? -22.819 -16.351 27.022 1.00 75.88 392 ASN A CA 1
ATOM 3142 C C . ASN A 1 392 ? -21.957 -16.379 28.288 1.00 75.88 392 ASN A C 1
ATOM 3144 O O . ASN A 1 392 ? -21.832 -17.429 28.913 1.00 75.88 392 ASN A O 1
ATOM 3148 N N . ASN A 1 393 ? -21.410 -15.233 28.701 1.00 72.50 393 ASN A N 1
ATOM 3149 C CA . ASN A 1 393 ? -20.521 -15.124 29.849 1.00 72.50 393 ASN A CA 1
ATOM 3150 C C . ASN A 1 393 ? -21.132 -14.278 30.976 1.00 72.50 393 ASN A C 1
ATOM 3152 O O . ASN A 1 393 ? -20.519 -13.359 31.519 1.00 72.50 393 ASN A O 1
ATOM 3156 N N . ARG A 1 394 ? -22.377 -14.593 31.354 1.00 68.81 394 ARG A N 1
ATOM 3157 C CA . ARG A 1 394 ? -23.057 -13.914 32.474 1.00 68.81 394 ARG A CA 1
ATOM 3158 C C . ARG A 1 394 ? -22.348 -14.127 33.817 1.00 68.81 394 ARG A C 1
ATOM 3160 O O . ARG A 1 394 ? -22.464 -13.277 34.695 1.00 68.81 394 ARG A O 1
ATOM 3167 N N . GLY A 1 395 ? -21.613 -15.233 33.964 1.00 76.06 395 GLY A N 1
ATOM 3168 C CA . GLY A 1 395 ? -20.805 -15.530 35.150 1.00 76.06 395 GLY A CA 1
ATOM 3169 C C . GLY A 1 395 ? -19.693 -14.506 35.383 1.00 76.06 395 GLY A C 1
ATOM 3170 O O . GLY A 1 395 ? -19.507 -14.076 36.518 1.00 76.06 395 GLY A O 1
ATOM 3171 N N . ALA A 1 396 ? -19.049 -14.013 34.319 1.00 78.25 396 ALA A N 1
ATOM 3172 C CA . ALA A 1 396 ? -17.933 -13.073 34.432 1.00 78.25 396 ALA A CA 1
ATOM 3173 C C . ALA A 1 396 ? -18.293 -11.738 35.103 1.00 78.25 396 ALA A C 1
ATOM 3175 O O . ALA A 1 396 ? -17.433 -11.123 35.731 1.00 78.25 396 ALA A O 1
ATOM 3176 N N . ILE A 1 397 ? -19.550 -11.281 35.008 1.00 80.06 397 ILE A N 1
ATOM 3177 C CA . ILE A 1 397 ? -20.004 -10.082 35.734 1.00 80.06 397 ILE A CA 1
ATOM 3178 C C . ILE A 1 397 ? -19.958 -10.331 37.243 1.00 80.06 397 ILE A C 1
ATOM 3180 O O . ILE A 1 397 ? -19.477 -9.488 37.999 1.00 80.06 397 ILE A O 1
ATOM 3184 N N . HIS A 1 398 ? -20.458 -11.488 37.679 1.00 77.12 398 HIS A N 1
ATOM 3185 C CA . HIS A 1 398 ? -20.459 -11.865 39.088 1.00 77.12 398 HIS A CA 1
ATOM 3186 C C . HIS A 1 398 ? -19.038 -12.103 39.597 1.00 77.12 398 HIS A C 1
ATOM 3188 O O . HIS A 1 398 ? -18.693 -11.605 40.663 1.00 77.12 398 HIS A O 1
ATOM 3194 N N . GLU A 1 399 ? -18.202 -12.783 38.811 1.00 81.12 399 GLU A N 1
ATOM 3195 C CA . GLU A 1 399 ? -16.791 -13.005 39.138 1.00 81.12 399 GLU A CA 1
ATOM 3196 C C . GLU A 1 399 ? -16.026 -11.690 39.300 1.00 81.12 399 GLU A C 1
ATOM 3198 O O . GLU A 1 399 ? -15.307 -11.535 40.281 1.00 81.12 399 GLU A O 1
ATOM 3203 N N . LEU A 1 400 ? -16.215 -10.720 38.395 1.00 82.38 400 LEU A N 1
ATOM 3204 C CA . LEU A 1 400 ? -15.564 -9.410 38.485 1.00 82.38 400 LEU A CA 1
ATOM 3205 C C . LEU A 1 400 ? -15.980 -8.648 39.752 1.00 82.38 400 LEU A C 1
ATOM 3207 O O . LEU A 1 400 ? -15.133 -8.051 40.406 1.00 82.38 400 LEU A O 1
ATOM 3211 N N . ILE A 1 401 ? -17.263 -8.678 40.125 1.00 78.31 401 ILE A N 1
ATOM 3212 C CA . ILE A 1 401 ? -17.726 -8.033 41.365 1.00 78.31 401 ILE A CA 1
ATOM 3213 C C . ILE A 1 401 ? -17.134 -8.717 42.588 1.00 78.31 401 ILE A C 1
ATOM 3215 O O . ILE A 1 401 ? -16.654 -8.029 43.484 1.00 78.31 401 ILE A O 1
ATOM 3219 N N . SER A 1 402 ? -17.167 -10.049 42.638 1.00 76.69 402 SER A N 1
ATOM 3220 C CA . SER A 1 402 ? -16.574 -10.804 43.742 1.00 76.69 402 SER A CA 1
ATOM 3221 C C . SER A 1 402 ? -15.079 -10.514 43.869 1.00 76.69 402 SER A C 1
ATOM 3223 O O . SER A 1 402 ? -14.618 -10.247 44.970 1.00 76.69 402 SER A O 1
ATOM 3225 N N . GLU A 1 403 ? -14.349 -10.469 42.752 1.00 81.75 403 GLU A N 1
ATOM 3226 C CA . GLU A 1 403 ? -12.923 -10.131 42.703 1.00 81.75 403 GLU A CA 1
ATOM 3227 C C . GLU A 1 403 ? -12.636 -8.740 43.294 1.00 81.75 403 GLU A C 1
ATOM 3229 O O . GLU A 1 403 ? -11.778 -8.612 44.166 1.00 81.75 403 GLU A O 1
ATOM 3234 N N . ILE A 1 404 ? -13.374 -7.711 42.860 1.00 77.56 404 ILE A N 1
ATOM 3235 C CA . ILE A 1 404 ? -13.218 -6.332 43.354 1.00 77.56 404 ILE A CA 1
ATOM 3236 C C . ILE A 1 404 ? -13.513 -6.252 44.854 1.00 77.56 404 ILE A C 1
ATOM 3238 O O . ILE A 1 404 ? -12.780 -5.621 45.617 1.00 77.56 404 ILE A O 1
ATOM 3242 N N . VAL A 1 405 ? -14.599 -6.891 45.288 1.00 73.19 405 VAL A N 1
ATOM 3243 C CA . VAL A 1 405 ? -15.023 -6.862 46.688 1.00 73.19 405 VAL A CA 1
ATOM 3244 C C . VAL A 1 405 ? -14.017 -7.601 47.574 1.00 73.19 405 VAL A C 1
ATOM 3246 O O . VAL A 1 405 ? -13.642 -7.078 48.621 1.00 73.19 405 VAL A O 1
ATOM 3249 N N . ASP A 1 406 ? -13.523 -8.764 47.149 1.00 72.06 406 ASP A N 1
ATOM 3250 C CA . ASP A 1 406 ? -12.515 -9.532 47.887 1.00 72.06 406 ASP A CA 1
ATOM 3251 C C . ASP A 1 406 ? -11.185 -8.761 48.006 1.00 72.06 406 ASP A C 1
ATOM 3253 O O . ASP A 1 406 ? -10.565 -8.764 49.073 1.00 72.06 406 ASP A O 1
ATOM 3257 N N . GLN A 1 407 ? -10.769 -8.038 46.957 1.00 72.56 407 GLN A N 1
ATOM 3258 C CA . GLN A 1 407 ? -9.597 -7.150 46.997 1.00 72.56 407 GLN A CA 1
ATOM 3259 C C . GLN A 1 407 ? -9.780 -6.002 48.000 1.00 72.56 407 GLN A C 1
ATOM 3261 O O . GLN A 1 407 ? -8.878 -5.732 48.794 1.00 72.56 407 GLN A O 1
ATOM 3266 N N . ALA A 1 408 ? -10.960 -5.378 48.029 1.00 69.06 408 ALA A N 1
ATOM 3267 C CA . ALA A 1 408 ? -11.271 -4.324 48.994 1.00 69.06 408 ALA A CA 1
ATOM 3268 C C . ALA A 1 408 ? -11.262 -4.828 50.454 1.00 69.06 408 ALA A C 1
ATOM 3270 O O . ALA A 1 408 ? -10.920 -4.070 51.362 1.00 69.06 408 ALA A O 1
ATOM 3271 N N . PHE A 1 409 ? -11.585 -6.107 50.694 1.00 65.19 409 PHE A N 1
ATOM 3272 C CA . PHE A 1 409 ? -11.496 -6.739 52.019 1.00 65.19 409 PHE A CA 1
ATOM 3273 C C . PHE A 1 409 ? -10.068 -7.094 52.442 1.00 65.19 409 PHE A C 1
ATOM 3275 O O . PHE A 1 409 ? -9.732 -6.977 53.622 1.00 65.19 409 PHE A O 1
ATOM 3282 N N . ALA A 1 410 ? -9.225 -7.541 51.511 1.00 59.78 410 ALA A N 1
ATOM 3283 C CA . ALA A 1 410 ? -7.854 -7.957 51.813 1.00 59.78 410 ALA A CA 1
ATOM 3284 C C . ALA A 1 410 ? -6.963 -6.797 52.302 1.00 59.78 410 ALA A C 1
ATOM 3286 O O . ALA A 1 410 ? -6.006 -7.027 53.040 1.00 59.78 410 ALA A O 1
ATOM 3287 N N . ASN A 1 411 ? -7.311 -5.557 51.948 1.00 55.62 411 ASN A N 1
ATOM 3288 C CA . ASN A 1 411 ? -6.560 -4.350 52.302 1.00 55.62 411 ASN A CA 1
ATOM 3289 C C . ASN A 1 411 ? -6.850 -3.814 53.723 1.00 55.62 411 ASN A C 1
ATOM 3291 O O . ASN A 1 411 ? -6.291 -2.794 54.127 1.00 55.62 411 ASN A O 1
ATOM 3295 N N . VAL A 1 412 ? -7.693 -4.488 54.515 1.00 55.69 412 VAL A N 1
ATOM 3296 C CA . VAL A 1 412 ? -8.067 -4.050 55.870 1.00 55.69 412 VAL A CA 1
ATOM 3297 C C . VAL A 1 412 ? -7.105 -4.621 56.917 1.00 55.69 412 VAL A C 1
ATOM 3299 O O . VAL A 1 412 ? -7.341 -5.672 57.510 1.00 55.69 412 VAL A O 1
ATOM 3302 N N . SER A 1 413 ? -6.009 -3.911 57.187 1.00 46.12 413 SER A N 1
ATOM 3303 C CA . SER A 1 413 ? -5.092 -4.211 58.297 1.00 46.12 413 SER A CA 1
ATOM 3304 C C . SER A 1 413 ? -5.237 -3.179 59.421 1.00 46.12 413 SER A C 1
ATOM 3306 O O . SER A 1 413 ? -4.416 -2.278 59.574 1.00 46.12 413 SER A O 1
ATOM 3308 N N . GLY A 1 414 ? -6.307 -3.277 60.209 1.00 49.31 414 GLY A N 1
ATOM 3309 C CA . GLY A 1 414 ? -6.554 -2.379 61.340 1.00 49.31 414 GLY A CA 1
ATOM 3310 C C . GLY A 1 414 ? -7.957 -2.556 61.910 1.00 49.31 414 GLY A C 1
ATOM 3311 O O . GLY A 1 414 ? -8.849 -3.019 61.215 1.00 49.31 414 GLY A O 1
ATOM 3312 N N . SER A 1 415 ? -8.152 -2.225 63.185 1.00 41.22 415 SER A N 1
ATOM 3313 C CA . SER A 1 415 ? -9.343 -2.510 64.006 1.00 41.22 415 SER A CA 1
ATOM 3314 C C . SER A 1 415 ? -10.632 -1.747 63.632 1.00 41.22 415 SER A C 1
ATOM 3316 O O . SER A 1 415 ? -11.424 -1.426 64.515 1.00 41.22 415 SER A O 1
ATOM 3318 N N . GLY A 1 416 ? -10.846 -1.455 62.351 1.00 50.16 416 GLY A N 1
ATOM 3319 C CA . GLY A 1 416 ? -12.101 -0.961 61.786 1.00 50.16 416 GLY A CA 1
ATOM 3320 C C . GLY A 1 416 ? -12.342 -1.656 60.449 1.00 50.16 416 GLY A C 1
ATOM 3321 O O . GLY A 1 416 ? -11.452 -1.675 59.600 1.00 50.16 416 GLY A O 1
ATOM 3322 N N . GLN A 1 417 ? -13.505 -2.280 60.280 1.00 52.50 417 GLN A N 1
ATOM 3323 C CA . GLN A 1 417 ? -13.854 -3.009 59.063 1.00 52.50 417 GLN A CA 1
ATOM 3324 C C . GLN A 1 417 ? -14.347 -2.019 58.000 1.00 52.50 417 GLN A C 1
ATOM 3326 O O . GLN A 1 417 ? -15.538 -1.924 57.738 1.00 52.50 417 GLN A O 1
ATOM 3331 N N . PHE A 1 418 ? -13.429 -1.253 57.408 1.00 54.84 418 PHE A N 1
ATOM 3332 C CA . PHE A 1 418 ? -13.755 -0.349 56.305 1.00 54.84 418 PHE A CA 1
ATOM 3333 C C . PHE A 1 418 ? -13.493 -1.015 54.959 1.00 54.84 418 PHE A C 1
ATOM 3335 O O . PHE A 1 418 ? -12.411 -1.550 54.749 1.00 54.84 418 PHE A O 1
ATOM 3342 N N . LEU A 1 419 ? -14.437 -0.9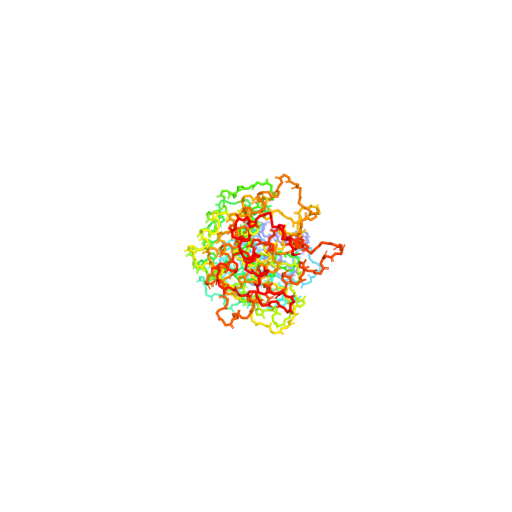42 54.017 1.00 55.78 419 LEU A N 1
ATOM 3343 C CA . LEU A 1 419 ? -14.127 -1.258 52.619 1.00 55.78 419 LEU A CA 1
ATOM 3344 C C . LEU A 1 419 ? -13.237 -0.153 52.049 1.00 55.78 419 LEU A C 1
ATOM 3346 O O . LEU A 1 419 ? -13.683 0.985 51.898 1.00 55.78 419 LEU A O 1
ATOM 3350 N N . TYR A 1 420 ? -11.983 -0.493 51.751 1.00 61.47 420 TYR A N 1
ATOM 3351 C CA . TYR A 1 420 ? -11.033 0.414 51.118 1.00 61.47 420 TYR A CA 1
ATOM 3352 C C . TYR A 1 420 ? -10.761 -0.060 49.693 1.00 61.47 420 TYR A C 1
ATOM 3354 O O . TYR A 1 420 ? -10.064 -1.052 49.471 1.00 61.47 420 TYR A O 1
ATOM 3362 N N . PHE A 1 421 ? -11.335 0.644 48.720 1.00 68.06 421 PHE A N 1
ATOM 3363 C CA . PHE A 1 421 ? -10.984 0.444 47.321 1.00 68.06 421 PHE A CA 1
ATOM 3364 C C . PHE A 1 421 ? -9.650 1.141 47.068 1.00 68.06 421 PHE A C 1
ATOM 3366 O O . PHE A 1 421 ? -9.530 2.336 47.300 1.00 68.06 421 PHE A O 1
ATOM 3373 N N . SER A 1 422 ? -8.651 0.393 46.602 1.00 62.22 422 SER A N 1
ATOM 3374 C CA . SER A 1 422 ? -7.356 0.941 46.171 1.00 62.22 422 SER A CA 1
ATOM 3375 C C . SER A 1 422 ? -7.407 1.566 44.767 1.00 62.22 422 SER A C 1
ATOM 3377 O O . SER A 1 422 ? -6.401 2.076 44.271 1.00 62.22 422 SER A O 1
ATOM 3379 N N . ASN A 1 423 ? -8.561 1.453 44.102 1.00 70.88 423 ASN A N 1
ATOM 3380 C CA . ASN A 1 423 ? -8.827 1.983 42.777 1.00 70.88 423 ASN A CA 1
ATOM 3381 C C . ASN A 1 423 ? -10.170 2.735 42.760 1.00 70.88 423 ASN A C 1
ATOM 3383 O O . ASN A 1 423 ? -11.233 2.153 42.989 1.00 70.88 423 ASN A O 1
ATOM 3387 N N . ILE A 1 424 ? -10.119 4.012 42.401 1.00 71.06 424 ILE A N 1
ATOM 3388 C CA . ILE A 1 424 ? -11.229 4.961 42.287 1.00 71.06 424 ILE A CA 1
ATOM 3389 C C . ILE A 1 424 ? -12.311 4.532 41.290 1.00 71.06 424 ILE A C 1
ATOM 3391 O O . ILE A 1 424 ? -13.457 4.966 41.380 1.00 71.06 424 ILE A O 1
ATOM 3395 N N . ILE A 1 425 ? -11.966 3.674 40.331 1.00 75.75 425 ILE A N 1
ATOM 3396 C CA . ILE A 1 425 ? -12.872 3.130 39.317 1.00 75.75 425 ILE A CA 1
ATOM 3397 C C . ILE A 1 425 ? -13.662 1.943 39.875 1.00 75.75 425 ILE A C 1
ATOM 3399 O O . ILE A 1 425 ? -14.804 1.734 39.462 1.00 75.75 425 ILE A O 1
ATOM 3403 N N . ASP A 1 426 ? -13.107 1.188 40.827 1.00 79.25 426 ASP A N 1
ATOM 3404 C CA . ASP A 1 426 ? -13.731 -0.031 41.354 1.00 79.25 426 ASP A CA 1
ATOM 3405 C C . ASP A 1 426 ? -15.040 0.272 42.105 1.00 79.25 426 ASP A C 1
ATOM 3407 O O . ASP A 1 426 ? -16.026 -0.449 41.935 1.00 79.25 426 ASP A O 1
ATOM 3411 N N . SER A 1 427 ? -15.118 1.383 42.843 1.00 75.00 427 SER A N 1
ATOM 3412 C CA . SER A 1 427 ? -16.359 1.837 43.495 1.00 75.00 427 SER A CA 1
ATOM 3413 C C . SER A 1 427 ? -17.466 2.158 42.479 1.00 75.00 427 SER A C 1
ATOM 3415 O O . SER A 1 427 ? -18.603 1.689 42.603 1.00 75.00 427 SER A O 1
ATOM 3417 N N . ILE A 1 428 ? -17.122 2.896 41.419 1.00 77.81 428 ILE A N 1
ATOM 3418 C CA . ILE A 1 428 ? -18.032 3.275 40.329 1.00 77.81 428 ILE A CA 1
ATOM 3419 C C . ILE A 1 428 ? -18.502 2.028 39.570 1.00 77.81 428 ILE A C 1
ATOM 3421 O O . ILE A 1 428 ? -19.685 1.882 39.249 1.00 77.81 428 ILE A O 1
ATOM 3425 N N . LEU A 1 429 ? -17.578 1.111 39.292 1.00 82.69 429 LEU A N 1
ATOM 3426 C CA . LEU A 1 429 ? -17.836 -0.141 38.596 1.00 82.69 429 LEU A CA 1
ATOM 3427 C C . LEU A 1 429 ? -18.814 -1.020 39.381 1.00 82.69 429 LEU A C 1
ATOM 3429 O O . LEU A 1 429 ? -19.812 -1.466 38.813 1.00 82.69 429 LEU A O 1
ATOM 3433 N N . VAL A 1 430 ? -18.592 -1.213 40.684 1.00 79.31 430 VAL A N 1
ATOM 3434 C CA . VAL A 1 430 ? -19.516 -1.969 41.545 1.00 79.31 430 VAL A CA 1
ATOM 3435 C C . VAL A 1 430 ? -20.901 -1.315 41.550 1.00 79.31 430 VAL A C 1
ATOM 3437 O O . VAL A 1 430 ? -21.898 -2.020 41.376 1.00 79.31 430 VAL A O 1
ATOM 3440 N N . ALA A 1 431 ? -20.987 0.016 41.658 1.00 75.44 431 ALA A N 1
ATOM 3441 C CA . ALA A 1 431 ? -22.264 0.733 41.620 1.00 75.44 431 ALA A CA 1
ATOM 3442 C C . ALA A 1 431 ? -23.039 0.467 40.316 1.00 75.44 431 ALA A C 1
ATOM 3444 O O . ALA A 1 431 ? -24.222 0.117 40.352 1.00 75.44 431 ALA A O 1
ATOM 3445 N N . ILE A 1 432 ? -22.378 0.582 39.158 1.00 80.38 432 ILE A N 1
ATOM 3446 C CA . ILE A 1 432 ? -23.013 0.362 37.848 1.00 80.38 432 ILE A CA 1
ATOM 3447 C C . ILE A 1 432 ? -23.424 -1.104 37.668 1.00 80.38 432 ILE A C 1
ATOM 3449 O O . ILE A 1 432 ? -24.518 -1.386 37.171 1.00 80.38 432 ILE A O 1
ATOM 3453 N N . LEU A 1 433 ? -22.578 -2.054 38.068 1.00 81.44 433 LEU A N 1
ATOM 3454 C CA . LEU A 1 433 ? -22.886 -3.476 37.918 1.00 81.44 433 LEU A CA 1
ATOM 3455 C C . LEU A 1 433 ? -24.064 -3.904 38.807 1.00 81.44 433 LEU A C 1
ATOM 3457 O O . LEU A 1 433 ? -24.927 -4.663 38.358 1.00 81.44 433 LEU A O 1
ATOM 3461 N N . LEU A 1 434 ? -24.165 -3.370 40.026 1.00 75.94 434 LEU A N 1
ATOM 3462 C CA . LEU A 1 434 ? -25.322 -3.580 40.903 1.00 75.94 434 LEU A CA 1
ATOM 3463 C C . LEU A 1 434 ? -26.607 -2.986 40.321 1.00 75.94 434 LEU A C 1
ATOM 3465 O O . LEU A 1 434 ? -27.646 -3.646 40.341 1.00 75.94 434 LEU A O 1
ATOM 3469 N N . GLN A 1 435 ? -26.549 -1.780 39.742 1.00 74.12 435 GLN A N 1
ATOM 3470 C CA . GLN A 1 435 ? -27.691 -1.189 39.026 1.00 74.12 435 GLN A CA 1
ATOM 3471 C C . GLN A 1 435 ? -28.158 -2.068 37.858 1.00 74.12 435 GLN A C 1
ATOM 3473 O O . GLN A 1 435 ? -29.346 -2.101 37.540 1.00 74.12 435 GLN A O 1
ATOM 3478 N N . LYS A 1 436 ? -27.241 -2.824 37.250 1.00 74.50 436 LYS A N 1
ATOM 3479 C CA . LYS A 1 436 ? -27.531 -3.811 36.201 1.00 74.50 436 LYS A CA 1
ATOM 3480 C C . LYS A 1 436 ? -28.028 -5.162 36.722 1.00 74.50 436 LYS A C 1
ATOM 3482 O O . LYS A 1 436 ? -28.229 -6.082 35.933 1.00 74.50 436 LYS A O 1
ATOM 3487 N N . GLY A 1 437 ? -28.274 -5.282 38.025 1.00 72.50 437 GLY A N 1
ATOM 3488 C CA . GLY A 1 437 ? -28.844 -6.478 38.641 1.00 72.50 437 GLY A CA 1
ATOM 3489 C C . GLY A 1 437 ? -27.819 -7.561 38.958 1.00 72.50 437 GLY A C 1
ATOM 3490 O O . GLY A 1 437 ? -28.202 -8.700 39.243 1.00 72.50 437 GLY A O 1
ATOM 3491 N N . ALA A 1 438 ? -26.525 -7.235 38.924 1.00 73.56 438 ALA A N 1
ATOM 3492 C CA . ALA A 1 438 ? -25.521 -8.146 39.430 1.00 73.56 438 ALA A CA 1
ATOM 3493 C C . ALA A 1 438 ? -25.709 -8.357 40.939 1.00 73.56 438 ALA A C 1
ATOM 3495 O O . ALA A 1 438 ? -26.150 -7.475 41.676 1.00 73.56 438 ALA A O 1
ATOM 3496 N N . LYS A 1 439 ? -25.397 -9.565 41.401 1.00 70.44 439 LYS A N 1
ATOM 3497 C CA . LYS A 1 439 ? -25.546 -9.953 42.802 1.00 70.44 439 LYS A CA 1
ATOM 3498 C C . LYS A 1 439 ? -24.184 -9.926 43.466 1.00 70.44 439 LYS A C 1
ATOM 3500 O O . LYS A 1 439 ? -23.254 -10.536 42.947 1.00 70.44 439 LYS A O 1
ATOM 3505 N N . LEU A 1 440 ? -24.103 -9.293 44.633 1.00 66.31 440 LEU A N 1
ATOM 3506 C CA . LEU A 1 440 ? -23.003 -9.520 45.561 1.00 66.31 440 LEU A CA 1
ATOM 3507 C C . LEU A 1 440 ? -23.239 -10.874 46.242 1.00 66.31 440 LEU A C 1
ATOM 3509 O O . LEU A 1 440 ? -24.119 -10.994 47.093 1.00 66.31 440 LEU A O 1
ATOM 3513 N N . GLU A 1 441 ? -22.493 -11.904 45.862 1.00 59.69 441 GLU A N 1
ATOM 3514 C CA . GLU A 1 441 ? -22.441 -13.174 46.591 1.00 59.69 441 GLU A CA 1
ATOM 3515 C C . GLU A 1 441 ? -21.077 -13.276 47.266 1.00 59.69 441 GLU A C 1
ATOM 3517 O O . GLU A 1 441 ? -20.132 -13.844 46.732 1.00 59.69 441 GLU A O 1
ATOM 3522 N N . THR A 1 442 ? -20.943 -12.661 48.436 1.00 53.50 442 THR A N 1
ATOM 3523 C CA . THR A 1 442 ? -19.721 -12.762 49.235 1.00 53.50 442 THR A CA 1
ATOM 3524 C C . THR A 1 442 ? -19.815 -13.936 50.201 1.00 53.50 442 THR A C 1
ATOM 3526 O O . THR A 1 442 ? -20.861 -14.192 50.802 1.00 53.50 442 THR A O 1
ATOM 3529 N N . ARG A 1 443 ? -18.701 -14.658 50.365 1.00 48.03 443 ARG A N 1
ATOM 3530 C CA . ARG A 1 443 ? -18.590 -15.803 51.288 1.00 48.03 443 ARG A CA 1
ATOM 3531 C C . ARG A 1 443 ? -18.556 -15.389 52.769 1.00 48.03 443 ARG A C 1
ATOM 3533 O O . ARG A 1 443 ? -18.644 -16.260 53.628 1.00 48.03 443 ARG A O 1
ATOM 3540 N N . SER A 1 444 ? -18.429 -14.093 53.065 1.00 50.19 444 SER A N 1
ATOM 3541 C CA . SER A 1 444 ? -18.072 -13.568 54.393 1.00 50.19 444 SER A CA 1
ATOM 3542 C C . SER A 1 444 ? -18.982 -12.464 54.952 1.00 50.19 444 SER A C 1
ATOM 3544 O O . SER A 1 444 ? -18.797 -12.095 56.108 1.00 50.19 444 SER A O 1
ATOM 3546 N N . LEU A 1 445 ? -19.973 -11.949 54.209 1.00 52.22 445 LEU A N 1
ATOM 3547 C CA . LEU A 1 445 ? -20.850 -10.873 54.700 1.00 52.22 445 LEU A CA 1
ATOM 3548 C C . LEU A 1 445 ? -22.269 -11.365 54.976 1.00 52.22 445 LEU A C 1
ATOM 3550 O O . LEU A 1 445 ? -22.901 -12.021 54.142 1.00 52.22 445 LEU A O 1
ATOM 3554 N N . THR A 1 446 ? -22.798 -10.981 56.135 1.00 51.00 446 THR A N 1
ATOM 3555 C CA . THR A 1 446 ? -24.224 -11.100 56.438 1.00 51.00 446 THR A CA 1
ATOM 3556 C C . THR A 1 446 ? -25.032 -10.234 55.460 1.00 51.00 446 THR A C 1
ATOM 3558 O O . THR A 1 446 ? -24.555 -9.229 54.930 1.00 51.00 446 THR A O 1
ATOM 3561 N N . LYS A 1 447 ? -26.271 -10.650 55.175 1.00 52.34 447 LYS A N 1
ATOM 3562 C CA . LYS A 1 447 ? -27.181 -10.003 54.213 1.00 52.34 447 LYS A CA 1
ATOM 3563 C C . LYS A 1 447 ? -27.354 -8.492 54.460 1.00 52.34 447 LYS A C 1
ATOM 3565 O O . LYS A 1 447 ? -27.478 -7.741 53.501 1.00 52.34 447 LYS A O 1
ATOM 3570 N N . ASP A 1 448 ? -27.274 -8.062 55.717 1.00 53.97 448 ASP A N 1
ATOM 3571 C CA . ASP A 1 448 ? -27.482 -6.671 56.130 1.00 53.97 448 ASP A CA 1
ATOM 3572 C C . ASP A 1 448 ? -26.371 -5.724 55.640 1.00 53.97 448 ASP A C 1
ATOM 3574 O O . ASP A 1 448 ? -26.657 -4.607 55.212 1.00 53.97 448 ASP A O 1
ATOM 3578 N N . VAL A 1 449 ? -25.111 -6.179 55.600 1.00 53.16 449 VAL A N 1
ATOM 3579 C CA . VAL A 1 449 ? -23.992 -5.351 55.110 1.00 53.16 449 VAL A CA 1
ATOM 3580 C C . VAL A 1 449 ? -24.069 -5.176 53.596 1.00 53.16 449 VAL A C 1
ATOM 3582 O O . VAL A 1 449 ? -23.761 -4.113 53.073 1.00 53.16 449 VAL A O 1
ATOM 3585 N N . ARG A 1 450 ? -24.546 -6.196 52.874 1.00 56.25 450 ARG A N 1
ATOM 3586 C CA . ARG A 1 450 ? -24.758 -6.127 51.421 1.00 56.25 450 ARG A CA 1
ATOM 3587 C C . ARG A 1 450 ? -25.779 -5.056 51.051 1.00 56.25 450 ARG A C 1
ATOM 3589 O O . ARG A 1 450 ? -25.513 -4.257 50.159 1.00 56.25 450 ARG A O 1
ATOM 3596 N N . ASP A 1 451 ? -26.921 -5.043 51.731 1.00 60.34 451 ASP A N 1
ATOM 3597 C CA . ASP A 1 451 ? -27.989 -4.078 51.462 1.00 60.34 451 ASP A CA 1
ATOM 3598 C C . ASP A 1 451 ? -27.539 -2.647 51.827 1.00 60.34 451 ASP A C 1
ATOM 3600 O O . ASP A 1 451 ? -27.868 -1.695 51.117 1.00 60.34 451 ASP A O 1
ATOM 3604 N N . TYR A 1 452 ? -26.694 -2.501 52.857 1.00 63.50 452 TYR A N 1
ATOM 3605 C CA . TYR A 1 452 ? -26.051 -1.234 53.219 1.00 63.50 452 TYR A CA 1
ATOM 3606 C C . TYR A 1 452 ? -25.026 -0.754 52.177 1.00 63.50 452 TYR A C 1
ATOM 3608 O O . TYR A 1 452 ? -25.113 0.386 51.725 1.00 63.50 452 TYR A O 1
ATOM 3616 N N . VAL A 1 453 ? -24.116 -1.626 51.722 1.00 61.81 453 VAL A N 1
ATOM 3617 C CA . VAL A 1 453 ? -23.136 -1.334 50.655 1.00 61.81 453 VAL A CA 1
ATOM 3618 C C . VAL A 1 453 ? -23.855 -0.870 49.388 1.00 61.81 453 VAL A C 1
ATOM 3620 O O . VAL A 1 453 ? -23.495 0.153 48.813 1.00 61.81 453 VAL A O 1
ATOM 3623 N N . VAL A 1 454 ? -24.912 -1.583 48.978 1.00 60.28 454 VAL A N 1
ATOM 3624 C CA . VAL A 1 454 ? -25.745 -1.224 47.819 1.00 60.28 454 VAL A CA 1
ATOM 3625 C C . VAL A 1 454 ? -26.406 0.146 48.017 1.00 60.28 454 VAL A C 1
ATOM 3627 O O . VAL A 1 454 ? -26.423 0.948 47.085 1.00 60.28 454 VAL A O 1
ATOM 3630 N N . SER A 1 455 ? -26.930 0.431 49.212 1.00 63.81 455 SER A N 1
ATOM 3631 C CA . SER A 1 455 ? -27.569 1.713 49.536 1.00 63.81 455 SER A CA 1
ATOM 3632 C C . SER A 1 455 ? -26.580 2.886 49.535 1.00 63.81 455 SER A C 1
ATOM 3634 O O . SER A 1 455 ? -26.901 3.947 49.003 1.00 63.81 455 SER A O 1
ATOM 3636 N N . GLU A 1 456 ? -25.378 2.724 50.095 1.00 66.19 456 GLU A N 1
ATOM 3637 C CA . GLU A 1 456 ? -24.350 3.777 50.090 1.00 66.19 456 GLU A CA 1
ATOM 3638 C C . GLU A 1 456 ? -23.762 3.987 48.689 1.00 66.19 456 GLU A C 1
ATOM 3640 O O . GLU A 1 456 ? -23.646 5.129 48.256 1.00 66.19 456 GLU A O 1
ATOM 3645 N N . LEU A 1 457 ? -23.529 2.917 47.917 1.00 62.56 457 LEU A N 1
ATOM 3646 C CA . LEU A 1 457 ? -23.159 3.004 46.494 1.00 62.56 457 LEU A CA 1
ATOM 3647 C C . LEU A 1 457 ? -24.200 3.768 45.661 1.00 62.56 457 LEU A C 1
ATOM 3649 O O . LEU A 1 457 ? -23.853 4.428 44.685 1.00 62.56 457 LEU A O 1
ATOM 3653 N N . GLN A 1 458 ? -25.484 3.677 46.014 1.00 59.69 458 GLN A N 1
ATOM 3654 C CA . GLN A 1 458 ? -26.545 4.445 45.357 1.00 59.69 458 GLN A CA 1
ATOM 3655 C C . GLN A 1 458 ? -26.587 5.910 45.809 1.00 59.69 458 GLN A C 1
ATOM 3657 O O . GLN A 1 458 ? -27.003 6.765 45.025 1.00 59.69 458 GLN A O 1
ATOM 3662 N N . ARG A 1 459 ? -26.193 6.199 47.055 1.00 65.00 459 ARG A N 1
ATOM 3663 C CA . ARG A 1 459 ? -26.279 7.535 47.659 1.00 65.00 459 ARG A CA 1
ATOM 3664 C C . ARG A 1 459 ? -25.068 8.406 47.340 1.00 65.00 459 ARG A C 1
ATOM 3666 O O . ARG A 1 459 ? -25.245 9.574 47.006 1.00 65.00 459 ARG A O 1
ATOM 3673 N N . ASP A 1 460 ? -23.871 7.841 47.443 1.00 64.38 460 ASP A N 1
ATOM 3674 C CA . ASP A 1 460 ? -22.605 8.504 47.140 1.00 64.38 460 ASP A CA 1
ATOM 3675 C C . ASP A 1 460 ? -21.586 7.477 46.606 1.00 64.38 460 ASP A C 1
ATOM 3677 O O . ASP A 1 460 ? -20.729 6.999 47.353 1.00 64.38 460 ASP A O 1
ATOM 3681 N N . PRO A 1 461 ? -21.654 7.119 45.307 1.00 57.03 461 PRO A N 1
ATOM 3682 C CA . PRO A 1 461 ? -20.733 6.152 44.703 1.00 57.03 461 PRO A CA 1
ATOM 3683 C C . PRO A 1 461 ? -19.266 6.611 44.708 1.00 57.03 461 PRO A C 1
ATOM 3685 O O . PRO A 1 461 ? -18.388 5.830 44.344 1.00 57.03 461 PRO A O 1
ATOM 3688 N N . TYR A 1 462 ? -18.993 7.862 45.091 1.00 55.84 462 TYR A N 1
ATOM 3689 C CA . TYR A 1 462 ? -17.694 8.509 44.941 1.00 55.84 462 TYR A CA 1
ATOM 3690 C C . TYR A 1 462 ? -16.938 8.683 46.265 1.00 55.84 462 TYR A C 1
ATOM 3692 O O . TYR A 1 462 ? -15.722 8.832 46.236 1.00 55.84 462 TYR A O 1
ATOM 3700 N N . ASN A 1 463 ? -17.615 8.611 47.419 1.00 56.97 463 ASN A N 1
ATOM 3701 C CA . ASN A 1 463 ? -16.990 8.663 48.750 1.00 56.97 463 ASN A CA 1
ATOM 3702 C C . ASN A 1 463 ? -17.473 7.525 49.649 1.00 56.97 463 ASN A C 1
ATOM 3704 O O . ASN A 1 463 ? -18.040 7.732 50.724 1.00 56.97 463 ASN A O 1
ATOM 3708 N N . ILE A 1 464 ? -17.237 6.294 49.216 1.00 53.50 464 ILE A N 1
ATOM 3709 C CA . ILE A 1 464 ? -17.721 5.131 49.948 1.00 53.50 464 ILE A CA 1
ATOM 3710 C C . ILE A 1 464 ? -16.769 4.833 51.097 1.00 53.50 464 ILE A C 1
ATOM 3712 O O . ILE A 1 464 ? -15.687 4.282 50.913 1.00 53.50 464 ILE A O 1
ATOM 3716 N N . ARG A 1 465 ? -17.204 5.186 52.303 1.00 52.88 465 ARG A N 1
ATOM 3717 C CA . ARG A 1 465 ? -16.646 4.677 53.553 1.00 52.88 465 ARG A CA 1
ATOM 3718 C C . ARG A 1 465 ? -17.729 3.852 54.219 1.00 52.88 465 ARG A C 1
ATOM 3720 O O . ARG A 1 465 ? -18.691 4.403 54.740 1.00 52.88 465 ARG A O 1
ATOM 3727 N N . ILE A 1 466 ? -17.587 2.538 54.151 1.00 48.72 466 ILE A N 1
ATOM 3728 C CA . ILE A 1 466 ? -18.532 1.611 54.772 1.00 48.72 466 ILE A CA 1
ATOM 3729 C C . ILE A 1 466 ? -17.937 1.220 56.113 1.00 48.72 466 ILE A C 1
ATOM 3731 O O . ILE A 1 466 ? -16.925 0.535 56.128 1.00 48.72 466 ILE A O 1
ATOM 3735 N N . ASP A 1 467 ? -18.529 1.701 57.202 1.00 44.50 467 ASP A N 1
ATOM 3736 C CA . ASP A 1 467 ? -18.250 1.230 58.563 1.00 44.50 467 ASP A CA 1
ATOM 3737 C C . ASP A 1 467 ? -19.059 -0.067 58.746 1.00 44.50 467 ASP A C 1
ATOM 3739 O O . ASP A 1 467 ? -20.292 -0.015 58.699 1.00 44.50 467 ASP A O 1
ATOM 3743 N N . ILE A 1 468 ? -18.396 -1.230 58.802 1.00 44.25 468 ILE A N 1
ATOM 3744 C CA . ILE A 1 468 ? -19.062 -2.540 58.978 1.00 44.25 468 ILE A CA 1
ATOM 3745 C C . ILE A 1 468 ? -19.258 -2.851 60.461 1.00 44.25 468 ILE A C 1
ATOM 3747 O O . ILE A 1 468 ? -18.266 -2.773 61.226 1.00 44.25 468 ILE A O 1
#

pLDDT: mean 74.85, std 14.92, range [33.75, 97.62]

Sequence (468 aa):
MDPFTRLPNEIIDAIFIHLRPDEVWTTQQCSTSTERALDPHLRTRLHAIDYLMWWACRDGNNKAVRKAVSLGADVSVVRAVPGDRSDSEHSTIHCACYNLDTVRLLLDLGVRLDIDFKGVADEGRENLERNFNPEVYKLFSDRGMTDQFIDFKDSIDHCLSQEIIGWWNEIVEGPDIMENISILLELGASSVTLIQNPGGFTGTTLSYTIKCMHDWYDYQPAPWCLPILKLLLSKRPDLNAPSLEITGRFLRDPDVLMWWEAHVCPIAAAVWCMVVLGYEYLISHGASFEPVWHLGESGRDIDSTPIFFLCKDWHDSIGLEGRTLLFDDGKLGIIKLFIERGSVKKLGLRFVKNVLRPITDEEIEGDKQPAVIERSHILLRLILRDEN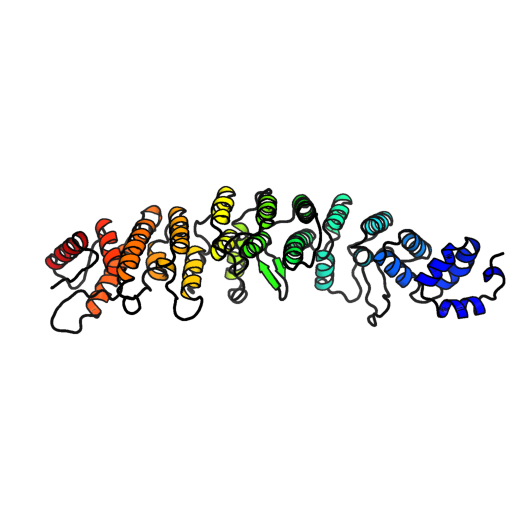LDPNNRGAIHELISEIVDQAFANVSGSGQFLYFSNIIDSILVAILLQKGAKLETRSLTKDVRDYVVSELQRDPYNIRIDI

Radius of gyration: 34.08 Å; Cα contacts (8 Å, |Δi|>4): 590; chains: 1; bounding box: 73×41×113 Å

Nearest PDB structures (foldseek):
  5hiu-assembly2_B  TM=2.907E-01  e=2.813E+00  Thermochaetoides thermophila
  7r5j-assembly1_B0  TM=2.095E-01  e=8.473E+00  Homo sapiens

Secondary structure (DSSP, 8-state):
--GGGGS-HHHHHHHHTTS-HHHHHHHHTT-HHHHHHHHHHHHHSTTHHHHHHHHHHHTT-HHHHHHHHHHT--SSEE---TT--S---EEHHHHTTT-HHHHHHHHHTT--S----TT--HHHHHHHHTT--HHHHHHHHHTT-GGGSS-HHHHHHHHHHHHHHHHHTT----TTHHHHHHHHHHTT--TTSEEE-TTS-EEEHHHHHHHHTS-TT-SS--TTHHHHHHHHHHT---TTHHHHHHHHHHHH-GGG-TTSGGGSSHHHHHHHTT-HHHHHHHHHTT------S----S------SHHHHHHHHHHHSSTT-TTGGGT-HHHHHHHHHHHHTTTTTTTHHHHIIIIITT--GGGS-TTTHHHHHHHHHHHHHHHTSGGGS-TT-HHHHHHHHHHHHHHHHHT--SSS-B---SSHHHHHHHHHHHHTT-----SS--HHHHHHHHHHHHH-TTS---B-